Protein AF-A0A3S0CTH1-F1 (afdb_monomer_lite)

Foldseek 3Di:
DDDDPDDDDDDPPPLDDLVRLVVQLQVQAPPRDQDPLLVVLLVQLLQLLVPFDPVDLLASNEAEEQDAPPSPNLLSCVSNFLSSCVVVVFFAEEAEADPVVLCCSVVPVVVSSCSRSVDDFFEAEADAQLQFFDVVLLVVVLVVCVPDPVSVVVCLNVVSVVQVVCVVVVVDLGRNVPRPDDDDPVNSVSGTAHPQLDLACLDPCCDPVHHNGSNVVRQVSQLVGRYYYYYLLQQLVCLVVQHCPRHPDRQQRYEYEYEQLVCNLVSNQVSLKFKDWLVVLLVLLQVLLCLQAPPVVRDGLAPPVVLSVQLSVLSVQLSVLSVVVVVVCVVPVVCDDPQKHWQPCVVDVVNDVVNLVSLVSNLVSLVSNLVSLVVSLVRLSVVSVVDVDPSSSVSSNSSSVSSVSSVSSNSNSVQSNDDCPDPQAHKTWMWGWDQDPNDTIIMTMIGGPACLVVCVVSHSSTHSHYYYYYNDQADVQHNVVNCRRNNVVVRNNHHYYYGDDPDPCVVVHDDDDDPDPDDCDPVCVVVSVVSVVVVVD

pLDDT: mean 89.33, std 11.77, range [27.59, 98.69]

Sequence (537 aa):
MDAFSNIFSMDKPIMLTIQQLYHQVTANIPDFKPRDSQVEMVDVIDECFSNITEDNKDGHNICLIEAPTGTGKSFAYILAGINNAQKLGKKFLICTATKTLQSQLYNKDMPNYIRASKNPVSYGLAKGRSNYLCPYQLEANLMNAGADMISQSDGTSEKLHKISQAFEKQDWDGDLDNAPLFIESRVKPLITADKHQCLGYQCPFNQKDDCNCPFYKNREYLRSCDVIITNHSLLLADLDGGGGMVLPWRPDDYLLCVDEAHNFTDYAINGFMGQFDLKQSIGLVENAAKLIANAATNSYIIDNIQLCDQTVTSLNELSVTLDKFYNLIRLNQNLFDNGTLILNDYLNSAITQEVKDLFIEVAFSAGESVAGIEAIQEKLKEKIKNASDYTSEANLIKLGFYFSSVEGIANTANYLVNEDKSRFNANARWVEHKLINNNDEYVVIAGVTHVGNVLKNKLWDRVYAACLTSATLAIGERFEYSKFQLGLNLLPEVKATKLDTNFNYPLHSQLVIPQFRYAPEFNSREMFQKELTMYLG

Structure (mmCIF, N/CA/C/O backbone):
data_AF-A0A3S0CTH1-F1
#
_entry.id   AF-A0A3S0CTH1-F1
#
loop_
_atom_site.group_PDB
_atom_site.id
_atom_site.type_symbol
_atom_site.label_atom_id
_atom_site.label_alt_id
_atom_site.label_comp_id
_atom_site.label_asym_id
_atom_site.label_entity_id
_atom_site.label_seq_id
_atom_site.pdbx_PDB_ins_code
_atom_site.Cartn_x
_atom_site.Cartn_y
_atom_site.Cartn_z
_atom_site.occupancy
_atom_site.B_iso_or_equiv
_atom_site.auth_seq_id
_atom_site.auth_comp_id
_atom_site.auth_asym_id
_atom_site.auth_atom_id
_atom_site.pdbx_PDB_model_num
ATOM 1 N N . MET A 1 1 ? -23.874 -10.736 -39.046 1.00 31.98 1 MET A N 1
ATOM 2 C CA . MET A 1 1 ? -23.922 -11.298 -40.407 1.00 31.98 1 MET A CA 1
ATOM 3 C C . MET A 1 1 ? -23.009 -10.466 -41.286 1.00 31.98 1 MET A C 1
ATOM 5 O O . MET A 1 1 ? -23.301 -9.307 -41.534 1.00 31.98 1 MET A O 1
ATOM 9 N N . ASP A 1 2 ? -21.871 -11.085 -41.594 1.00 36.16 2 ASP A N 1
ATOM 10 C CA . ASP A 1 2 ? -21.039 -10.991 -42.798 1.00 36.16 2 ASP A CA 1
ATOM 11 C C . ASP A 1 2 ? -20.464 -9.643 -43.248 1.00 36.16 2 ASP A C 1
ATOM 13 O O . ASP A 1 2 ? -21.034 -8.962 -44.092 1.00 36.16 2 ASP A O 1
ATOM 17 N N . ALA A 1 3 ? -19.248 -9.355 -42.754 1.00 27.59 3 ALA A N 1
ATOM 18 C CA . ALA A 1 3 ? -18.135 -8.790 -43.539 1.00 27.59 3 ALA A CA 1
ATOM 19 C C . ALA A 1 3 ? -16.785 -8.824 -42.769 1.00 27.59 3 ALA A C 1
ATOM 21 O O . ALA A 1 3 ? -16.082 -7.825 -42.729 1.00 27.59 3 ALA A O 1
ATOM 22 N N . PHE A 1 4 ? -16.406 -9.937 -42.122 1.00 30.33 4 PHE A N 1
ATOM 23 C CA . PHE A 1 4 ? -15.067 -10.090 -41.496 1.00 30.33 4 PHE A CA 1
ATOM 24 C C . PHE A 1 4 ? -14.540 -11.534 -41.555 1.00 30.33 4 PHE A C 1
ATOM 26 O O . PHE A 1 4 ? -13.867 -12.018 -40.651 1.00 30.33 4 PHE A O 1
ATOM 33 N N . SER A 1 5 ? -14.839 -12.250 -42.634 1.00 32.44 5 SER A N 1
ATOM 34 C CA . SER A 1 5 ? -14.318 -13.596 -42.872 1.00 32.44 5 SER A CA 1
ATOM 35 C C . SER A 1 5 ? -13.474 -13.585 -44.140 1.00 32.44 5 SER A C 1
ATOM 37 O O . SER A 1 5 ? -14.037 -13.647 -45.230 1.00 32.44 5 SER A O 1
ATOM 39 N N . ASN A 1 6 ? -12.153 -13.423 -43.984 1.00 30.67 6 ASN A N 1
ATOM 40 C CA . ASN A 1 6 ? -11.088 -14.038 -44.803 1.00 30.67 6 ASN A CA 1
ATOM 41 C C . ASN A 1 6 ? -9.771 -13.243 -44.757 1.00 30.67 6 ASN A C 1
ATOM 43 O O . ASN A 1 6 ? -9.353 -12.728 -45.784 1.00 30.67 6 ASN A O 1
ATOM 47 N N . ILE A 1 7 ? -9.093 -13.189 -43.602 1.00 33.72 7 ILE A N 1
ATOM 48 C CA . ILE A 1 7 ? -7.616 -13.106 -43.524 1.00 33.72 7 ILE A CA 1
ATOM 49 C C . ILE A 1 7 ? -7.168 -13.763 -42.206 1.00 33.72 7 ILE A C 1
ATOM 51 O O . ILE A 1 7 ? -6.860 -13.075 -41.246 1.00 33.72 7 ILE A O 1
ATOM 55 N N . PHE A 1 8 ? -7.165 -15.093 -42.127 1.00 32.34 8 PHE A N 1
ATOM 56 C CA . PHE A 1 8 ? -6.395 -15.813 -41.104 1.00 32.34 8 PHE A CA 1
ATOM 57 C C . PHE A 1 8 ? -5.933 -17.148 -41.694 1.00 32.34 8 PHE A C 1
ATOM 59 O O . PHE A 1 8 ? -6.536 -18.193 -41.465 1.00 32.34 8 PHE A O 1
ATOM 66 N N . SER A 1 9 ? -4.857 -17.109 -42.483 1.00 30.97 9 SER A N 1
ATOM 67 C CA . SER A 1 9 ? -3.949 -18.252 -42.532 1.00 30.97 9 SER A CA 1
ATOM 68 C C . SER A 1 9 ? -3.100 -18.190 -41.265 1.00 30.97 9 SER A C 1
ATOM 70 O O . SER A 1 9 ? -2.391 -17.214 -41.024 1.00 30.97 9 SER A O 1
ATOM 72 N N . MET A 1 10 ? -3.236 -19.207 -40.417 1.00 37.28 10 MET A N 1
ATOM 73 C CA . MET A 1 10 ? -2.375 -19.426 -39.259 1.00 37.28 10 MET A CA 1
ATOM 74 C C . MET A 1 10 ? -0.975 -19.822 -39.736 1.00 37.28 10 MET A C 1
ATOM 76 O O . MET A 1 10 ? -0.633 -21.002 -39.769 1.00 37.28 10 MET A O 1
ATOM 80 N N . ASP A 1 11 ? -0.161 -18.834 -40.092 1.00 33.00 11 ASP A N 1
ATOM 81 C CA . ASP A 1 11 ? 1.285 -18.987 -40.009 1.00 33.00 11 ASP A CA 1
ATOM 82 C C . ASP A 1 11 ? 1.684 -18.815 -38.539 1.00 33.00 11 ASP A C 1
ATOM 84 O O . ASP A 1 11 ? 1.239 -17.882 -37.865 1.00 33.00 11 ASP A O 1
ATOM 88 N N . LYS A 1 12 ? 2.495 -19.741 -38.009 1.00 32.81 12 LYS A N 1
ATOM 89 C CA . LYS A 1 12 ? 3.118 -19.582 -36.686 1.00 32.81 12 LYS A CA 1
ATOM 90 C C . LYS A 1 12 ? 3.786 -18.200 -36.640 1.00 32.81 12 LYS A C 1
ATOM 92 O O . LYS A 1 12 ? 4.570 -17.913 -37.547 1.00 32.81 12 LYS A O 1
ATOM 97 N N . PRO A 1 13 ? 3.526 -17.357 -35.623 1.00 39.62 13 PRO A N 1
ATOM 98 C CA . PRO A 1 13 ? 4.192 -16.069 -35.530 1.00 39.62 13 PRO A CA 1
ATOM 99 C C . PRO A 1 13 ? 5.698 -16.319 -35.473 1.00 39.62 13 PRO A C 1
ATOM 101 O O . PRO A 1 13 ? 6.183 -17.080 -34.633 1.00 39.62 13 PRO A O 1
ATOM 104 N N . ILE A 1 14 ? 6.433 -15.720 -36.407 1.00 43.44 14 ILE A N 1
ATOM 105 C CA . ILE A 1 14 ? 7.892 -15.685 -36.366 1.00 43.44 14 ILE A CA 1
ATOM 106 C C . ILE A 1 14 ? 8.245 -15.000 -35.043 1.00 43.44 14 ILE A C 1
ATOM 108 O O . ILE A 1 14 ? 7.974 -13.811 -34.881 1.00 43.44 14 ILE A O 1
ATOM 112 N N . MET A 1 15 ? 8.777 -15.749 -34.072 1.00 56.81 15 MET A N 1
ATOM 113 C CA . MET A 1 15 ? 9.267 -15.159 -32.827 1.00 56.81 15 MET A CA 1
ATOM 114 C C . MET A 1 15 ? 10.476 -14.290 -33.168 1.00 56.81 15 MET A C 1
ATOM 116 O O . MET A 1 15 ? 11.574 -14.798 -33.391 1.00 56.81 15 MET A O 1
ATOM 120 N N . LEU A 1 16 ? 10.255 -12.981 -33.251 1.00 66.12 16 LEU A N 1
ATOM 121 C CA . LEU A 1 16 ? 11.317 -11.998 -33.410 1.00 66.12 16 LEU A CA 1
ATOM 122 C C . LEU A 1 16 ? 12.249 -12.054 -32.193 1.00 66.12 16 LEU A C 1
ATOM 124 O O . LEU A 1 16 ? 11.806 -12.245 -31.055 1.00 66.12 16 LEU A O 1
ATOM 128 N N . THR A 1 17 ? 13.547 -11.860 -32.420 1.00 81.31 17 THR A N 1
ATOM 129 C CA . THR A 1 17 ? 14.479 -11.603 -31.314 1.00 81.31 17 THR A CA 1
ATOM 130 C C . THR A 1 17 ? 14.145 -10.260 -30.658 1.00 81.31 17 THR A C 1
ATOM 132 O O . THR A 1 17 ? 13.527 -9.394 -31.283 1.00 81.31 17 THR A O 1
ATOM 135 N N . ILE A 1 18 ? 14.559 -10.050 -29.403 1.00 85.12 18 ILE A N 1
ATOM 136 C CA . ILE A 1 18 ? 14.273 -8.793 -28.690 1.00 85.12 18 ILE A CA 1
ATOM 137 C C . ILE A 1 18 ? 14.824 -7.567 -29.440 1.00 85.12 18 ILE A C 1
ATOM 139 O O . ILE A 1 18 ? 14.161 -6.536 -29.531 1.00 85.12 18 ILE A O 1
ATOM 143 N N . GLN A 1 19 ? 15.977 -7.724 -30.094 1.00 83.00 19 GLN A N 1
ATOM 144 C CA . GLN A 1 19 ? 16.610 -6.699 -30.925 1.00 83.00 19 GLN A CA 1
ATOM 145 C C . GLN A 1 19 ? 15.814 -6.401 -32.203 1.00 83.00 19 GLN A C 1
ATOM 147 O O . GLN A 1 19 ? 15.653 -5.241 -32.583 1.00 83.00 19 GLN A O 1
ATOM 152 N N . GLN A 1 20 ? 15.274 -7.431 -32.863 1.00 84.25 20 GLN A N 1
ATOM 153 C CA . GLN A 1 20 ? 14.400 -7.247 -34.025 1.00 84.25 20 GLN A CA 1
ATOM 154 C C . GLN A 1 20 ? 13.108 -6.525 -33.633 1.00 84.25 20 GLN A C 1
ATOM 156 O O . GLN A 1 20 ? 12.685 -5.605 -34.335 1.00 84.25 20 GLN A O 1
ATOM 161 N N . LEU A 1 21 ? 12.522 -6.894 -32.489 1.00 86.38 21 LEU A N 1
ATOM 162 C CA . LEU A 1 21 ? 11.357 -6.211 -31.938 1.00 86.38 21 LEU A CA 1
ATOM 163 C C . LEU A 1 21 ? 11.681 -4.746 -31.620 1.00 86.38 21 LEU A C 1
ATOM 165 O O . LEU A 1 21 ? 10.942 -3.861 -32.040 1.00 86.38 21 LEU A O 1
ATOM 169 N N . TYR A 1 22 ? 12.801 -4.469 -30.949 1.00 90.25 22 TYR A N 1
ATOM 170 C CA . TYR A 1 22 ? 13.243 -3.105 -30.660 1.00 90.25 22 TYR A CA 1
ATOM 171 C C . TYR A 1 22 ? 13.363 -2.263 -31.935 1.00 90.25 22 TYR A C 1
ATOM 173 O O . TYR A 1 22 ? 12.757 -1.194 -32.019 1.00 90.25 22 TYR A O 1
ATOM 181 N N . HIS A 1 23 ? 14.056 -2.752 -32.969 1.00 88.25 23 HIS A N 1
ATOM 182 C CA . HIS A 1 23 ? 14.177 -2.027 -34.239 1.00 88.25 23 HIS A CA 1
ATOM 183 C C . HIS A 1 23 ? 12.825 -1.795 -34.923 1.00 88.25 23 HIS A C 1
ATOM 185 O O . HIS A 1 23 ? 12.562 -0.696 -35.408 1.00 88.25 23 HIS A O 1
ATOM 191 N N . GLN A 1 24 ? 11.940 -2.794 -34.932 1.00 86.19 24 GLN A N 1
ATOM 192 C CA . GLN A 1 24 ? 10.615 -2.657 -35.533 1.00 86.19 24 GLN A CA 1
ATOM 193 C C . GLN A 1 24 ? 9.746 -1.629 -34.799 1.00 86.19 24 GLN A C 1
ATOM 195 O O . GLN A 1 24 ? 9.078 -0.818 -35.440 1.00 86.19 24 GLN A O 1
ATOM 200 N N . VAL A 1 25 ? 9.733 -1.661 -33.464 1.00 86.31 25 VAL A N 1
ATOM 201 C CA . VAL A 1 25 ? 8.901 -0.759 -32.657 1.00 86.31 25 VAL A CA 1
ATOM 202 C C . VAL A 1 25 ? 9.427 0.669 -32.773 1.00 86.31 25 VAL A C 1
ATOM 204 O O . VAL A 1 25 ? 8.658 1.594 -33.018 1.00 86.31 25 VAL A O 1
ATOM 207 N N . THR A 1 26 ? 10.739 0.858 -32.643 1.00 88.62 26 THR A N 1
ATOM 208 C CA . THR A 1 26 ? 11.360 2.189 -32.668 1.00 88.62 26 THR A CA 1
ATOM 209 C C . THR A 1 26 ? 11.254 2.869 -34.030 1.00 88.62 26 THR A C 1
ATOM 211 O O . THR A 1 26 ? 11.025 4.075 -34.077 1.00 88.62 26 THR A O 1
ATOM 214 N N . ALA A 1 27 ? 11.289 2.111 -35.132 1.00 87.56 27 ALA A N 1
ATOM 215 C CA . ALA A 1 27 ? 11.037 2.637 -36.475 1.00 87.56 27 ALA A CA 1
ATOM 216 C C . ALA A 1 27 ? 9.612 3.197 -36.666 1.00 87.56 27 ALA A C 1
ATOM 218 O O . ALA A 1 27 ? 9.394 4.034 -37.540 1.00 87.56 27 ALA A O 1
ATOM 219 N N . ASN A 1 28 ? 8.643 2.764 -35.851 1.00 88.56 28 ASN A N 1
ATOM 220 C CA . ASN A 1 28 ? 7.253 3.225 -35.916 1.00 88.56 28 ASN A CA 1
ATOM 221 C C . ASN A 1 28 ? 6.952 4.405 -34.974 1.00 88.56 28 ASN A C 1
ATOM 223 O O . ASN A 1 28 ? 5.808 4.864 -34.924 1.00 88.56 28 ASN A O 1
ATOM 227 N N . ILE A 1 29 ? 7.939 4.896 -34.218 1.00 86.69 29 ILE A N 1
ATOM 228 C CA . ILE A 1 29 ? 7.780 6.041 -33.317 1.00 86.69 29 ILE A CA 1
ATOM 229 C C . ILE A 1 29 ? 8.375 7.285 -33.994 1.00 86.69 29 ILE A C 1
ATOM 231 O O . ILE A 1 29 ? 9.583 7.324 -34.238 1.00 86.69 29 ILE A O 1
ATOM 235 N N . PRO A 1 30 ? 7.564 8.321 -34.287 1.00 84.06 30 PRO A N 1
ATOM 236 C CA . PRO A 1 30 ? 8.063 9.564 -34.868 1.00 84.06 30 PRO A CA 1
ATOM 237 C C . PRO A 1 30 ? 9.158 10.199 -34.005 1.00 84.06 30 PRO A C 1
ATOM 239 O O . PRO A 1 30 ? 9.041 10.230 -32.780 1.00 84.06 30 PRO A O 1
ATOM 242 N N . ASP A 1 31 ? 10.212 10.702 -34.651 1.00 85.00 31 ASP A N 1
ATOM 243 C CA . ASP A 1 31 ? 11.351 11.382 -34.016 1.00 85.00 31 ASP A CA 1
ATOM 244 C C . ASP A 1 31 ? 12.084 10.562 -32.937 1.00 85.00 31 ASP A C 1
ATOM 246 O O . ASP A 1 31 ? 12.801 11.114 -32.092 1.00 85.00 31 ASP A O 1
ATOM 250 N N . PHE A 1 32 ? 11.937 9.233 -32.957 1.00 86.62 32 PHE A N 1
ATOM 251 C CA . PHE A 1 32 ? 12.633 8.369 -32.019 1.00 86.62 32 PHE A CA 1
ATOM 252 C C . PHE A 1 32 ? 14.140 8.396 -32.269 1.00 86.62 32 PHE A C 1
ATOM 254 O O . PHE A 1 32 ? 14.625 8.105 -33.362 1.00 86.62 32 PHE A O 1
ATOM 261 N N . LYS A 1 33 ? 14.894 8.716 -31.217 1.00 86.44 33 LYS A N 1
ATOM 262 C CA . LYS A 1 33 ? 16.354 8.655 -31.225 1.00 86.44 33 LYS A CA 1
ATOM 263 C C . LYS A 1 33 ? 16.796 7.426 -30.437 1.00 86.44 33 LYS A C 1
ATOM 265 O O . LYS A 1 33 ? 16.563 7.414 -29.222 1.00 86.44 33 LYS A O 1
ATOM 270 N N . PRO A 1 34 ? 17.403 6.418 -31.089 1.00 85.06 34 PRO A N 1
ATOM 271 C CA . PRO A 1 34 ? 17.958 5.276 -30.383 1.00 85.06 34 PRO A CA 1
ATOM 272 C C . PRO A 1 34 ? 19.083 5.739 -29.458 1.00 85.06 34 PRO A C 1
ATOM 274 O O . PRO A 1 34 ? 19.787 6.708 -29.750 1.00 85.06 34 PRO A O 1
ATOM 277 N N . ARG A 1 35 ? 19.212 5.062 -28.319 1.00 89.12 35 ARG A N 1
ATOM 278 C CA . ARG A 1 35 ? 20.247 5.317 -27.317 1.00 89.12 35 ARG A CA 1
ATOM 279 C C . ARG A 1 35 ? 20.853 3.983 -26.926 1.00 89.12 35 ARG A C 1
ATOM 281 O O . ARG A 1 35 ? 20.099 3.060 -26.624 1.00 89.12 35 ARG A O 1
ATOM 288 N N . ASP A 1 36 ? 22.175 3.902 -26.887 1.00 90.38 36 ASP A N 1
ATOM 289 C CA . ASP A 1 36 ? 22.872 2.646 -26.593 1.00 90.38 36 ASP A CA 1
ATOM 290 C C . ASP A 1 36 ? 22.507 2.128 -25.199 1.00 90.38 36 ASP A C 1
ATOM 292 O O . ASP A 1 36 ? 22.141 0.965 -25.056 1.00 90.38 36 ASP A O 1
ATOM 296 N N . SER A 1 37 ? 22.422 3.020 -24.203 1.00 92.88 37 SER A N 1
ATOM 297 C CA . SER A 1 37 ? 21.962 2.648 -22.860 1.00 92.88 37 SER A CA 1
ATOM 298 C C . SER A 1 37 ? 20.519 2.137 -22.822 1.00 92.88 37 SER A C 1
ATOM 300 O O . SER A 1 37 ? 20.168 1.347 -21.954 1.00 92.88 37 SER A O 1
ATOM 302 N N . GLN A 1 38 ? 19.659 2.531 -23.765 1.00 93.88 38 GLN A N 1
ATOM 303 C CA . GLN A 1 38 ? 18.309 1.972 -23.845 1.00 93.88 38 GLN A CA 1
ATOM 304 C C . GLN A 1 38 ? 18.316 0.534 -24.367 1.00 93.88 38 GLN A C 1
ATOM 306 O O . GLN A 1 38 ? 17.554 -0.290 -23.868 1.00 93.88 38 GLN A O 1
ATOM 311 N N . VAL A 1 39 ? 19.159 0.245 -25.362 1.00 93.19 39 VAL A N 1
ATOM 312 C CA . VAL A 1 39 ? 19.334 -1.106 -25.914 1.00 93.19 39 VAL A CA 1
ATOM 313 C C . VAL A 1 39 ? 19.947 -2.017 -24.858 1.00 93.19 39 VAL A C 1
ATOM 315 O O . VAL A 1 39 ? 19.410 -3.085 -24.592 1.00 93.19 39 VAL A O 1
ATOM 318 N N . GLU A 1 40 ? 20.989 -1.545 -24.175 1.00 95.19 40 GLU A N 1
ATOM 319 C CA . GLU A 1 40 ? 21.613 -2.266 -23.067 1.00 95.19 40 GLU A CA 1
ATOM 320 C C . GLU A 1 40 ? 20.603 -2.573 -21.951 1.00 95.19 40 GLU A C 1
ATOM 322 O O . GLU A 1 40 ? 20.540 -3.699 -21.466 1.00 95.19 40 GLU A O 1
ATOM 327 N N . MET A 1 41 ? 19.744 -1.612 -21.584 1.00 96.38 41 MET A N 1
ATOM 328 C CA . MET A 1 41 ? 18.673 -1.855 -20.613 1.00 96.38 41 MET A CA 1
ATOM 329 C C . MET A 1 41 ? 17.716 -2.964 -21.064 1.00 96.38 41 MET A C 1
ATOM 331 O O . MET A 1 41 ? 17.318 -3.791 -20.247 1.00 96.38 41 MET A O 1
ATOM 335 N N . VAL A 1 42 ? 17.327 -2.973 -22.344 1.00 96.44 42 VAL A N 1
ATOM 336 C CA . VAL A 1 42 ? 16.460 -4.016 -22.913 1.00 96.44 42 VAL A CA 1
ATOM 337 C C . VAL A 1 42 ? 17.139 -5.380 -22.826 1.00 96.44 42 VAL A C 1
ATOM 339 O O . VAL A 1 42 ? 16.505 -6.324 -22.362 1.00 96.44 42 VAL A O 1
ATOM 342 N N . ASP A 1 43 ? 18.412 -5.470 -23.209 1.00 95.19 43 ASP A N 1
ATOM 343 C CA . ASP A 1 43 ? 19.173 -6.722 -23.203 1.00 95.19 43 ASP A CA 1
ATOM 344 C C . ASP A 1 43 ? 19.367 -7.262 -21.775 1.00 95.19 43 ASP A C 1
ATOM 346 O O . ASP A 1 43 ? 19.173 -8.453 -21.538 1.00 95.19 43 ASP A O 1
ATOM 350 N N . VAL A 1 44 ? 19.664 -6.396 -20.797 1.00 96.06 44 VAL A N 1
ATOM 351 C CA . VAL A 1 44 ? 19.803 -6.799 -19.384 1.00 96.06 44 VAL A CA 1
ATOM 352 C C . VAL A 1 44 ? 18.490 -7.349 -18.823 1.00 96.06 44 VAL A C 1
ATOM 354 O O . VAL A 1 44 ? 18.509 -8.347 -18.100 1.00 96.06 44 VAL A O 1
ATOM 357 N N . ILE A 1 45 ? 17.351 -6.723 -19.145 1.00 97.00 45 ILE A N 1
ATOM 358 C CA . ILE A 1 45 ? 16.034 -7.207 -18.700 1.00 97.00 45 ILE A CA 1
ATOM 359 C C . ILE A 1 45 ? 15.678 -8.521 -19.407 1.00 97.00 45 ILE A C 1
ATOM 361 O O . ILE A 1 45 ? 15.191 -9.440 -18.752 1.00 97.00 45 ILE A O 1
ATOM 365 N N . ASP A 1 46 ? 15.925 -8.628 -20.717 1.00 95.94 46 ASP A N 1
ATOM 366 C CA . ASP A 1 46 ? 15.653 -9.843 -21.497 1.00 95.94 46 ASP A CA 1
ATOM 367 C C . ASP A 1 46 ? 16.462 -11.032 -20.967 1.00 95.94 46 ASP A C 1
ATOM 369 O O . ASP A 1 46 ? 15.874 -12.064 -20.669 1.00 95.94 46 ASP A O 1
ATOM 373 N N . GLU A 1 47 ? 17.768 -10.863 -20.741 1.00 94.00 47 GLU A N 1
ATOM 374 C CA . GLU A 1 47 ? 18.645 -11.899 -20.175 1.00 94.00 47 GLU A CA 1
ATOM 375 C C . GLU A 1 47 ? 18.188 -12.338 -18.776 1.00 94.00 47 GLU A C 1
ATOM 377 O O . GLU A 1 47 ? 18.148 -13.531 -18.468 1.00 94.00 47 GLU A O 1
ATOM 382 N N . CYS A 1 48 ? 17.815 -11.375 -17.926 1.00 94.62 48 CYS A N 1
ATOM 383 C CA . CYS A 1 48 ? 17.321 -11.653 -16.581 1.00 94.62 48 CYS A CA 1
ATOM 384 C C . CYS A 1 48 ? 16.015 -12.463 -16.611 1.00 94.62 48 CYS A C 1
ATOM 386 O O . CYS A 1 48 ? 15.860 -13.424 -15.858 1.00 94.62 48 CYS A O 1
ATOM 388 N N . PHE A 1 49 ? 15.086 -12.111 -17.503 1.00 94.38 49 PHE A N 1
ATOM 389 C CA . PHE A 1 49 ? 13.792 -12.786 -17.618 1.00 94.38 49 PHE A CA 1
ATOM 390 C C . PHE A 1 49 ? 13.847 -14.077 -18.445 1.00 94.38 49 PHE A C 1
ATOM 392 O O . PHE A 1 49 ? 12.971 -14.925 -18.293 1.00 94.38 49 PHE A O 1
ATOM 399 N N . SER A 1 50 ? 14.857 -14.273 -19.296 1.00 88.62 50 SER A N 1
ATOM 400 C CA . SER A 1 50 ? 15.013 -15.500 -20.083 1.00 88.62 50 SER A CA 1
ATOM 401 C C . SER A 1 50 ? 15.703 -16.626 -19.318 1.00 88.62 50 SER A C 1
ATOM 403 O O . SER A 1 50 ? 15.463 -17.795 -19.610 1.00 88.62 50 SER A O 1
ATOM 405 N N . ASN A 1 51 ? 16.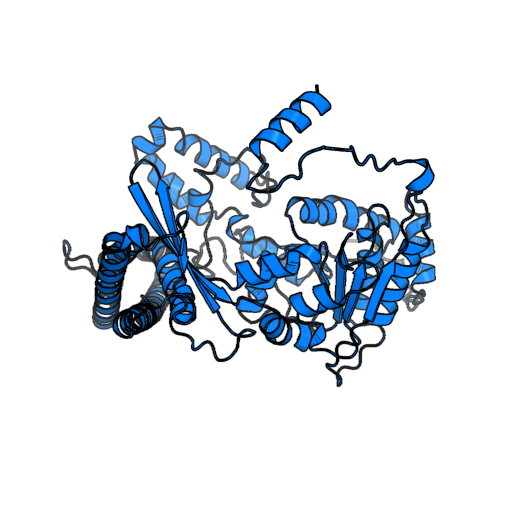560 -16.298 -18.347 1.00 80.31 51 ASN A N 1
ATOM 406 C CA . ASN A 1 51 ? 17.404 -17.269 -17.640 1.00 80.31 51 ASN A CA 1
ATOM 407 C C . ASN A 1 51 ? 16.732 -17.914 -16.420 1.00 80.31 51 ASN A C 1
ATOM 409 O O . ASN A 1 51 ? 17.422 -18.390 -15.525 1.00 80.31 51 ASN A O 1
ATOM 413 N N . ILE A 1 52 ? 15.401 -17.941 -16.369 1.00 82.56 52 ILE A N 1
ATOM 414 C CA . ILE A 1 52 ? 14.657 -18.390 -15.191 1.00 82.56 52 ILE A CA 1
ATOM 415 C C . ILE A 1 52 ? 14.763 -19.908 -15.044 1.00 82.56 52 ILE A C 1
ATOM 417 O O . ILE A 1 52 ? 14.329 -20.670 -15.909 1.00 82.56 52 ILE A O 1
ATOM 421 N N . THR A 1 53 ? 15.297 -20.339 -13.907 1.00 73.69 53 THR A N 1
ATOM 422 C CA . THR A 1 53 ? 15.303 -21.738 -13.476 1.00 73.69 53 THR A CA 1
ATOM 423 C C . THR A 1 53 ? 14.399 -21.875 -12.253 1.00 73.69 53 THR A C 1
ATOM 425 O O . THR A 1 53 ? 14.743 -21.417 -11.167 1.00 73.69 53 THR A O 1
ATOM 428 N N . GLU A 1 54 ? 13.213 -22.475 -12.427 1.00 66.69 54 GLU A N 1
ATOM 429 C CA . GLU A 1 54 ? 12.168 -22.536 -11.381 1.00 66.69 54 GLU A CA 1
ATOM 430 C C . GLU A 1 54 ? 12.644 -23.207 -10.076 1.00 66.69 54 GLU A C 1
ATOM 432 O O . GLU A 1 54 ? 12.134 -22.903 -8.996 1.00 66.69 54 GLU A O 1
ATOM 437 N N . ASP A 1 55 ? 13.663 -24.065 -10.160 1.00 68.00 55 ASP A N 1
ATOM 438 C CA . ASP A 1 55 ? 14.240 -24.783 -9.022 1.00 68.00 55 ASP A CA 1
ATOM 439 C C . ASP A 1 55 ? 15.221 -23.942 -8.180 1.00 68.00 55 ASP A C 1
ATOM 441 O O . ASP A 1 55 ? 15.624 -24.381 -7.099 1.00 68.00 55 ASP A O 1
ATOM 445 N N . ASN A 1 56 ? 15.619 -22.744 -8.633 1.00 72.81 56 ASN A N 1
ATOM 446 C CA . ASN A 1 56 ? 16.672 -21.955 -7.992 1.00 72.81 56 ASN A CA 1
ATOM 447 C C . ASN A 1 56 ? 16.203 -20.541 -7.600 1.00 72.81 56 ASN A C 1
ATOM 449 O O . ASN A 1 56 ? 15.919 -19.696 -8.444 1.00 72.81 56 ASN A O 1
ATOM 453 N N . LYS A 1 57 ? 16.143 -20.261 -6.291 1.00 77.81 57 LYS A N 1
ATOM 454 C CA . LYS A 1 57 ? 15.720 -18.963 -5.720 1.00 77.81 57 LYS A CA 1
ATOM 455 C C . LYS A 1 57 ? 16.901 -18.161 -5.175 1.00 77.81 57 LYS A C 1
ATOM 457 O O . LYS A 1 57 ? 16.873 -17.663 -4.052 1.00 77.81 57 LYS A O 1
ATOM 462 N N . ASP A 1 58 ? 17.965 -18.082 -5.958 1.00 85.06 58 ASP A N 1
ATOM 463 C CA . ASP A 1 58 ? 19.207 -17.376 -5.630 1.00 85.06 58 ASP A CA 1
ATOM 464 C C . ASP A 1 58 ? 19.253 -15.926 -6.158 1.00 85.06 58 ASP A C 1
ATOM 466 O O . ASP A 1 58 ? 20.204 -15.193 -5.883 1.00 85.06 58 ASP A O 1
ATOM 470 N N . GLY A 1 59 ? 18.208 -15.493 -6.873 1.00 87.12 59 GLY A N 1
ATOM 471 C CA . GLY A 1 59 ? 18.046 -14.136 -7.392 1.00 87.12 59 GLY A CA 1
ATOM 472 C C . GLY A 1 59 ? 18.584 -13.895 -8.803 1.00 87.12 59 GLY A C 1
ATOM 473 O O . GLY A 1 59 ? 18.581 -12.742 -9.226 1.00 87.12 59 GLY A O 1
ATOM 474 N N . HIS A 1 60 ? 19.002 -14.924 -9.549 1.00 90.50 60 HIS A N 1
ATOM 475 C CA . HIS A 1 60 ? 19.445 -14.774 -10.949 1.00 90.50 60 HIS A CA 1
ATOM 476 C C . HIS A 1 60 ? 18.367 -14.168 -11.876 1.00 90.50 60 HIS A C 1
ATOM 478 O O . HIS A 1 60 ? 18.672 -13.481 -12.851 1.00 90.50 60 HIS A O 1
ATOM 484 N N . ASN A 1 61 ? 17.093 -14.389 -11.547 1.00 93.38 61 ASN A N 1
ATOM 485 C CA . ASN A 1 61 ? 15.905 -13.836 -12.201 1.00 93.38 61 ASN A CA 1
ATOM 486 C C . ASN A 1 61 ? 15.517 -12.437 -11.676 1.00 93.38 61 ASN A C 1
ATOM 488 O O . ASN A 1 61 ? 14.390 -11.976 -11.886 1.00 93.38 61 ASN A O 1
ATOM 492 N N . ILE A 1 62 ? 16.421 -11.768 -10.953 1.00 96.06 62 ILE A N 1
ATOM 493 C CA . ILE A 1 62 ? 16.228 -10.411 -10.450 1.00 96.06 62 ILE A CA 1
ATOM 494 C C . ILE A 1 62 ? 17.400 -9.527 -10.881 1.00 96.06 62 ILE A C 1
ATOM 496 O O . ILE A 1 62 ? 18.563 -9.833 -10.614 1.00 96.06 62 ILE A O 1
ATOM 500 N N . CYS A 1 63 ? 17.095 -8.386 -11.501 1.00 97.00 63 CYS A N 1
ATOM 501 C CA . CYS A 1 63 ? 18.102 -7.405 -11.899 1.00 97.00 63 CYS A CA 1
ATOM 502 C C . CYS A 1 63 ? 17.820 -6.005 -11.340 1.00 97.00 63 CYS A C 1
ATOM 504 O O . CYS A 1 63 ? 16.676 -5.552 -11.276 1.00 97.00 63 CYS A O 1
ATOM 506 N N . LEU A 1 64 ? 18.889 -5.291 -10.988 1.00 97.56 64 LEU A N 1
ATOM 507 C CA . LEU A 1 64 ? 18.865 -3.910 -10.511 1.00 97.56 64 LEU A CA 1
ATOM 508 C C . LEU A 1 64 ? 19.574 -3.002 -11.524 1.00 97.56 64 LEU A C 1
ATOM 510 O O . LEU A 1 64 ? 20.762 -3.169 -11.777 1.00 97.56 64 LEU A O 1
ATOM 514 N N . ILE A 1 65 ? 18.857 -2.046 -12.109 1.00 98.00 65 ILE A N 1
ATOM 515 C CA . ILE A 1 65 ? 19.344 -1.240 -13.232 1.00 98.00 65 ILE A CA 1
ATOM 516 C C . ILE A 1 65 ? 19.272 0.248 -12.886 1.00 98.00 65 ILE A C 1
ATOM 518 O O . ILE A 1 65 ? 18.189 0.842 -12.890 1.00 98.00 65 ILE A O 1
ATOM 522 N N . GLU A 1 66 ? 20.420 0.878 -12.631 1.00 97.69 66 GLU A N 1
ATOM 523 C CA . GLU A 1 66 ? 20.492 2.341 -12.614 1.00 97.69 66 GLU A CA 1
ATOM 524 C C . GLU A 1 66 ? 20.494 2.850 -14.051 1.00 97.69 66 GLU A C 1
ATOM 526 O O . GLU A 1 66 ? 21.419 2.595 -14.817 1.00 97.69 66 GLU A O 1
ATOM 531 N N . ALA A 1 67 ? 19.446 3.578 -14.412 1.00 94.88 67 ALA A N 1
ATOM 532 C CA . ALA A 1 67 ? 19.255 4.098 -15.750 1.00 94.88 67 ALA A CA 1
ATOM 533 C C . ALA A 1 67 ? 18.983 5.606 -15.661 1.00 94.88 67 ALA A C 1
ATOM 535 O O . ALA A 1 67 ? 17.887 5.998 -15.233 1.00 94.88 67 ALA A O 1
ATOM 536 N N . PRO A 1 68 ? 19.941 6.466 -16.061 1.00 91.06 68 PRO A N 1
ATOM 537 C CA . PRO A 1 68 ? 19.813 7.915 -15.950 1.00 91.06 68 PRO A CA 1
ATOM 538 C C . PRO A 1 68 ? 18.542 8.494 -16.591 1.00 91.06 68 PRO A C 1
ATOM 540 O O . PRO A 1 68 ? 17.787 7.853 -17.338 1.00 91.06 68 PRO A O 1
ATOM 543 N N . THR A 1 69 ? 18.246 9.752 -16.273 1.00 88.62 69 THR A N 1
ATOM 544 C CA . THR A 1 69 ? 17.170 10.470 -16.963 1.00 88.62 69 THR A CA 1
ATOM 545 C C . THR A 1 69 ? 17.477 10.558 -18.459 1.00 88.62 69 THR A C 1
ATOM 547 O O . THR A 1 69 ? 18.626 10.593 -18.889 1.00 88.62 69 THR A O 1
ATO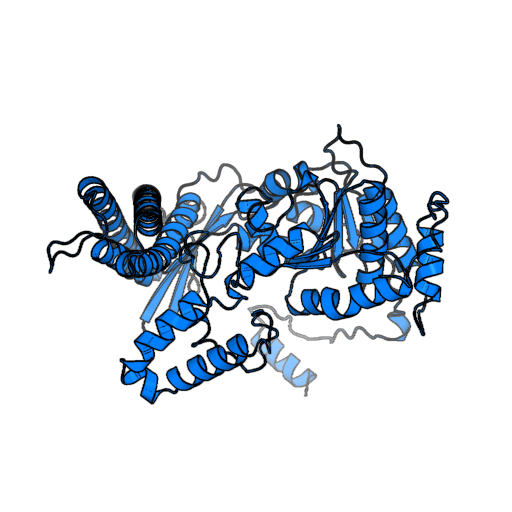M 550 N N . GLY A 1 70 ? 16.436 10.520 -19.290 1.00 84.25 70 GLY A N 1
ATOM 551 C CA . GLY A 1 70 ? 16.605 10.544 -20.744 1.00 84.25 70 GLY A CA 1
ATOM 552 C C . GLY A 1 70 ? 17.013 9.215 -21.395 1.00 84.25 70 GLY A C 1
ATOM 553 O O . GLY A 1 70 ? 16.927 9.140 -22.615 1.00 84.25 70 GLY A O 1
ATOM 554 N N . THR A 1 71 ? 17.351 8.155 -20.646 1.00 86.62 71 THR A N 1
ATOM 555 C CA . THR A 1 71 ? 17.647 6.815 -21.209 1.00 86.62 71 THR A CA 1
ATOM 556 C C . THR A 1 71 ? 16.444 6.175 -21.911 1.00 86.62 71 THR A C 1
ATOM 558 O O . THR A 1 71 ? 16.608 5.353 -22.800 1.00 86.62 71 THR A O 1
ATOM 561 N N . GLY A 1 72 ? 15.214 6.575 -21.570 1.00 90.12 72 GLY A N 1
ATOM 562 C CA . GLY A 1 72 ? 14.003 5.940 -22.104 1.00 90.12 72 GLY A CA 1
ATOM 563 C C . GLY A 1 72 ? 13.621 4.657 -21.358 1.00 90.12 72 GLY A C 1
ATOM 564 O O . GLY A 1 72 ? 13.139 3.710 -21.982 1.00 90.12 72 GLY A O 1
ATOM 565 N N . LYS A 1 73 ? 13.823 4.660 -20.027 1.00 93.56 73 LYS A N 1
ATOM 566 C CA . LYS A 1 73 ? 13.528 3.564 -19.085 1.00 93.56 73 LYS A CA 1
ATOM 567 C C . LYS A 1 73 ? 12.182 2.896 -19.336 1.00 93.56 73 LYS A C 1
ATOM 569 O O . LYS A 1 73 ? 12.132 1.692 -19.554 1.00 93.56 73 LYS A O 1
ATOM 574 N N . SER A 1 74 ? 11.116 3.700 -19.361 1.00 94.88 74 SER A N 1
ATOM 575 C CA . SER A 1 74 ? 9.745 3.200 -19.471 1.00 94.88 74 SER A CA 1
ATOM 576 C C . SER A 1 74 ? 9.527 2.362 -20.713 1.00 94.88 74 SER A C 1
ATOM 578 O O . SER A 1 74 ? 8.976 1.272 -20.647 1.00 94.88 74 SER A O 1
ATOM 580 N N . PHE A 1 75 ? 10.051 2.817 -21.844 1.00 93.25 75 PHE A N 1
ATOM 581 C CA . PHE A 1 75 ? 9.950 2.060 -23.078 1.00 93.25 75 PHE A CA 1
ATOM 582 C C . PHE A 1 75 ? 10.767 0.758 -23.037 1.00 93.25 75 PHE A C 1
ATOM 584 O O . PHE A 1 75 ? 10.281 -0.266 -23.509 1.00 93.25 75 PHE A O 1
ATOM 591 N N . ALA A 1 76 ? 11.970 0.779 -22.450 1.00 94.88 76 ALA A N 1
ATOM 592 C CA . ALA A 1 76 ? 12.831 -0.400 -22.358 1.00 94.88 76 ALA A CA 1
ATOM 593 C C . ALA A 1 76 ? 12.179 -1.527 -21.541 1.00 94.88 76 ALA A C 1
ATOM 595 O O . ALA A 1 76 ? 12.047 -2.645 -22.043 1.00 94.88 76 ALA A O 1
ATOM 596 N N . TYR A 1 77 ? 11.697 -1.233 -20.325 1.00 96.94 77 TYR A N 1
ATOM 597 C CA . TYR A 1 77 ? 11.063 -2.260 -19.493 1.00 96.94 77 TYR A CA 1
ATOM 598 C C . TYR A 1 77 ? 9.688 -2.691 -20.011 1.00 96.94 77 TYR A C 1
ATOM 600 O O . TYR A 1 77 ? 9.331 -3.854 -19.849 1.00 96.94 77 TYR A O 1
ATOM 608 N N . ILE A 1 78 ? 8.922 -1.806 -20.667 1.00 96.75 78 ILE A N 1
ATOM 609 C CA . ILE A 1 78 ? 7.652 -2.187 -21.307 1.00 96.75 78 ILE A CA 1
ATOM 610 C C . ILE A 1 78 ? 7.929 -3.187 -22.430 1.00 96.75 78 ILE A C 1
ATOM 612 O O . ILE A 1 78 ? 7.293 -4.237 -22.491 1.00 96.75 78 ILE A O 1
ATOM 616 N N . LEU A 1 79 ? 8.904 -2.889 -23.294 1.00 95.00 79 LEU A N 1
ATOM 617 C CA . LEU A 1 79 ? 9.237 -3.736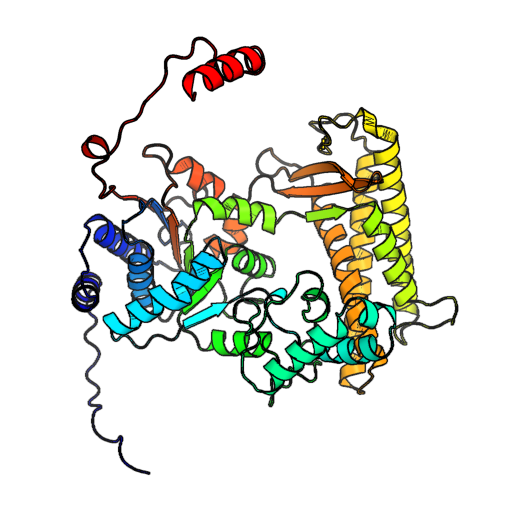 -24.433 1.00 95.00 79 LEU A CA 1
ATOM 618 C C . LEU A 1 79 ? 9.764 -5.106 -23.994 1.00 95.00 79 LEU A C 1
ATOM 620 O O . LEU A 1 79 ? 9.252 -6.125 -24.462 1.00 95.00 79 LEU A O 1
ATOM 624 N N . ALA A 1 80 ? 10.754 -5.132 -23.099 1.00 95.50 80 ALA A N 1
ATOM 625 C CA . ALA A 1 80 ? 11.360 -6.374 -22.627 1.00 95.50 80 ALA A CA 1
ATOM 626 C C . ALA A 1 80 ? 10.404 -7.184 -21.741 1.00 95.50 80 ALA A C 1
ATOM 628 O O . ALA A 1 80 ? 10.274 -8.396 -21.923 1.00 95.50 80 ALA A O 1
ATOM 629 N N . GLY A 1 81 ? 9.687 -6.518 -20.833 1.00 96.50 81 GLY A N 1
ATOM 630 C CA . GLY A 1 81 ? 8.767 -7.162 -19.900 1.00 96.50 81 GLY A CA 1
ATOM 631 C C . GLY A 1 81 ? 7.575 -7.816 -20.589 1.00 96.50 81 GLY A C 1
ATOM 632 O O . GLY A 1 81 ? 7.310 -8.991 -20.350 1.00 96.50 81 GLY A O 1
ATOM 633 N N . ILE A 1 82 ? 6.898 -7.108 -21.501 1.00 96.06 82 ILE A N 1
ATOM 634 C CA . ILE A 1 82 ? 5.748 -7.660 -22.239 1.00 96.06 82 ILE A CA 1
ATOM 635 C C . ILE A 1 82 ? 6.170 -8.843 -23.108 1.00 96.06 82 ILE A C 1
ATOM 637 O O . ILE A 1 82 ? 5.510 -9.882 -23.097 1.00 96.06 82 ILE A O 1
ATOM 641 N N . ASN A 1 83 ? 7.271 -8.700 -23.850 1.00 94.00 83 ASN A N 1
ATOM 642 C CA . ASN A 1 83 ? 7.748 -9.751 -24.742 1.00 94.00 83 ASN A CA 1
ATOM 643 C C . ASN A 1 83 ? 8.082 -11.038 -23.973 1.00 94.00 83 ASN A C 1
ATOM 645 O O . ASN A 1 83 ? 7.668 -12.124 -24.377 1.00 94.00 83 ASN A O 1
ATOM 649 N N . ASN A 1 84 ? 8.788 -10.923 -22.845 1.00 95.19 84 ASN A N 1
ATOM 650 C CA . ASN A 1 84 ? 9.109 -12.082 -22.016 1.00 95.19 84 ASN A CA 1
ATOM 651 C C . ASN A 1 84 ? 7.872 -12.657 -21.325 1.00 95.19 84 ASN A C 1
ATOM 653 O O . ASN A 1 84 ? 7.697 -13.873 -21.337 1.00 95.19 84 ASN A O 1
ATOM 657 N N . ALA A 1 85 ? 6.969 -11.816 -20.813 1.00 95.38 85 ALA A N 1
ATOM 658 C CA . ALA A 1 85 ? 5.722 -12.275 -20.204 1.00 95.38 85 ALA A CA 1
ATOM 659 C C . ALA A 1 85 ? 4.905 -13.127 -21.189 1.00 95.38 85 ALA A C 1
ATOM 661 O O . ALA A 1 85 ? 4.503 -14.240 -20.859 1.00 95.38 85 ALA A O 1
ATOM 662 N N . GLN A 1 86 ? 4.757 -12.668 -22.436 1.00 93.44 86 GLN A N 1
ATOM 663 C CA . GLN A 1 86 ? 4.068 -13.419 -23.488 1.00 93.44 86 GLN A CA 1
ATOM 664 C C . GLN A 1 86 ? 4.772 -14.737 -23.837 1.00 93.44 86 GLN A C 1
ATOM 666 O O . GLN A 1 86 ? 4.106 -15.767 -23.937 1.00 93.44 86 GLN A O 1
ATOM 671 N N . LYS A 1 87 ? 6.105 -14.735 -23.995 1.00 92.19 87 LYS A N 1
ATOM 672 C CA . LYS A 1 87 ? 6.887 -15.958 -24.272 1.00 92.19 87 LYS A CA 1
ATOM 673 C C . LYS A 1 87 ? 6.735 -17.009 -23.171 1.00 92.19 87 LYS A C 1
ATOM 675 O O . LYS A 1 87 ? 6.687 -18.198 -23.471 1.00 92.19 87 LYS A O 1
ATOM 680 N N . LEU A 1 88 ? 6.664 -16.561 -21.920 1.00 92.94 88 LEU A N 1
ATOM 681 C CA . LEU A 1 88 ? 6.588 -17.407 -20.730 1.00 92.94 88 LEU A CA 1
ATOM 682 C C . LEU A 1 88 ? 5.145 -17.762 -20.332 1.00 92.94 88 LEU A C 1
ATOM 684 O O . LEU A 1 88 ? 4.945 -18.531 -19.396 1.00 92.94 88 LEU A O 1
ATOM 688 N N . GLY A 1 89 ? 4.132 -17.204 -21.007 1.00 93.50 89 GLY A N 1
ATOM 689 C CA . GLY A 1 89 ? 2.728 -17.369 -20.616 1.00 93.50 89 GLY A CA 1
ATOM 690 C C . GLY A 1 89 ? 2.398 -16.748 -19.252 1.00 93.50 89 GLY A C 1
ATOM 691 O O . GLY A 1 89 ? 1.490 -17.212 -18.565 1.00 93.50 89 GLY A O 1
ATOM 692 N N . LYS A 1 90 ? 3.151 -15.721 -18.848 1.00 95.75 90 LYS A N 1
ATOM 693 C CA . LYS A 1 90 ? 3.007 -14.985 -17.587 1.00 95.75 90 LYS A CA 1
ATOM 694 C C . LYS A 1 90 ? 2.379 -13.614 -17.825 1.00 95.75 90 LYS A C 1
ATOM 696 O O . LYS A 1 90 ? 2.231 -13.157 -18.958 1.00 95.75 90 LYS A O 1
ATOM 701 N N . LYS A 1 91 ? 2.004 -12.947 -16.738 1.00 97.56 91 LYS A N 1
ATOM 702 C CA . LYS A 1 91 ? 1.535 -11.556 -16.744 1.00 97.56 91 LYS A CA 1
ATOM 703 C C . LYS A 1 91 ? 2.694 -10.584 -16.502 1.00 97.56 91 LYS A C 1
ATOM 705 O O . LYS A 1 91 ? 3.772 -10.999 -16.078 1.00 97.56 91 LYS A O 1
ATOM 710 N N . PHE A 1 92 ? 2.495 -9.294 -16.769 1.00 98.38 92 PHE A N 1
ATOM 711 C CA . PHE A 1 92 ? 3.497 -8.261 -16.482 1.00 98.38 92 PHE A CA 1
ATOM 712 C C . PHE A 1 92 ? 2.936 -7.185 -15.553 1.00 98.38 92 PHE A C 1
ATOM 714 O O . PHE A 1 92 ? 1.961 -6.506 -15.872 1.00 98.38 92 PHE A O 1
ATOM 721 N N . LEU A 1 93 ? 3.546 -7.023 -14.384 1.00 98.62 93 LEU A N 1
ATOM 722 C CA . LEU A 1 93 ? 3.148 -6.036 -13.388 1.00 98.62 93 LEU A CA 1
ATOM 723 C C . LEU A 1 93 ? 4.181 -4.910 -13.341 1.00 98.62 93 LEU A C 1
ATOM 725 O O . LEU A 1 93 ? 5.362 -5.162 -13.131 1.00 98.62 93 LEU A O 1
ATOM 729 N N . ILE A 1 94 ? 3.742 -3.663 -13.494 1.00 98.69 94 ILE A N 1
ATOM 730 C CA . ILE A 1 94 ? 4.587 -2.471 -13.366 1.00 98.69 94 ILE A CA 1
ATOM 731 C C . ILE A 1 94 ? 4.127 -1.697 -12.134 1.00 98.69 94 ILE A C 1
ATOM 733 O O . ILE A 1 94 ? 2.970 -1.278 -12.060 1.00 98.69 94 ILE A O 1
ATOM 737 N N . CYS A 1 95 ? 5.018 -1.463 -11.174 1.00 97.69 95 CYS A N 1
ATOM 738 C CA . CYS A 1 95 ? 4.758 -0.575 -10.048 1.00 97.69 95 CYS A CA 1
ATOM 739 C C . CYS A 1 95 ? 5.692 0.642 -10.079 1.00 97.69 95 CYS A C 1
ATOM 741 O O . CYS A 1 95 ? 6.872 0.530 -10.393 1.00 97.69 95 CYS A O 1
ATOM 743 N N . THR A 1 96 ? 5.160 1.823 -9.763 1.00 96.69 96 THR A N 1
ATOM 744 C CA . THR A 1 96 ? 5.926 3.082 -9.706 1.00 96.69 96 THR A CA 1
ATOM 745 C C . THR A 1 96 ? 5.574 3.890 -8.452 1.00 96.69 96 THR A C 1
ATOM 747 O O . THR A 1 96 ? 4.612 3.578 -7.747 1.00 96.69 96 THR A O 1
ATOM 750 N N . ALA A 1 97 ? 6.347 4.927 -8.141 1.00 92.12 97 ALA A N 1
ATOM 751 C CA . ALA A 1 97 ? 6.223 5.654 -6.880 1.00 92.12 97 ALA A CA 1
ATOM 752 C C . ALA A 1 97 ? 4.923 6.475 -6.778 1.00 92.12 97 ALA A C 1
ATOM 754 O O . ALA A 1 97 ? 4.236 6.436 -5.760 1.00 92.12 97 ALA A O 1
ATOM 755 N N . THR A 1 98 ? 4.550 7.223 -7.823 1.00 89.75 98 THR A N 1
ATOM 756 C CA . THR A 1 98 ? 3.475 8.231 -7.728 1.00 89.75 98 THR A CA 1
ATOM 757 C C . THR A 1 98 ? 2.304 7.956 -8.669 1.00 89.75 98 THR A C 1
ATOM 759 O O . THR A 1 98 ? 2.435 7.287 -9.694 1.00 89.75 98 THR A O 1
ATOM 762 N N . LYS A 1 99 ? 1.125 8.504 -8.347 1.00 88.69 99 LYS A N 1
ATOM 763 C CA . LYS A 1 99 ? -0.050 8.467 -9.238 1.00 88.69 99 LYS A CA 1
ATOM 764 C C . LYS A 1 99 ? 0.186 9.177 -10.572 1.00 88.69 99 LYS A C 1
ATOM 766 O O . LYS A 1 99 ? -0.356 8.760 -11.593 1.00 88.69 99 LYS A O 1
ATOM 771 N N . THR A 1 100 ? 0.995 10.234 -10.567 1.00 90.38 100 THR A N 1
ATOM 772 C CA . THR A 1 100 ? 1.351 10.979 -11.778 1.00 90.38 100 THR A CA 1
ATOM 773 C C . THR A 1 100 ? 2.144 10.097 -12.737 1.00 90.38 100 THR A C 1
ATOM 775 O O . THR A 1 100 ? 1.782 10.000 -13.907 1.00 90.38 100 THR A O 1
ATOM 778 N N . LEU A 1 101 ? 3.159 9.385 -12.232 1.00 92.56 101 LEU A N 1
ATOM 779 C CA . LEU A 1 101 ? 3.943 8.440 -13.034 1.00 92.56 101 LEU A CA 1
ATOM 780 C C . LEU A 1 101 ? 3.082 7.269 -13.526 1.00 92.56 101 LEU A C 1
ATOM 782 O O . LEU A 1 101 ? 3.144 6.925 -14.702 1.00 92.56 101 LEU A O 1
ATOM 786 N N . GLN A 1 102 ? 2.202 6.722 -12.678 1.00 93.75 102 GLN A N 1
ATOM 787 C CA . GLN A 1 102 ? 1.231 5.703 -13.108 1.00 93.75 102 GLN A CA 1
ATOM 788 C C . GLN A 1 102 ? 0.352 6.191 -14.265 1.00 93.75 102 GLN A C 1
ATOM 790 O O . GLN A 1 102 ? 0.159 5.478 -15.247 1.00 93.75 102 GLN A O 1
ATOM 795 N N . SER A 1 103 ? -0.167 7.417 -14.162 1.00 92.69 103 SER A N 1
ATOM 796 C CA . SER A 1 103 ? -1.028 8.010 -15.189 1.00 92.69 103 SER A CA 1
ATOM 797 C C . SER A 1 103 ? -0.260 8.270 -16.481 1.00 92.69 103 SER A C 1
ATOM 799 O O . SER A 1 103 ? -0.808 8.077 -17.562 1.00 92.69 103 SER A O 1
ATOM 801 N N . GLN A 1 104 ? 1.014 8.663 -16.393 1.00 94.69 104 GLN A N 1
ATOM 802 C CA . GLN A 1 104 ? 1.885 8.791 -17.559 1.00 94.69 104 GLN A CA 1
ATOM 803 C C . GLN A 1 104 ? 2.077 7.437 -18.260 1.00 94.69 104 GLN A C 1
ATOM 805 O O . GLN A 1 104 ? 1.886 7.350 -19.475 1.00 94.69 104 GLN A O 1
ATOM 810 N N . LEU A 1 105 ? 2.375 6.377 -17.503 1.00 96.31 105 LEU A N 1
ATOM 811 C CA . LEU A 1 105 ? 2.536 5.033 -18.058 1.00 96.31 105 LEU A CA 1
ATOM 812 C C . LEU A 1 105 ? 1.257 4.547 -18.745 1.00 96.31 105 LEU A C 1
ATOM 814 O O . LEU A 1 105 ? 1.309 4.037 -19.862 1.00 96.31 105 LEU A O 1
ATOM 818 N N . TYR A 1 106 ? 0.105 4.761 -18.107 1.00 96.31 106 TYR A N 1
ATOM 819 C CA . TYR A 1 106 ? -1.191 4.294 -18.593 1.00 96.31 106 TYR A CA 1
ATOM 820 C C . TYR A 1 106 ? -1.731 5.100 -19.789 1.00 96.31 106 TYR A C 1
ATOM 822 O O . TYR A 1 106 ? -2.179 4.515 -20.774 1.00 96.31 106 TYR A O 1
ATOM 830 N N . ASN A 1 107 ? -1.672 6.436 -19.737 1.00 94.94 107 ASN A N 1
ATOM 831 C CA . ASN A 1 107 ? -2.282 7.313 -20.748 1.00 94.94 107 ASN A CA 1
ATOM 832 C C . ASN A 1 107 ? -1.353 7.649 -21.922 1.00 94.94 107 ASN A C 1
ATOM 834 O O . ASN A 1 107 ? -1.827 8.125 -22.955 1.00 94.94 107 ASN A O 1
ATOM 838 N N . LYS A 1 108 ? -0.036 7.451 -21.777 1.00 93.81 108 LYS A N 1
ATOM 839 C CA . LYS A 1 108 ? 0.950 7.847 -22.791 1.00 93.81 108 LYS A CA 1
ATOM 840 C C . LYS A 1 108 ? 1.852 6.694 -23.208 1.00 93.81 108 LYS A C 1
ATOM 842 O O . LYS A 1 108 ? 1.849 6.333 -24.384 1.00 93.81 108 LYS A O 1
ATOM 847 N N . ASP A 1 109 ? 2.617 6.124 -22.281 1.00 94.38 109 ASP A N 1
ATOM 848 C CA . ASP A 1 109 ? 3.713 5.221 -22.652 1.00 94.38 109 ASP A CA 1
ATOM 849 C C . ASP A 1 109 ? 3.193 3.873 -23.188 1.00 94.38 109 ASP A C 1
ATOM 851 O O . ASP A 1 109 ? 3.619 3.445 -24.264 1.00 94.38 109 ASP A O 1
ATOM 855 N N . MET A 1 110 ? 2.192 3.268 -22.535 1.00 94.94 110 MET A N 1
ATOM 856 C CA . MET A 1 110 ? 1.531 2.041 -23.008 1.00 94.94 110 MET A CA 1
ATOM 857 C C . MET A 1 110 ? 0.807 2.216 -24.359 1.00 94.94 110 MET A C 1
ATOM 859 O O . MET A 1 110 ? 1.103 1.446 -25.278 1.00 94.94 110 MET A O 1
ATOM 863 N N . PRO A 1 111 ? -0.073 3.224 -24.566 1.00 93.38 111 PRO A N 1
ATOM 864 C CA . PRO A 1 111 ? -0.682 3.477 -25.875 1.00 93.38 111 PRO A CA 1
ATOM 865 C C . PRO A 1 111 ? 0.334 3.670 -27.001 1.00 93.38 111 PRO A C 1
ATOM 867 O O . PRO A 1 111 ? 0.136 3.176 -28.114 1.00 93.38 111 PRO A O 1
ATOM 870 N N . ASN A 1 112 ? 1.428 4.388 -26.727 1.00 91.25 112 ASN A N 1
ATOM 871 C CA . ASN A 1 112 ? 2.482 4.610 -27.711 1.00 91.25 112 ASN A CA 1
ATOM 872 C C . ASN A 1 112 ? 3.210 3.307 -28.052 1.00 91.25 112 ASN A C 1
ATOM 874 O O . ASN A 1 112 ? 3.422 3.035 -29.235 1.00 91.25 112 ASN A O 1
ATOM 878 N N . TYR A 1 113 ? 3.527 2.478 -27.053 1.00 91.69 113 TYR A N 1
ATOM 879 C CA . TYR A 1 113 ? 4.113 1.157 -27.275 1.00 91.69 113 TYR A CA 1
ATOM 880 C C . TYR A 1 113 ? 3.193 0.248 -28.099 1.00 91.69 113 TYR A C 1
ATOM 882 O O . TYR A 1 113 ? 3.649 -0.353 -29.070 1.00 91.69 113 TYR A O 1
ATOM 890 N N . ILE A 1 114 ? 1.899 0.166 -27.775 1.00 91.69 114 ILE A N 1
ATOM 891 C CA . ILE A 1 114 ? 0.941 -0.690 -28.500 1.00 91.69 114 ILE A CA 1
ATOM 892 C C . ILE A 1 114 ? 0.818 -0.246 -29.961 1.00 91.69 114 ILE A C 1
ATOM 894 O O . ILE A 1 114 ? 0.905 -1.071 -30.873 1.00 91.69 114 ILE A O 1
ATOM 898 N N . ARG A 1 115 ? 0.693 1.066 -30.210 1.00 89.81 115 ARG A N 1
ATOM 899 C CA . ARG A 1 115 ? 0.621 1.616 -31.574 1.00 89.81 115 ARG A CA 1
ATOM 900 C C . ARG A 1 115 ? 1.878 1.294 -32.385 1.00 89.81 115 ARG A C 1
ATOM 902 O O . ARG A 1 115 ? 1.773 0.936 -33.556 1.00 89.81 115 ARG A O 1
ATOM 909 N N . ALA A 1 116 ? 3.050 1.433 -31.770 1.00 89.56 116 ALA A N 1
ATOM 910 C CA . ALA A 1 116 ? 4.332 1.237 -32.435 1.00 89.56 116 ALA A CA 1
ATOM 911 C C . ALA A 1 116 ? 4.678 -0.245 -32.656 1.00 89.56 116 ALA A C 1
ATOM 913 O O . ALA A 1 116 ? 5.206 -0.609 -33.707 1.00 89.56 116 ALA A O 1
ATOM 914 N N . SER A 1 117 ? 4.364 -1.107 -31.687 1.00 87.56 117 SER A N 1
ATOM 915 C CA . SER A 1 117 ? 4.652 -2.544 -31.748 1.00 87.56 117 SER A CA 1
ATOM 916 C C . SER A 1 117 ? 3.658 -3.320 -32.600 1.00 87.56 117 SER A C 1
ATOM 918 O O . SER A 1 117 ? 4.018 -4.360 -33.147 1.00 87.56 117 SER A O 1
ATOM 920 N N . LYS A 1 118 ? 2.414 -2.830 -32.719 1.00 86.50 118 LYS A N 1
ATOM 921 C CA . LYS A 1 118 ? 1.274 -3.586 -33.267 1.00 86.50 118 LYS A CA 1
ATOM 922 C C . LYS A 1 118 ? 1.053 -4.925 -32.544 1.00 86.50 118 LYS A C 1
ATOM 924 O O . LYS A 1 118 ? 0.417 -5.820 -33.095 1.00 86.50 118 LYS A O 1
ATOM 929 N N . ASN A 1 119 ? 1.580 -5.062 -31.326 1.00 82.69 119 ASN A N 1
ATOM 930 C CA . ASN A 1 119 ? 1.415 -6.237 -30.487 1.00 82.69 119 ASN A CA 1
ATOM 931 C C . ASN A 1 119 ? 0.065 -6.130 -29.754 1.00 82.69 119 ASN A C 1
ATOM 933 O O . ASN A 1 119 ? -0.147 -5.141 -29.042 1.00 82.69 119 ASN A O 1
ATOM 937 N N . PRO A 1 120 ? -0.866 -7.084 -29.928 1.00 85.44 120 PRO A N 1
ATOM 938 C CA . PRO A 1 120 ? -2.121 -7.082 -29.190 1.00 85.44 120 PRO A CA 1
ATOM 939 C C . PRO A 1 120 ? -1.855 -7.417 -27.717 1.00 85.44 120 PRO A C 1
ATOM 941 O O . PRO A 1 120 ? -1.619 -8.569 -27.362 1.00 85.44 120 PRO A O 1
ATOM 944 N N . VAL A 1 121 ? -1.889 -6.395 -26.861 1.00 93.00 121 VAL A N 1
ATOM 945 C CA . VAL A 1 121 ? -1.662 -6.514 -25.415 1.00 93.00 121 VAL A CA 1
ATOM 946 C C . VAL A 1 121 ? -2.744 -5.739 -24.684 1.00 93.00 121 VAL A C 1
ATOM 948 O O . VAL A 1 121 ? -2.943 -4.548 -24.935 1.00 93.00 121 VAL A O 1
ATOM 951 N N . SER A 1 122 ? -3.435 -6.408 -23.768 1.00 96.19 122 SER A N 1
ATOM 952 C CA . SER A 1 122 ? -4.413 -5.766 -22.893 1.00 96.19 122 SER A CA 1
ATOM 953 C C . SER A 1 122 ? -3.732 -5.229 -21.632 1.00 96.19 122 SER A C 1
ATOM 955 O O . SER A 1 122 ? -2.842 -5.870 -21.069 1.00 96.19 122 SER A O 1
ATOM 957 N N . TYR A 1 123 ? -4.123 -4.040 -21.170 1.00 97.94 123 TYR A N 1
ATOM 958 C CA . TYR A 1 123 ? -3.510 -3.427 -19.994 1.00 97.94 123 TYR A CA 1
ATOM 959 C C . TYR A 1 123 ? -4.506 -2.628 -19.157 1.00 97.94 123 TYR A C 1
ATOM 961 O O . TYR A 1 123 ? -5.497 -2.108 -19.672 1.00 97.94 123 TYR A O 1
ATOM 969 N N . GLY A 1 124 ? -4.235 -2.514 -17.859 1.00 97.06 124 GLY A N 1
ATOM 970 C CA . GLY A 1 124 ? -5.109 -1.813 -16.927 1.00 97.06 124 GLY A CA 1
ATOM 971 C C . GLY A 1 124 ? -4.365 -1.115 -15.795 1.00 97.06 124 GLY A C 1
ATOM 972 O O . GLY A 1 124 ? -3.203 -1.403 -15.511 1.00 97.06 124 GLY A O 1
ATOM 973 N N . LEU A 1 125 ? -5.055 -0.174 -15.152 1.00 96.94 125 LEU A N 1
ATOM 974 C CA . LEU A 1 125 ? -4.550 0.604 -14.026 1.00 96.94 125 LEU A CA 1
ATOM 975 C C . LEU A 1 125 ? -5.234 0.160 -12.728 1.00 96.94 125 LEU A C 1
ATOM 977 O O . LEU A 1 125 ? -6.464 0.182 -12.626 1.00 96.94 125 LEU A O 1
ATOM 981 N N . ALA A 1 126 ? -4.435 -0.221 -11.734 1.00 96.56 126 ALA A N 1
ATOM 982 C CA . ALA A 1 126 ? -4.889 -0.613 -10.409 1.00 96.56 126 ALA A CA 1
ATOM 983 C C . ALA A 1 126 ? -4.640 0.512 -9.398 1.00 96.56 126 ALA A C 1
ATOM 985 O O . ALA A 1 126 ? -3.503 0.902 -9.144 1.00 96.56 126 ALA A O 1
ATOM 986 N N . LYS A 1 127 ? -5.713 1.006 -8.769 1.00 94.81 127 LYS A N 1
ATOM 987 C CA . LYS A 1 127 ? -5.641 1.976 -7.662 1.00 94.81 127 LYS A CA 1
ATOM 988 C C . LYS A 1 127 ? -6.247 1.406 -6.381 1.00 94.81 127 LYS A C 1
ATOM 990 O O . LYS A 1 127 ? -7.007 0.436 -6.417 1.00 94.81 127 LYS A O 1
ATOM 995 N N . GLY A 1 128 ? -5.929 2.007 -5.234 1.00 92.06 128 GLY A N 1
ATOM 996 C CA . GLY A 1 128 ? -6.577 1.674 -3.958 1.00 92.06 128 GLY A CA 1
ATOM 997 C C . GLY A 1 128 ? -8.064 2.049 -3.954 1.00 92.06 128 GLY A C 1
ATOM 998 O O . GLY A 1 128 ? -8.459 2.976 -4.660 1.00 92.06 128 GLY A O 1
ATOM 999 N N . ARG A 1 129 ? -8.880 1.360 -3.146 1.00 92.12 129 ARG A N 1
ATOM 1000 C CA . ARG A 1 129 ? -10.351 1.499 -3.134 1.00 92.12 129 ARG A CA 1
ATOM 1001 C C . ARG A 1 129 ? -10.847 2.928 -2.896 1.00 92.12 129 ARG A C 1
ATOM 1003 O O . ARG A 1 129 ? -11.778 3.358 -3.562 1.00 92.12 129 ARG A O 1
ATOM 1010 N N . SER A 1 130 ? -10.163 3.692 -2.046 1.00 91.69 130 SER A N 1
ATOM 1011 C CA . SER A 1 130 ? -10.460 5.106 -1.764 1.00 91.69 130 SER A CA 1
ATOM 1012 C C . SER A 1 130 ? -10.195 6.065 -2.938 1.00 91.69 130 SER A C 1
ATOM 1014 O O . SER A 1 130 ? -10.333 7.279 -2.795 1.00 91.69 130 SER A O 1
ATOM 1016 N N . ASN A 1 131 ? -9.786 5.547 -4.100 1.00 93.75 131 ASN A N 1
ATOM 1017 C CA . ASN A 1 131 ? -9.661 6.302 -5.348 1.00 93.75 131 ASN A CA 1
ATOM 1018 C C . ASN A 1 131 ? -10.827 6.051 -6.308 1.00 93.75 131 ASN A C 1
ATOM 1020 O O . ASN A 1 131 ? -10.811 6.585 -7.408 1.00 93.75 131 ASN A O 1
ATOM 1024 N N . TYR A 1 132 ? -11.822 5.269 -5.895 1.00 95.88 132 TYR A N 1
ATOM 1025 C CA . TYR A 1 132 ? -13.022 5.012 -6.675 1.00 95.88 132 TYR A CA 1
ATOM 1026 C C . TYR A 1 132 ? -14.251 5.517 -5.933 1.00 95.88 132 TYR A C 1
ATOM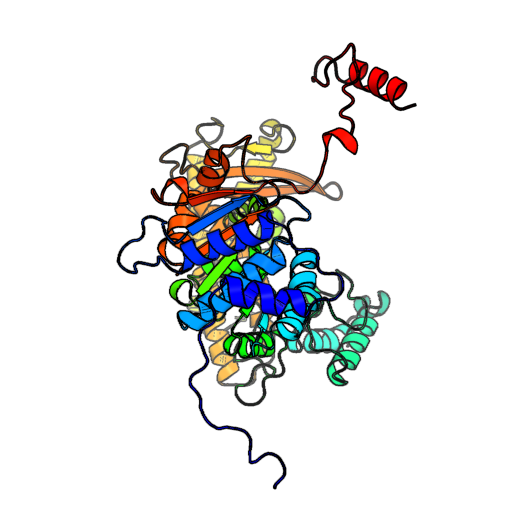 1028 O O . TYR A 1 132 ? -14.334 5.406 -4.707 1.00 95.88 132 TYR A O 1
ATOM 1036 N N . LEU A 1 133 ? -15.219 6.028 -6.688 1.00 96.94 133 LEU A N 1
ATOM 1037 C CA . LEU A 1 133 ? -16.548 6.324 -6.182 1.00 96.94 133 LEU A CA 1
ATOM 1038 C C . LEU A 1 133 ? -17.181 5.049 -5.606 1.00 96.94 133 LEU A C 1
ATOM 1040 O O . LEU A 1 133 ? -17.161 3.988 -6.232 1.00 96.94 133 LEU A O 1
ATOM 1044 N N . CYS A 1 134 ? -17.766 5.168 -4.418 1.00 96.06 134 CYS A N 1
ATOM 1045 C CA . CYS A 1 134 ? -18.628 4.166 -3.811 1.00 96.06 134 CYS A CA 1
ATOM 1046 C C . CYS A 1 134 ? -20.087 4.626 -3.967 1.00 96.06 134 CYS A C 1
ATOM 1048 O O . CYS A 1 134 ? -20.522 5.487 -3.198 1.00 96.06 134 CYS A O 1
ATOM 1050 N N . PRO A 1 135 ? -20.853 4.070 -4.929 1.00 94.19 135 PRO A N 1
ATOM 1051 C CA . PRO A 1 135 ? -22.231 4.500 -5.173 1.00 94.19 135 PRO A CA 1
ATOM 1052 C C . PRO A 1 135 ? -23.125 4.336 -3.940 1.00 94.19 135 PRO A C 1
ATOM 1054 O O . PRO A 1 135 ? -23.906 5.223 -3.628 1.00 94.19 135 PRO A O 1
ATOM 1057 N N . TYR A 1 136 ? -22.919 3.264 -3.168 1.00 91.56 136 TYR A N 1
ATOM 1058 C CA . TYR A 1 136 ? -23.650 3.031 -1.923 1.00 91.56 136 TYR A CA 1
ATOM 1059 C C . TYR A 1 136 ? -23.448 4.165 -0.902 1.00 91.56 136 TYR A C 1
ATOM 1061 O O . TYR A 1 136 ? -24.404 4.670 -0.323 1.00 91.56 136 TYR A O 1
ATOM 1069 N N . GLN A 1 137 ? -22.196 4.587 -0.681 1.00 90.88 137 GLN A N 1
ATOM 1070 C CA . GLN A 1 137 ? -21.898 5.685 0.246 1.00 90.88 137 GLN A CA 1
ATOM 1071 C C . GLN A 1 137 ? -22.459 7.010 -0.267 1.00 90.88 137 GLN A C 1
ATOM 1073 O O . GLN A 1 137 ? -22.994 7.790 0.518 1.00 90.88 137 GLN A O 1
ATOM 1078 N N . LEU A 1 138 ? -22.380 7.248 -1.579 1.00 93.25 138 LEU A N 1
ATOM 1079 C CA . LEU A 1 138 ? -22.971 8.427 -2.201 1.00 93.25 138 LEU A CA 1
ATOM 1080 C C . LEU A 1 138 ? -24.486 8.489 -1.951 1.00 93.25 138 LEU A C 1
ATOM 1082 O O . LEU A 1 138 ? -24.968 9.512 -1.472 1.00 93.25 138 LEU A O 1
ATOM 1086 N N . GLU A 1 139 ? -25.222 7.405 -2.205 1.00 90.50 139 GLU A N 1
ATOM 1087 C CA . GLU A 1 139 ? -26.671 7.344 -1.967 1.00 90.50 139 GLU A CA 1
ATOM 1088 C C . GLU A 1 139 ? -27.028 7.523 -0.490 1.00 90.50 139 GLU A C 1
ATOM 1090 O O . GLU A 1 139 ? -27.876 8.354 -0.157 1.00 90.50 139 GLU A O 1
ATOM 1095 N N . ALA A 1 140 ? -26.341 6.813 0.409 1.00 85.38 140 ALA A N 1
ATOM 1096 C CA . ALA A 1 140 ? -26.576 6.927 1.846 1.00 85.38 140 ALA A CA 1
ATOM 1097 C C . ALA A 1 140 ? -26.358 8.367 2.349 1.00 85.38 140 ALA A C 1
ATOM 1099 O O . ALA A 1 140 ? -27.153 8.892 3.133 1.00 85.38 140 ALA A O 1
ATOM 1100 N N . ASN A 1 141 ? -25.305 9.041 1.877 1.00 87.81 141 ASN A N 1
ATOM 1101 C CA . ASN A 1 141 ? -25.016 10.419 2.272 1.00 87.81 141 ASN A CA 1
ATOM 1102 C C . ASN A 1 141 ? -25.939 11.443 1.600 1.00 87.81 141 ASN A C 1
ATOM 1104 O O . ASN A 1 141 ? -26.257 12.446 2.231 1.00 87.81 141 ASN A O 1
ATOM 1108 N N . LEU A 1 142 ? -26.434 11.195 0.384 1.00 87.38 142 LEU A N 1
ATOM 1109 C CA . LEU A 1 142 ? -27.471 12.024 -0.244 1.00 87.38 142 LEU A CA 1
ATOM 1110 C C . LEU A 1 142 ? -28.777 12.002 0.556 1.00 87.38 142 LEU A C 1
ATOM 1112 O O . LEU A 1 142 ? -29.363 13.057 0.803 1.00 87.38 142 LEU A O 1
ATOM 1116 N N . MET A 1 143 ? -29.202 10.819 1.013 1.00 81.19 143 MET A N 1
ATOM 1117 C CA . MET A 1 143 ? -30.400 10.675 1.846 1.00 81.19 143 MET A CA 1
ATOM 1118 C C . MET A 1 143 ? -30.256 11.419 3.181 1.00 81.19 143 MET A C 1
ATOM 1120 O O . MET A 1 143 ? -31.179 12.115 3.603 1.00 81.19 143 MET A O 1
ATOM 1124 N N . ASN A 1 144 ? -29.086 11.327 3.822 1.00 75.50 144 ASN A N 1
ATOM 1125 C CA . ASN A 1 144 ? -28.826 11.986 5.106 1.00 75.50 144 ASN A CA 1
ATOM 1126 C C . ASN A 1 144 ? -28.629 13.508 4.973 1.00 75.50 144 ASN A C 1
ATOM 1128 O O . ASN A 1 144 ? -29.130 14.267 5.802 1.00 75.50 144 ASN A O 1
ATOM 1132 N N . ALA A 1 145 ? -27.949 13.975 3.921 1.00 66.50 145 ALA A N 1
ATOM 1133 C CA . ALA A 1 145 ? -27.708 15.402 3.679 1.00 66.50 145 ALA A CA 1
ATOM 1134 C C . ALA A 1 145 ? -28.996 16.178 3.345 1.00 66.50 145 ALA A C 1
ATOM 1136 O O . ALA A 1 145 ? -29.076 17.389 3.547 1.00 66.50 145 ALA A O 1
ATOM 1137 N N . GLY A 1 146 ? -30.039 15.493 2.864 1.00 59.78 146 GLY A N 1
ATOM 1138 C CA . GLY A 1 146 ? -31.371 16.085 2.722 1.00 59.78 146 GLY A CA 1
ATOM 1139 C C . GLY A 1 146 ? -32.017 16.464 4.063 1.00 59.78 146 GLY A C 1
ATOM 1140 O O . GLY A 1 146 ? -32.833 17.383 4.098 1.00 59.78 146 GLY A O 1
ATOM 1141 N N . ALA A 1 147 ? -31.635 15.794 5.157 1.00 57.41 147 ALA A N 1
ATOM 1142 C CA . ALA A 1 147 ? -32.217 15.961 6.490 1.00 57.41 147 ALA A CA 1
ATOM 1143 C C . ALA A 1 147 ? -31.371 16.828 7.447 1.00 57.41 147 ALA A C 1
ATOM 1145 O O . ALA A 1 147 ? -31.910 17.357 8.419 1.00 57.41 147 ALA A O 1
ATOM 1146 N N . ASP A 1 148 ? -30.070 16.991 7.188 1.00 61.09 148 ASP A N 1
ATOM 1147 C CA . ASP A 1 148 ? -29.148 17.729 8.060 1.00 61.09 148 ASP A CA 1
ATOM 1148 C C . ASP A 1 148 ? -28.976 19.199 7.625 1.00 61.09 148 ASP A C 1
ATOM 1150 O O . ASP A 1 148 ? -28.374 19.496 6.587 1.00 61.09 148 ASP A O 1
ATOM 1154 N N . MET A 1 149 ? -29.460 20.136 8.45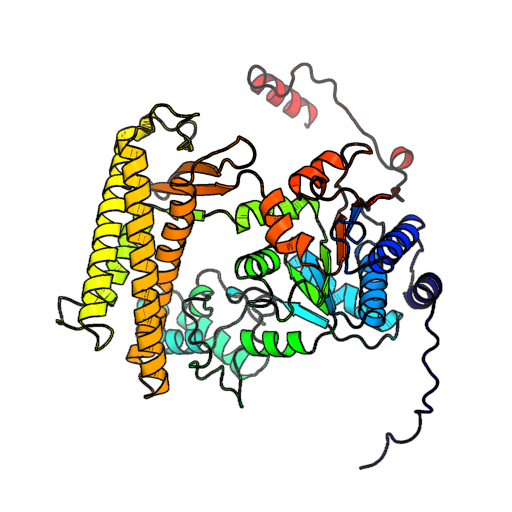0 1.00 54.47 149 MET A N 1
ATOM 1155 C CA . MET A 1 149 ? -29.378 21.584 8.197 1.00 54.47 149 MET A CA 1
ATOM 1156 C C . MET A 1 149 ? -27.934 22.100 8.061 1.00 54.47 149 MET A C 1
ATOM 1158 O O . MET A 1 149 ? -27.698 23.067 7.333 1.00 54.47 149 MET A O 1
ATOM 1162 N N . ILE A 1 150 ? -26.957 21.459 8.713 1.00 60.28 150 ILE A N 1
ATOM 1163 C CA . ILE A 1 150 ? -25.543 21.869 8.655 1.00 60.28 150 ILE A CA 1
ATOM 1164 C C . ILE A 1 150 ? -24.970 21.591 7.259 1.00 60.28 150 ILE A C 1
ATOM 1166 O O . ILE A 1 150 ? -24.349 22.472 6.660 1.00 60.28 150 ILE A O 1
ATOM 1170 N N . SER A 1 151 ? -25.263 20.414 6.701 1.00 61.38 151 SER A N 1
ATOM 1171 C CA . SER A 1 151 ? -24.818 19.987 5.365 1.00 61.38 151 SER A CA 1
ATOM 1172 C C . SER A 1 151 ? -25.431 20.789 4.202 1.00 61.38 151 SER A C 1
ATOM 1174 O O . SER A 1 151 ? -24.903 20.801 3.084 1.00 61.38 151 SER A O 1
ATOM 1176 N N . GLN A 1 152 ? -26.553 21.474 4.455 1.00 61.69 152 GLN A N 1
ATOM 1177 C CA . GLN A 1 152 ? -27.153 22.414 3.509 1.00 61.69 152 GLN A CA 1
ATOM 1178 C C . GLN A 1 152 ? -26.448 23.775 3.547 1.00 61.69 152 GLN A C 1
ATOM 1180 O O . GLN A 1 152 ? -26.218 24.378 2.501 1.00 61.69 152 GLN A O 1
ATOM 1185 N N . SER A 1 153 ? -26.055 24.242 4.737 1.00 60.75 153 SER A N 1
ATOM 1186 C CA . SER A 1 153 ? -25.408 25.550 4.917 1.00 60.75 153 SER A CA 1
ATOM 1187 C C . SER A 1 153 ? -23.993 25.644 4.329 1.00 60.75 153 SER A C 1
ATOM 1189 O O . SER A 1 153 ? -23.565 26.728 3.936 1.00 60.75 153 SER A O 1
ATOM 1191 N N . ASP A 1 154 ? -23.276 24.523 4.222 1.00 74.62 154 ASP A N 1
ATOM 1192 C CA . ASP A 1 154 ? -21.890 24.474 3.740 1.00 74.62 154 ASP A CA 1
ATOM 1193 C C . ASP A 1 154 ? -21.758 24.042 2.260 1.00 74.62 154 ASP A C 1
ATOM 1195 O O . ASP A 1 154 ? -20.644 23.896 1.740 1.00 74.62 154 ASP A O 1
ATOM 1199 N N . GLY A 1 155 ? -22.889 23.818 1.579 1.00 81.25 155 GLY A N 1
ATOM 1200 C CA . GLY A 1 155 ? -22.966 23.416 0.172 1.00 81.25 155 GLY A CA 1
ATOM 1201 C C . GLY A 1 155 ? -22.567 21.963 -0.116 1.00 81.25 155 GLY A C 1
ATOM 1202 O O . GLY A 1 155 ? -22.335 21.617 -1.275 1.00 81.25 155 GLY A O 1
ATOM 1203 N N . THR A 1 156 ? -22.450 21.097 0.898 1.00 84.88 156 THR A N 1
ATOM 1204 C CA . THR A 1 156 ? -22.093 19.677 0.701 1.00 84.88 156 THR A CA 1
ATOM 1205 C C . THR A 1 156 ? -23.166 18.922 -0.070 1.00 84.88 156 THR A C 1
ATOM 1207 O O . THR A 1 156 ? -22.840 18.185 -1.000 1.00 84.88 156 THR A O 1
ATOM 1210 N N . SER A 1 157 ? -24.440 19.148 0.264 1.00 85.75 157 SER A N 1
ATOM 1211 C CA . SER A 1 157 ? -25.573 18.502 -0.411 1.00 85.75 157 SER A CA 1
ATOM 1212 C C . SER A 1 157 ? -25.568 18.758 -1.928 1.00 85.75 157 SER A C 1
ATOM 1214 O O . SER A 1 157 ? -25.637 17.821 -2.724 1.00 85.75 157 SER A O 1
ATOM 1216 N N . GLU A 1 158 ? -25.352 20.009 -2.355 1.00 88.31 158 GLU A N 1
ATOM 1217 C CA . GLU A 1 158 ? -25.274 20.368 -3.780 1.00 88.31 158 GLU A CA 1
ATOM 1218 C C . GLU A 1 158 ? -24.126 19.636 -4.498 1.00 88.31 158 GLU A C 1
ATOM 1220 O O . GLU A 1 158 ? -24.283 19.168 -5.628 1.00 88.31 158 GLU A O 1
ATOM 1225 N N . LYS A 1 159 ? -22.968 19.502 -3.840 1.00 91.31 159 LYS A N 1
ATOM 1226 C CA . LYS A 1 159 ? -21.802 18.800 -4.399 1.00 91.31 159 LYS A CA 1
ATOM 1227 C C . LYS A 1 159 ? -22.080 17.311 -4.576 1.00 91.31 159 LYS A C 1
ATOM 1229 O O . LYS A 1 159 ? -21.781 16.777 -5.642 1.00 91.31 159 LYS A O 1
ATOM 1234 N N . LEU A 1 160 ? -22.686 16.660 -3.581 1.00 92.81 160 LEU A N 1
ATOM 1235 C CA . LEU A 1 160 ? -23.084 15.253 -3.679 1.00 92.81 160 LEU A CA 1
ATOM 1236 C C . LEU A 1 160 ? -24.081 15.038 -4.827 1.00 92.81 160 LEU A C 1
ATOM 1238 O O . LEU A 1 160 ? -23.905 14.114 -5.619 1.00 92.81 160 LEU A O 1
ATOM 1242 N N . HIS A 1 161 ? -25.067 15.928 -4.990 1.00 92.50 161 HIS A N 1
ATOM 1243 C CA . HIS A 1 161 ? -26.017 15.847 -6.103 1.00 92.50 161 HIS A CA 1
ATOM 1244 C C . HIS A 1 161 ? -25.335 15.973 -7.472 1.00 92.50 161 HIS A C 1
ATOM 1246 O O . HIS A 1 161 ? -25.654 15.205 -8.379 1.00 92.50 161 HIS A O 1
ATOM 1252 N N . LYS A 1 162 ? -24.367 16.888 -7.631 1.00 93.44 162 LYS A N 1
ATOM 1253 C CA . LYS A 1 162 ? -23.582 17.008 -8.876 1.00 93.44 162 LYS A CA 1
ATOM 1254 C C . LYS A 1 162 ? -22.785 15.738 -9.181 1.00 93.44 162 LYS A C 1
ATOM 1256 O O . LYS A 1 162 ? -22.723 15.333 -10.339 1.00 93.44 162 LYS A O 1
ATOM 1261 N N . ILE A 1 163 ? -22.212 15.103 -8.157 1.00 94.44 163 ILE A N 1
ATOM 1262 C CA . ILE A 1 163 ? -21.483 13.832 -8.296 1.00 94.44 163 ILE A CA 1
ATOM 1263 C C . ILE A 1 163 ? -22.431 12.709 -8.736 1.00 94.44 163 ILE A C 1
ATOM 1265 O O . ILE A 1 163 ? -22.109 11.999 -9.686 1.00 94.44 163 ILE A O 1
ATOM 1269 N N . SER A 1 164 ? -23.610 12.592 -8.111 1.00 94.12 164 SER A N 1
ATOM 1270 C CA . SER A 1 164 ? -24.644 11.612 -8.497 1.00 94.12 164 SER A CA 1
ATOM 1271 C C . SER A 1 164 ? -25.058 11.776 -9.949 1.00 94.12 164 SER A C 1
ATOM 1273 O O . SER A 1 164 ? -24.986 10.830 -10.724 1.00 94.12 164 SER A O 1
ATOM 1275 N N . GLN A 1 165 ? -25.387 13.006 -10.354 1.00 93.81 165 GLN A N 1
ATOM 1276 C CA . GLN A 1 165 ? -25.812 13.298 -11.722 1.00 93.81 165 GLN A CA 1
ATOM 1277 C C . GLN A 1 165 ? -24.734 12.970 -12.758 1.00 93.81 165 GLN A C 1
ATOM 1279 O O . GLN A 1 165 ? -25.060 12.456 -13.825 1.00 93.81 165 GLN A O 1
ATOM 1284 N N . ALA A 1 166 ? -23.466 13.275 -12.470 1.00 93.44 166 ALA A N 1
ATOM 1285 C CA . ALA A 1 166 ? -22.362 12.948 -13.370 1.00 93.44 166 ALA A CA 1
ATOM 1286 C C . ALA A 1 166 ? -22.174 11.428 -13.514 1.00 93.44 166 ALA A C 1
ATOM 1288 O O . ALA A 1 166 ? -21.924 10.934 -14.614 1.00 93.44 166 ALA A O 1
ATOM 1289 N N . PHE A 1 167 ? -22.325 10.677 -12.419 1.00 94.19 167 PHE A N 1
ATOM 1290 C CA . PHE A 1 167 ? -22.190 9.222 -12.436 1.00 94.19 167 PHE A CA 1
ATOM 1291 C C . PHE A 1 167 ? -23.384 8.527 -13.114 1.00 94.19 167 PHE A C 1
ATOM 1293 O O . PHE A 1 167 ? -23.186 7.646 -13.948 1.00 94.19 167 PHE A O 1
ATOM 1300 N N . GLU A 1 168 ? -24.617 8.963 -12.840 1.00 91.94 168 GLU A N 1
ATOM 1301 C CA . GLU A 1 168 ? -25.849 8.438 -13.457 1.00 91.94 168 GLU A CA 1
ATOM 1302 C C . GLU A 1 168 ? -25.884 8.637 -14.977 1.00 91.94 168 GLU A C 1
ATOM 1304 O O . GLU A 1 168 ? -26.370 7.774 -15.708 1.00 91.94 168 GLU A O 1
ATOM 1309 N N . LYS A 1 169 ? -25.331 9.753 -15.470 1.00 92.38 169 LYS A N 1
ATOM 1310 C CA . LYS A 1 169 ? -25.198 10.031 -16.910 1.00 92.38 169 LYS A CA 1
ATOM 1311 C C . LYS A 1 169 ? -24.137 9.182 -17.610 1.00 92.38 169 LYS A C 1
ATOM 1313 O O . LYS A 1 169 ? -24.058 9.231 -18.832 1.00 92.38 169 LYS A O 1
ATOM 1318 N N . GLN A 1 170 ? -23.349 8.408 -16.859 1.00 87.50 170 GLN A N 1
ATOM 1319 C CA . GLN A 1 170 ? -22.196 7.658 -17.363 1.00 87.50 170 GLN A CA 1
ATOM 1320 C C . GLN A 1 170 ? -21.145 8.553 -18.043 1.00 87.50 170 GLN A C 1
ATOM 1322 O O . GLN A 1 170 ? -20.413 8.102 -18.922 1.00 87.50 170 GLN A O 1
ATOM 1327 N N . ASP A 1 171 ? -21.024 9.809 -17.598 1.00 86.25 171 ASP A N 1
ATOM 1328 C CA . ASP A 1 171 ? -20.001 10.742 -18.093 1.00 86.25 171 ASP A CA 1
ATOM 1329 C C . ASP A 1 171 ? -18.582 10.333 -17.636 1.00 86.25 171 ASP A C 1
ATOM 1331 O O . ASP A 1 171 ? -17.583 10.879 -18.105 1.00 86.25 171 ASP A O 1
ATOM 1335 N N . TRP A 1 172 ? -18.483 9.396 -16.686 1.00 92.81 172 TRP A N 1
ATOM 1336 C CA . TRP A 1 172 ? -17.253 9.012 -16.002 1.00 92.81 172 TRP A CA 1
ATOM 1337 C C . TRP A 1 172 ? -17.346 7.596 -15.410 1.00 92.81 172 TRP A C 1
ATOM 1339 O O . TRP A 1 172 ? -18.415 7.136 -15.013 1.00 92.81 172 TRP A O 1
ATOM 1349 N N . ASP A 1 173 ? -16.210 6.899 -15.343 1.00 90.50 173 ASP A N 1
ATOM 1350 C CA . ASP A 1 173 ? -16.092 5.498 -14.918 1.00 90.50 173 ASP A CA 1
ATOM 1351 C C . ASP A 1 173 ? -16.039 5.294 -13.393 1.00 90.50 173 ASP A C 1
ATOM 1353 O O . ASP A 1 173 ? -16.059 4.157 -12.920 1.00 90.50 173 ASP A O 1
ATOM 1357 N N . GLY A 1 174 ? -15.986 6.379 -12.616 1.00 94.31 174 GLY A N 1
ATOM 1358 C CA . GLY A 1 174 ? -15.903 6.353 -11.158 1.00 94.31 174 GLY A CA 1
ATOM 1359 C C . GLY A 1 174 ? -14.479 6.399 -10.585 1.00 94.31 174 GLY A C 1
ATOM 1360 O O . GLY A 1 174 ? -14.343 6.374 -9.363 1.00 94.31 174 GLY A O 1
ATOM 1361 N N . ASP A 1 175 ? -13.420 6.504 -11.401 1.00 94.75 175 ASP A N 1
ATOM 1362 C CA . ASP A 1 175 ? -12.041 6.774 -10.944 1.00 94.75 175 ASP A CA 1
ATOM 1363 C C . ASP A 1 175 ? -11.828 8.251 -10.574 1.00 94.75 175 ASP A C 1
ATOM 1365 O O . ASP A 1 175 ? -11.834 9.122 -11.441 1.00 94.75 175 ASP A O 1
ATOM 1369 N N . LEU A 1 176 ? -11.640 8.563 -9.287 1.00 94.56 176 LEU A N 1
ATOM 1370 C CA . LEU A 1 176 ? -11.693 9.942 -8.773 1.00 94.56 176 LEU A CA 1
ATOM 1371 C C . LEU A 1 176 ? -10.652 10.881 -9.379 1.00 94.56 176 LEU A C 1
ATOM 1373 O O . LEU A 1 176 ? -10.867 12.091 -9.368 1.00 94.56 176 LEU A O 1
ATOM 1377 N N . ASP A 1 177 ? -9.548 10.353 -9.910 1.00 90.50 177 ASP A N 1
ATOM 1378 C CA . ASP A 1 177 ? -8.541 11.190 -10.567 1.00 90.50 177 ASP A CA 1
ATOM 1379 C C . ASP A 1 177 ? -9.020 11.678 -11.959 1.00 90.50 177 ASP A C 1
ATOM 1381 O O . ASP A 1 177 ? -8.504 12.671 -12.465 1.00 90.50 177 ASP A O 1
ATOM 1385 N N . ASN A 1 178 ? -10.026 11.018 -12.550 1.00 90.44 178 ASN A N 1
ATOM 1386 C CA . ASN A 1 178 ? -10.643 11.351 -13.842 1.00 90.44 178 ASN A CA 1
ATOM 1387 C C . ASN A 1 178 ? -12.058 11.944 -13.698 1.00 90.44 178 ASN A C 1
ATOM 1389 O O . ASN A 1 178 ? -12.798 12.015 -14.680 1.00 90.44 178 ASN A O 1
ATOM 1393 N N . ALA A 1 179 ? -12.460 12.338 -12.485 1.00 93.19 179 ALA A N 1
ATOM 1394 C CA . ALA A 1 179 ? -13.790 12.887 -12.251 1.00 93.19 179 ALA A CA 1
ATOM 1395 C C . ALA A 1 179 ? -14.027 14.158 -13.101 1.00 93.19 179 ALA A C 1
ATOM 1397 O O . ALA A 1 179 ? -13.147 15.019 -13.180 1.00 93.19 179 ALA A O 1
ATOM 1398 N N . PRO A 1 180 ? -15.226 14.342 -13.688 1.00 92.19 180 PRO A N 1
ATOM 1399 C CA . PRO A 1 180 ? -15.536 15.486 -14.554 1.00 92.19 180 PRO A CA 1
ATOM 1400 C C . PRO A 1 180 ? -15.715 16.797 -13.768 1.00 92.19 180 PRO A C 1
ATOM 1402 O O . PRO A 1 180 ? -15.987 17.851 -14.341 1.00 92.19 180 PRO A O 1
ATOM 1405 N N . LEU A 1 181 ? -15.588 16.735 -12.442 1.00 92.19 181 LEU A N 1
ATOM 1406 C CA . LEU A 1 181 ? -15.722 17.844 -11.513 1.00 92.19 181 LEU A CA 1
ATOM 1407 C C . LEU A 1 181 ? -14.707 17.700 -10.374 1.00 92.19 181 LEU A C 1
ATOM 1409 O O . LEU A 1 181 ? -14.281 16.598 -10.032 1.00 92.19 181 LEU A O 1
ATOM 1413 N N . PHE A 1 182 ? -14.332 18.823 -9.765 1.00 92.12 182 PHE A N 1
ATOM 1414 C CA . PHE A 1 182 ? -13.382 18.830 -8.657 1.00 92.12 182 PHE A CA 1
ATOM 1415 C C . PHE A 1 182 ? -14.001 18.241 -7.381 1.00 92.12 182 PHE A C 1
ATOM 1417 O O . PHE A 1 182 ? -14.991 18.761 -6.863 1.00 92.12 182 PHE A O 1
ATOM 1424 N N . ILE A 1 183 ? -13.393 17.175 -6.857 1.00 92.00 183 ILE A N 1
ATOM 1425 C CA . ILE A 1 183 ? -13.809 16.519 -5.614 1.00 92.00 183 ILE A CA 1
ATOM 1426 C C . ILE A 1 183 ? -12.997 17.078 -4.444 1.00 92.00 183 ILE A C 1
ATOM 1428 O O . ILE A 1 183 ? -11.809 16.794 -4.297 1.00 92.00 183 ILE A O 1
ATOM 1432 N N . GLU A 1 184 ? -13.647 17.852 -3.577 1.00 90.38 184 GLU A N 1
ATOM 1433 C CA . GLU A 1 184 ? -13.020 18.393 -2.370 1.00 90.38 184 GLU A CA 1
ATOM 1434 C C . GLU A 1 184 ? -12.641 17.300 -1.361 1.00 90.38 184 GLU A C 1
ATOM 1436 O O . GLU A 1 184 ? -13.386 16.341 -1.140 1.00 90.38 184 GLU A O 1
ATOM 1441 N N . SER A 1 185 ? -11.529 17.507 -0.647 1.00 89.25 185 SER A N 1
ATOM 1442 C CA . SER A 1 185 ? -11.025 16.572 0.370 1.00 89.25 185 SER A CA 1
ATOM 1443 C C . SER A 1 185 ? -12.047 16.238 1.457 1.00 89.25 185 SER A C 1
ATOM 1445 O O . SER A 1 185 ? -12.058 15.116 1.946 1.00 89.25 185 SER A O 1
ATOM 1447 N N . ARG A 1 186 ? -12.930 17.183 1.810 1.00 87.38 186 ARG A N 1
ATOM 1448 C CA . ARG A 1 186 ? -13.994 16.982 2.810 1.00 87.38 186 ARG A CA 1
ATOM 1449 C C . ARG A 1 186 ? -15.163 16.128 2.306 1.00 87.38 186 ARG A C 1
ATOM 1451 O O . ARG A 1 186 ? -15.851 15.515 3.109 1.00 87.38 186 ARG A O 1
ATOM 1458 N N . VAL A 1 187 ? -15.388 16.085 0.989 1.00 90.19 187 VAL A N 1
ATOM 1459 C CA . VAL A 1 187 ? -16.466 15.302 0.358 1.00 90.19 187 VAL A CA 1
ATOM 1460 C C . VAL A 1 187 ? -16.007 13.870 0.099 1.00 90.19 187 VAL A C 1
ATOM 1462 O O . VAL A 1 187 ? -16.800 12.941 0.202 1.00 90.19 187 VAL A O 1
ATOM 1465 N N . LYS A 1 188 ? -14.717 13.669 -0.193 1.00 92.81 188 LYS A N 1
ATOM 1466 C CA . LYS A 1 188 ? -14.153 12.359 -0.543 1.00 92.81 188 LYS A CA 1
ATOM 1467 C C . LYS A 1 188 ? -14.494 11.229 0.455 1.00 92.81 188 LYS A C 1
ATOM 1469 O O . LYS A 1 188 ? -14.897 10.166 -0.018 1.00 92.81 188 LYS A O 1
ATOM 1474 N N . PRO A 1 189 ? -14.418 11.408 1.790 1.00 89.12 189 PRO A N 1
ATOM 1475 C CA . PRO A 1 189 ? -14.810 10.365 2.744 1.00 89.12 189 PRO A CA 1
ATOM 1476 C C . PRO A 1 189 ? -16.296 9.980 2.686 1.00 89.12 189 PRO A C 1
ATOM 1478 O O . PRO A 1 189 ? -16.640 8.867 3.058 1.00 89.12 189 PRO A O 1
ATOM 1481 N N . LEU A 1 190 ? -17.172 10.867 2.198 1.00 90.19 190 LEU A N 1
ATOM 1482 C CA . LEU A 1 190 ? -18.619 10.625 2.086 1.00 90.19 190 LEU A CA 1
ATOM 1483 C C . LEU A 1 190 ? -18.993 9.809 0.842 1.00 90.19 190 LEU A C 1
ATOM 1485 O O . LEU A 1 190 ? -20.103 9.300 0.738 1.00 90.19 190 LEU A O 1
ATOM 1489 N N . ILE A 1 191 ? -18.086 9.716 -0.129 1.00 94.06 191 ILE A N 1
ATOM 1490 C CA . ILE A 1 191 ? -18.345 9.090 -1.433 1.00 94.06 191 ILE A CA 1
ATOM 1491 C C . ILE A 1 191 ? -17.372 7.950 -1.743 1.00 94.06 191 ILE A C 1
ATOM 1493 O O . ILE A 1 191 ? -17.338 7.445 -2.861 1.00 94.06 191 ILE A O 1
ATOM 1497 N N . THR A 1 192 ? -16.548 7.555 -0.774 1.00 94.38 192 THR A N 1
ATOM 1498 C CA . THR A 1 192 ? -15.590 6.451 -0.888 1.00 94.38 192 THR A CA 1
ATOM 1499 C C . THR A 1 192 ? -15.766 5.488 0.278 1.00 94.38 192 THR A C 1
ATOM 1501 O O . THR A 1 192 ? -16.424 5.807 1.262 1.00 94.38 192 THR A O 1
ATOM 1504 N N . ALA A 1 193 ? -15.211 4.285 0.153 1.00 90.06 193 ALA A N 1
ATOM 1505 C CA . ALA A 1 193 ? -15.205 3.295 1.223 1.00 90.06 193 ALA A CA 1
ATOM 1506 C C . ALA A 1 193 ? -13.834 2.621 1.308 1.00 90.06 193 ALA A C 1
ATOM 1508 O O . ALA A 1 193 ? -13.169 2.411 0.287 1.00 90.06 193 ALA A O 1
ATOM 1509 N N . ASP A 1 194 ? -13.422 2.250 2.515 1.00 87.19 194 ASP A N 1
ATOM 1510 C CA . ASP A 1 194 ? -12.230 1.434 2.746 1.00 87.19 194 ASP A CA 1
ATOM 1511 C C . ASP A 1 194 ? -12.531 -0.086 2.683 1.00 87.19 194 ASP A C 1
ATOM 1513 O O . ASP A 1 194 ? -13.554 -0.533 2.139 1.00 87.19 194 ASP A O 1
ATOM 1517 N N . LYS A 1 195 ? -11.591 -0.922 3.160 1.00 86.50 195 LYS A N 1
ATOM 1518 C CA . LYS A 1 195 ? -11.772 -2.383 3.192 1.00 86.50 195 LYS A CA 1
ATOM 1519 C C . LYS A 1 195 ? -12.842 -2.844 4.183 1.00 86.50 195 LYS A C 1
ATOM 1521 O O . LYS A 1 195 ? -13.555 -3.796 3.871 1.00 86.50 195 LYS A O 1
ATOM 1526 N N . HIS A 1 196 ? -12.983 -2.132 5.295 1.00 86.31 196 HIS A N 1
ATOM 1527 C CA . HIS A 1 196 ? -13.802 -2.484 6.450 1.00 86.31 196 HIS A CA 1
ATOM 1528 C C . HIS A 1 196 ? -15.231 -1.954 6.351 1.00 86.31 196 HIS A C 1
ATOM 1530 O O . HIS A 1 196 ? -16.148 -2.563 6.892 1.00 86.31 196 HIS A O 1
ATOM 1536 N N . GLN A 1 197 ? -15.435 -0.852 5.630 1.00 86.62 197 GLN A N 1
ATOM 1537 C CA . GLN A 1 197 ? -16.745 -0.255 5.357 1.00 86.62 197 GLN A CA 1
ATOM 1538 C C . GLN A 1 197 ? -17.456 -0.882 4.149 1.00 86.62 197 GLN A C 1
ATOM 1540 O O . GLN A 1 197 ? -18.661 -0.718 3.975 1.00 86.62 197 GLN A O 1
ATOM 1545 N N . CYS A 1 198 ? -16.725 -1.551 3.257 1.00 88.81 198 CYS A N 1
ATOM 1546 C CA . CYS A 1 198 ? -17.308 -2.098 2.037 1.00 88.81 198 CYS A CA 1
ATOM 1547 C C . CYS A 1 198 ? -18.168 -3.334 2.323 1.00 88.81 198 CYS A C 1
ATOM 1549 O O . CYS A 1 198 ? -17.698 -4.315 2.898 1.00 88.81 198 CYS A O 1
ATOM 1551 N N . LEU A 1 199 ? -19.396 -3.329 1.801 1.00 86.44 199 LEU A N 1
ATOM 1552 C CA . LEU A 1 199 ? -20.339 -4.446 1.908 1.00 86.44 199 LEU A CA 1
ATOM 1553 C C . LEU A 1 199 ? -19.966 -5.655 1.022 1.00 86.44 199 LEU A C 1
ATOM 1555 O O . LEU A 1 199 ? -20.640 -6.674 1.067 1.00 86.44 199 LEU A O 1
ATOM 1559 N N . GLY A 1 200 ? -18.917 -5.578 0.197 1.00 88.50 200 GLY A N 1
ATOM 1560 C CA . GLY A 1 200 ? -18.460 -6.708 -0.619 1.00 88.50 200 GLY A CA 1
ATOM 1561 C C . GLY A 1 200 ? -19.516 -7.197 -1.616 1.00 88.50 200 GLY A C 1
ATOM 1562 O O . GLY A 1 200 ? -20.063 -6.398 -2.374 1.00 88.50 200 GLY A O 1
ATOM 1563 N N . TYR A 1 201 ? -19.789 -8.505 -1.642 1.00 86.25 201 TYR A N 1
ATOM 1564 C CA . TYR A 1 201 ? -20.823 -9.107 -2.504 1.00 86.25 201 TYR A CA 1
ATOM 1565 C C . TYR A 1 201 ? -22.251 -8.885 -1.986 1.00 86.25 201 TYR A C 1
ATOM 1567 O O . TYR A 1 201 ? -23.210 -9.125 -2.711 1.00 86.25 201 TYR A O 1
ATOM 1575 N N . GLN A 1 202 ? -22.404 -8.427 -0.742 1.00 84.44 202 GLN A N 1
ATOM 1576 C CA . GLN A 1 202 ? -23.692 -8.016 -0.187 1.00 84.44 202 GLN A CA 1
ATOM 1577 C C . GLN A 1 202 ? -24.097 -6.612 -0.666 1.00 84.44 202 GLN A C 1
ATOM 1579 O O . GLN A 1 202 ? -25.239 -6.212 -0.484 1.00 84.44 202 GLN A O 1
ATOM 1584 N N . CYS A 1 203 ? -23.188 -5.860 -1.295 1.00 88.31 203 CYS A N 1
ATOM 1585 C CA . CYS A 1 203 ? -23.483 -4.529 -1.816 1.00 88.31 203 CYS A CA 1
ATOM 1586 C C . CYS A 1 203 ? -24.470 -4.598 -2.999 1.00 88.31 203 CYS A C 1
ATOM 1588 O O . CYS A 1 203 ? -24.179 -5.302 -3.973 1.00 88.31 203 CYS A O 1
ATOM 1590 N N . PRO A 1 204 ? -25.558 -3.803 -3.014 1.00 88.19 204 PRO A N 1
ATOM 1591 C CA . PRO A 1 204 ? -26.466 -3.702 -4.164 1.00 88.19 204 PRO A CA 1
ATOM 1592 C C . PRO A 1 204 ? -25.765 -3.323 -5.478 1.00 88.19 204 PRO A C 1
ATOM 1594 O O . PRO A 1 204 ? -26.197 -3.722 -6.551 1.00 88.19 204 PRO A O 1
ATOM 1597 N N . PHE A 1 205 ? -24.634 -2.614 -5.402 1.00 91.38 205 PHE A N 1
ATOM 1598 C CA . PHE A 1 205 ? -23.840 -2.203 -6.566 1.00 91.38 205 PHE A CA 1
ATOM 1599 C C . PHE A 1 205 ? -22.788 -3.227 -7.001 1.00 91.38 205 PHE A C 1
ATOM 1601 O O . PHE A 1 205 ? -22.080 -2.992 -7.975 1.00 91.38 205 PHE A O 1
ATOM 1608 N N . ASN A 1 206 ? -22.621 -4.340 -6.289 1.00 92.00 206 ASN A N 1
ATOM 1609 C CA . ASN A 1 206 ? -21.635 -5.371 -6.614 1.00 92.00 206 ASN A CA 1
ATOM 1610 C C . ASN A 1 206 ? -22.292 -6.754 -6.705 1.00 92.00 206 ASN A C 1
ATOM 1612 O O . ASN A 1 206 ? -21.848 -7.720 -6.081 1.00 92.00 206 ASN A O 1
ATOM 1616 N N . GLN A 1 207 ? -23.380 -6.828 -7.469 1.00 86.88 207 GLN A N 1
ATOM 1617 C CA . GLN A 1 207 ? -24.065 -8.082 -7.756 1.00 86.88 207 GLN A CA 1
ATOM 1618 C C . GLN A 1 207 ? -23.350 -8.834 -8.882 1.00 86.88 207 GLN A C 1
ATOM 1620 O O . GLN A 1 207 ? -22.723 -8.232 -9.753 1.00 86.88 207 GLN A O 1
ATOM 1625 N N . LYS A 1 208 ? -23.433 -10.168 -8.858 1.00 80.00 208 LYS A N 1
ATOM 1626 C CA . LYS A 1 208 ? -22.698 -11.042 -9.786 1.00 80.00 208 LYS A CA 1
ATOM 1627 C C . LYS A 1 208 ? -23.063 -10.795 -11.255 1.00 80.00 208 LYS A C 1
ATOM 1629 O O . LYS A 1 208 ? -22.176 -10.804 -12.101 1.00 80.00 208 LYS A O 1
ATOM 1634 N N . ASP A 1 209 ? -24.347 -10.570 -11.525 1.00 82.25 209 ASP A N 1
ATOM 1635 C CA . ASP A 1 209 ? -24.882 -10.425 -12.884 1.00 82.25 209 ASP A CA 1
ATOM 1636 C C . ASP A 1 209 ? -25.064 -8.952 -13.308 1.00 82.25 209 ASP A C 1
ATOM 1638 O O . ASP A 1 209 ? -25.292 -8.676 -14.482 1.00 82.25 209 ASP A O 1
ATOM 1642 N N . ASP A 1 210 ? -24.930 -8.006 -12.371 1.00 84.69 210 ASP A N 1
ATOM 1643 C CA . ASP A 1 210 ? -25.046 -6.558 -12.600 1.00 84.69 210 ASP A CA 1
ATOM 1644 C C . ASP A 1 210 ? -24.162 -5.790 -11.601 1.00 84.69 210 ASP A C 1
ATOM 1646 O O . ASP A 1 210 ? -24.608 -5.235 -10.592 1.00 84.69 210 ASP A O 1
ATOM 1650 N N . CYS A 1 211 ? -22.849 -5.825 -11.830 1.00 90.69 211 CYS A N 1
ATOM 1651 C CA . CYS A 1 211 ? -21.910 -5.041 -11.038 1.00 90.69 211 CYS A CA 1
ATOM 1652 C C . CYS A 1 211 ? -21.915 -3.609 -11.571 1.00 90.69 211 CYS A C 1
ATOM 1654 O O . CYS A 1 211 ? -21.548 -3.401 -12.721 1.00 90.69 211 CYS A O 1
ATOM 1656 N N . ASN A 1 212 ? -22.260 -2.629 -10.732 1.00 92.31 212 ASN A N 1
ATOM 1657 C CA . ASN A 1 212 ? -22.171 -1.188 -11.002 1.00 92.31 212 ASN A CA 1
ATOM 1658 C C . ASN A 1 212 ? -21.156 -0.453 -10.113 1.00 92.31 212 ASN A C 1
ATOM 1660 O O . ASN A 1 212 ? -20.997 0.758 -10.224 1.00 92.31 212 ASN A O 1
ATOM 1664 N N . CYS A 1 213 ? -20.409 -1.179 -9.281 1.00 95.19 213 CYS A N 1
ATOM 1665 C CA . CYS A 1 213 ? -19.344 -0.639 -8.447 1.00 95.19 213 CYS A CA 1
ATOM 1666 C C . CYS A 1 213 ? -18.063 -0.403 -9.274 1.00 95.19 213 CYS A C 1
ATOM 1668 O O . CYS A 1 213 ? -17.456 -1.379 -9.727 1.00 95.19 213 CYS A O 1
ATOM 1670 N N . PRO A 1 214 ? -17.584 0.851 -9.410 1.00 96.19 214 PRO A N 1
ATOM 1671 C CA . PRO A 1 214 ? -16.376 1.176 -10.177 1.00 96.19 214 PRO A CA 1
ATOM 1672 C C . PRO A 1 214 ? -15.138 0.370 -9.771 1.00 96.19 214 PRO A C 1
ATOM 1674 O O . PRO A 1 214 ? -14.414 -0.150 -10.619 1.00 96.19 214 PRO A O 1
ATOM 1677 N N . PHE A 1 215 ? -14.924 0.201 -8.462 1.00 95.50 215 PHE A N 1
ATOM 1678 C CA . PHE A 1 215 ? -13.794 -0.562 -7.934 1.00 95.50 215 PHE A CA 1
ATOM 1679 C C . PHE A 1 215 ? -13.826 -2.031 -8.384 1.00 95.50 215 PHE A C 1
ATOM 1681 O O . PHE A 1 215 ? -12.820 -2.544 -8.871 1.00 95.50 215 PHE A O 1
ATOM 1688 N N . TYR A 1 216 ? -14.968 -2.713 -8.244 1.00 94.00 216 TYR A N 1
ATOM 1689 C CA . TYR A 1 216 ? -15.080 -4.127 -8.615 1.00 94.00 216 TYR A CA 1
ATOM 1690 C C . TYR A 1 216 ? -15.111 -4.330 -10.134 1.00 94.00 216 TYR A C 1
ATOM 1692 O O . TYR A 1 216 ? -14.457 -5.257 -10.609 1.00 94.00 216 TYR A O 1
ATOM 1700 N N . LYS A 1 217 ? -15.743 -3.426 -10.901 1.00 94.19 217 LYS A N 1
ATOM 1701 C CA . LYS A 1 217 ? -15.631 -3.397 -12.373 1.00 94.19 217 LYS A CA 1
ATOM 1702 C C . LYS A 1 217 ? -14.173 -3.336 -12.815 1.00 94.19 217 LYS A C 1
ATOM 1704 O O . LYS A 1 217 ? -13.746 -4.128 -13.652 1.00 94.19 217 LYS A O 1
ATOM 1709 N N . ASN A 1 218 ? -13.394 -2.431 -12.219 1.00 95.19 218 ASN A N 1
ATOM 1710 C CA . ASN A 1 218 ? -11.966 -2.334 -12.491 1.00 95.19 218 ASN A CA 1
ATOM 1711 C C . ASN A 1 218 ? -11.240 -3.635 -12.118 1.00 95.19 218 ASN A C 1
ATOM 1713 O O . ASN A 1 218 ? -10.480 -4.148 -12.929 1.00 95.19 218 ASN A O 1
ATOM 1717 N N . ARG A 1 219 ? -11.493 -4.217 -10.939 1.00 93.94 219 ARG A N 1
ATOM 1718 C CA . ARG A 1 219 ? -10.845 -5.476 -10.534 1.00 93.94 219 ARG A CA 1
ATOM 1719 C C . ARG A 1 219 ? -11.151 -6.649 -11.459 1.00 93.94 219 ARG A C 1
ATOM 1721 O O . ARG A 1 219 ? -10.240 -7.424 -11.735 1.00 93.94 219 ARG A O 1
ATOM 1728 N N . GLU A 1 220 ? -12.374 -6.753 -11.968 1.00 92.81 220 GLU A N 1
ATOM 1729 C CA . GLU A 1 220 ? -12.725 -7.777 -12.952 1.00 92.81 220 GLU A CA 1
ATOM 1730 C C . GLU A 1 220 ? -12.042 -7.518 -14.303 1.00 92.81 220 GLU A C 1
ATOM 1732 O O . GLU A 1 220 ? -11.446 -8.428 -14.873 1.00 92.81 220 GLU A O 1
ATOM 1737 N N . TYR A 1 221 ? -12.007 -6.264 -14.769 1.00 94.81 221 TYR A N 1
ATOM 1738 C CA . TYR A 1 221 ? -11.254 -5.887 -15.970 1.00 94.81 221 TYR A CA 1
ATOM 1739 C C . TYR A 1 221 ? -9.766 -6.259 -15.859 1.00 94.81 221 TYR A C 1
ATOM 1741 O O . TYR A 1 221 ? -9.221 -6.897 -16.761 1.00 94.81 221 TYR A O 1
ATOM 1749 N N . LEU A 1 222 ? -9.125 -5.954 -14.724 1.00 96.62 222 LEU A N 1
ATOM 1750 C CA . LEU A 1 222 ? -7.707 -6.250 -14.494 1.00 96.62 222 LEU A CA 1
ATOM 1751 C C . LEU A 1 222 ? -7.382 -7.751 -14.550 1.00 96.62 222 LEU A C 1
ATOM 1753 O O . LEU A 1 222 ? -6.268 -8.105 -14.926 1.00 96.62 222 LEU A O 1
ATOM 1757 N N . ARG A 1 223 ? -8.329 -8.648 -14.230 1.00 95.06 223 ARG A N 1
ATOM 1758 C CA . ARG A 1 223 ? -8.125 -10.104 -14.375 1.00 95.06 223 ARG A CA 1
ATOM 1759 C C . ARG A 1 223 ? -7.910 -10.517 -15.827 1.00 95.06 223 ARG A C 1
ATOM 1761 O O . ARG A 1 223 ? -7.144 -11.441 -16.084 1.00 95.06 223 ARG A O 1
ATOM 1768 N N . SER A 1 224 ? -8.576 -9.832 -16.756 1.00 94.69 224 SER A N 1
ATOM 1769 C CA . SER A 1 224 ? -8.448 -10.088 -18.193 1.00 94.69 224 SER A CA 1
ATOM 1770 C C . SER A 1 224 ? -7.190 -9.471 -18.810 1.00 94.69 224 SER A C 1
ATOM 1772 O O . SER A 1 224 ? -6.797 -9.882 -19.897 1.00 94.69 224 SER A O 1
ATOM 1774 N N . CYS A 1 225 ? -6.548 -8.518 -18.124 1.00 97.44 225 CYS A N 1
ATOM 1775 C CA . CYS A 1 225 ? -5.383 -7.812 -18.644 1.00 97.44 225 CYS A CA 1
ATOM 1776 C C . CYS A 1 225 ? -4.139 -8.708 -18.731 1.00 97.44 225 CYS A C 1
ATOM 1778 O O . CYS A 1 225 ? -3.982 -9.671 -17.980 1.00 97.44 225 CYS A O 1
ATOM 1780 N N . ASP A 1 226 ? -3.214 -8.360 -19.619 1.00 97.56 226 ASP A N 1
ATOM 1781 C CA . ASP A 1 226 ? -1.868 -8.939 -19.700 1.00 97.56 226 ASP A CA 1
ATOM 1782 C C . ASP A 1 226 ? -0.857 -8.111 -18.907 1.00 97.56 226 ASP A C 1
ATOM 1784 O O . ASP A 1 226 ? 0.097 -8.657 -18.350 1.00 97.56 226 ASP A O 1
ATOM 1788 N N . VAL A 1 227 ? -1.105 -6.799 -18.817 1.00 98.50 227 VAL A N 1
ATOM 1789 C CA . VAL A 1 227 ? -0.278 -5.842 -18.081 1.00 98.50 227 VAL A CA 1
ATOM 1790 C C . VAL A 1 227 ? -1.104 -5.091 -17.039 1.00 98.50 227 VAL A C 1
ATOM 1792 O O . VAL A 1 227 ? -2.170 -4.559 -17.346 1.00 98.50 227 VAL A O 1
ATOM 1795 N N . ILE A 1 228 ? -0.602 -4.990 -15.810 1.00 98.56 228 ILE A N 1
ATOM 1796 C CA . ILE A 1 228 ? -1.183 -4.120 -14.780 1.00 98.56 228 ILE A CA 1
ATOM 1797 C C . ILE A 1 228 ? -0.160 -3.064 -14.391 1.00 98.56 228 ILE A C 1
ATOM 1799 O O . ILE A 1 228 ? 0.996 -3.374 -14.116 1.00 98.56 228 ILE A O 1
ATOM 1803 N N . ILE A 1 229 ? -0.606 -1.813 -14.336 1.00 98.50 229 ILE A N 1
ATOM 1804 C CA . ILE A 1 229 ? 0.147 -0.693 -13.775 1.00 98.50 229 ILE A CA 1
ATOM 1805 C C . ILE A 1 229 ? -0.435 -0.371 -12.398 1.00 98.50 229 ILE A C 1
ATOM 1807 O O . ILE A 1 229 ? -1.651 -0.287 -12.240 1.00 98.50 229 ILE A O 1
ATOM 1811 N N . THR A 1 230 ? 0.422 -0.190 -11.399 1.00 97.62 230 THR A N 1
ATOM 1812 C CA . THR A 1 230 ? 0.046 0.121 -10.012 1.00 97.62 230 THR A CA 1
ATOM 1813 C C . THR A 1 230 ? 1.082 1.042 -9.351 1.00 97.62 230 THR A C 1
ATOM 1815 O O . THR A 1 230 ? 2.089 1.400 -9.968 1.00 97.62 230 THR A O 1
ATOM 1818 N N . ASN A 1 231 ? 0.880 1.436 -8.088 1.00 96.25 231 ASN A N 1
ATOM 1819 C CA . ASN A 1 231 ? 1.955 2.001 -7.262 1.00 96.25 231 ASN A CA 1
ATOM 1820 C C . ASN A 1 231 ? 2.598 0.984 -6.325 1.00 96.25 231 ASN A C 1
ATOM 1822 O O . ASN A 1 231 ? 2.053 -0.085 -6.044 1.00 96.25 231 ASN A O 1
ATOM 1826 N N . HIS A 1 232 ? 3.753 1.391 -5.794 1.00 96.75 232 HIS A N 1
ATOM 1827 C CA . HIS A 1 232 ? 4.454 0.712 -4.708 1.00 96.75 232 HIS A CA 1
ATOM 1828 C C . HIS A 1 232 ? 3.522 0.414 -3.529 1.00 96.75 232 HIS A C 1
ATOM 1830 O O . HIS A 1 232 ? 3.434 -0.737 -3.117 1.00 96.75 232 HIS A O 1
ATOM 1836 N N . SER A 1 233 ? 2.764 1.403 -3.039 1.00 94.06 233 SER A N 1
ATOM 1837 C CA . SER A 1 233 ? 1.889 1.235 -1.867 1.00 94.06 233 SER A CA 1
ATOM 1838 C C . SER A 1 233 ? 0.836 0.137 -2.045 1.00 94.06 233 SER A C 1
ATOM 1840 O O . SER A 1 233 ? 0.614 -0.651 -1.132 1.00 94.06 233 SER A O 1
ATOM 1842 N N . LEU A 1 234 ? 0.181 0.064 -3.209 1.00 94.75 234 LEU A N 1
ATOM 1843 C CA . LEU A 1 234 ? -0.855 -0.936 -3.466 1.00 94.75 234 LEU A CA 1
ATOM 1844 C C . LEU A 1 234 ? -0.259 -2.330 -3.679 1.00 94.75 234 LEU A C 1
ATOM 1846 O O . LEU A 1 234 ? -0.859 -3.300 -3.226 1.00 94.75 234 LEU A O 1
ATOM 1850 N N . LEU A 1 235 ? 0.911 -2.432 -4.324 1.00 96.62 235 LEU A N 1
ATOM 1851 C CA . LEU A 1 235 ? 1.646 -3.697 -4.416 1.00 96.62 235 LEU A CA 1
ATOM 1852 C C . LEU A 1 235 ? 2.023 -4.205 -3.019 1.00 96.62 235 LEU A C 1
ATOM 1854 O O . LEU A 1 235 ? 1.768 -5.357 -2.698 1.00 96.62 235 LEU A O 1
ATOM 1858 N N . LEU A 1 236 ? 2.587 -3.347 -2.170 1.00 95.38 236 LEU A N 1
ATOM 1859 C CA . LEU A 1 236 ? 2.989 -3.720 -0.813 1.00 95.38 236 LEU A CA 1
ATOM 1860 C C . LEU A 1 236 ? 1.791 -4.125 0.052 1.00 95.38 236 LEU A C 1
ATOM 1862 O O . LEU A 1 236 ? 1.876 -5.125 0.757 1.00 95.38 236 LEU A O 1
ATOM 1866 N N . ALA A 1 237 ? 0.659 -3.424 -0.064 1.00 92.38 237 ALA A N 1
ATOM 1867 C CA . ALA A 1 237 ? -0.582 -3.802 0.613 1.00 92.38 237 ALA A CA 1
ATOM 1868 C C . ALA A 1 237 ? -1.128 -5.163 0.137 1.00 92.38 237 ALA A C 1
ATOM 1870 O O . ALA A 1 237 ? -1.635 -5.941 0.944 1.00 92.38 237 ALA A O 1
ATOM 1871 N N . ASP A 1 238 ? -1.017 -5.474 -1.161 1.00 94.69 238 ASP A N 1
ATOM 1872 C CA . ASP A 1 238 ? -1.387 -6.790 -1.694 1.00 94.69 238 ASP A CA 1
ATOM 1873 C C . ASP A 1 238 ? -0.483 -7.899 -1.139 1.00 94.69 238 ASP A C 1
ATOM 1875 O O . ASP A 1 238 ? -0.974 -8.925 -0.668 1.00 94.69 238 ASP A O 1
ATOM 1879 N N . LEU A 1 239 ? 0.833 -7.669 -1.138 1.00 93.88 239 LEU A N 1
ATOM 1880 C CA . LEU A 1 239 ? 1.828 -8.602 -0.606 1.00 93.88 239 LEU A CA 1
ATOM 1881 C C . LEU A 1 239 ? 1.669 -8.819 0.898 1.00 93.88 239 LEU A C 1
ATOM 1883 O O . LEU A 1 239 ? 1.890 -9.933 1.381 1.00 93.88 239 LEU A O 1
ATOM 1887 N N . ASP A 1 240 ? 1.275 -7.781 1.638 1.00 88.81 240 ASP A N 1
ATOM 1888 C CA . ASP A 1 240 ? 1.035 -7.897 3.068 1.00 88.81 240 ASP A CA 1
ATOM 1889 C C . ASP A 1 240 ? -0.098 -8.885 3.367 1.00 88.81 240 ASP A C 1
ATOM 1891 O O . ASP A 1 240 ? 0.089 -9.801 4.169 1.00 88.81 240 ASP A O 1
ATOM 1895 N N . GLY A 1 241 ? -1.190 -8.790 2.597 1.00 85.88 241 GLY A N 1
ATOM 1896 C CA . GLY A 1 241 ? -2.328 -9.713 2.613 1.00 85.88 241 GLY A CA 1
ATOM 1897 C C . GLY A 1 241 ? -2.079 -11.080 1.961 1.00 85.88 241 GLY A C 1
ATOM 1898 O O . GLY A 1 241 ? -3.022 -11.847 1.784 1.00 85.88 241 GLY A O 1
ATOM 1899 N N . GLY A 1 242 ? -0.836 -11.400 1.587 1.00 87.31 242 GLY A N 1
ATOM 1900 C CA . GLY A 1 242 ? -0.454 -12.697 1.027 1.00 87.31 242 GLY A CA 1
ATOM 1901 C C . GLY A 1 242 ? -0.309 -12.739 -0.497 1.00 87.31 242 GLY A C 1
ATOM 1902 O O . GLY A 1 242 ? 0.170 -13.751 -1.006 1.00 87.31 242 GLY A O 1
ATOM 1903 N N . GLY A 1 243 ? -0.601 -11.659 -1.220 1.00 89.19 243 GLY A N 1
ATOM 1904 C CA . GLY A 1 243 ? -0.463 -11.555 -2.676 1.00 89.19 243 GLY A CA 1
ATOM 1905 C C . GLY A 1 243 ? -1.628 -12.190 -3.442 1.00 89.19 243 GLY A C 1
ATOM 1906 O O . GLY A 1 243 ? -1.963 -13.356 -3.222 1.00 89.19 243 GLY A O 1
ATOM 1907 N N . GLY A 1 244 ? -2.231 -11.440 -4.365 1.00 88.00 244 GLY A N 1
ATOM 1908 C CA . GLY A 1 244 ? -3.392 -11.887 -5.143 1.00 88.00 244 GLY A CA 1
ATOM 1909 C C . GLY A 1 244 ? -4.750 -11.634 -4.469 1.00 88.00 244 GLY A C 1
ATOM 1910 O O . GLY A 1 244 ? -5.743 -12.269 -4.830 1.00 88.00 244 GLY A O 1
ATOM 1911 N N . MET A 1 245 ? -4.797 -10.746 -3.469 1.00 85.88 245 MET A N 1
ATOM 1912 C CA . MET A 1 245 ? -6.018 -10.399 -2.721 1.00 85.88 245 MET A CA 1
ATOM 1913 C C . MET A 1 245 ? -6.595 -9.049 -3.159 1.00 85.88 245 MET A C 1
ATOM 1915 O O . MET A 1 245 ? -7.809 -8.882 -3.291 1.00 85.88 245 MET A O 1
ATOM 1919 N N . VAL A 1 246 ? -5.717 -8.072 -3.377 1.00 87.81 246 VAL A N 1
ATOM 1920 C CA . VAL A 1 246 ? -6.022 -6.717 -3.841 1.00 87.81 246 VAL A CA 1
ATOM 1921 C C . VAL A 1 246 ? -5.707 -6.578 -5.326 1.00 87.81 246 VAL A C 1
ATOM 1923 O O . VAL A 1 246 ? -6.487 -5.953 -6.051 1.00 87.81 246 VAL A O 1
ATOM 1926 N N . LEU A 1 247 ? -4.581 -7.139 -5.770 1.00 93.75 247 LEU A N 1
ATOM 1927 C CA . LEU A 1 247 ? -4.245 -7.326 -7.179 1.00 93.75 247 LEU A CA 1
ATOM 1928 C C . LEU A 1 247 ? -4.755 -8.705 -7.636 1.00 93.75 247 LEU A C 1
ATOM 1930 O O . LEU A 1 247 ? -4.867 -9.614 -6.819 1.00 93.75 247 LEU A O 1
ATOM 1934 N N . PRO A 1 248 ? -5.113 -8.887 -8.918 1.00 92.56 248 PRO A N 1
ATOM 1935 C CA . PRO A 1 248 ? -5.754 -10.122 -9.377 1.00 92.56 248 PRO A CA 1
ATOM 1936 C C . PRO A 1 248 ? -4.799 -11.310 -9.568 1.00 92.56 248 PRO A C 1
ATOM 1938 O O . PRO A 1 248 ? -5.275 -12.406 -9.853 1.00 92.56 248 PRO A O 1
ATOM 1941 N N . TRP A 1 249 ? -3.484 -11.105 -9.464 1.00 94.88 249 TRP A N 1
ATOM 1942 C CA . TRP A 1 249 ? -2.463 -12.108 -9.780 1.00 94.88 249 TRP A CA 1
ATOM 1943 C C . TRP A 1 249 ? -1.597 -12.396 -8.562 1.00 94.88 249 TRP A C 1
ATOM 1945 O O . TRP A 1 249 ? -1.315 -11.489 -7.777 1.00 94.88 249 TRP A O 1
ATOM 1955 N N . ARG A 1 250 ? -1.145 -13.642 -8.420 1.00 95.56 250 ARG A N 1
ATOM 1956 C CA . ARG A 1 250 ? -0.173 -13.997 -7.386 1.00 95.56 250 ARG A CA 1
ATOM 1957 C C . ARG A 1 250 ? 1.251 -13.698 -7.870 1.00 95.56 250 ARG A C 1
ATOM 1959 O O . ARG A 1 250 ? 1.470 -13.652 -9.080 1.00 95.56 250 ARG A O 1
ATOM 1966 N N . PRO A 1 251 ? 2.226 -13.496 -6.962 1.00 95.12 251 PRO A N 1
ATOM 1967 C CA . PRO A 1 251 ? 3.606 -13.188 -7.348 1.00 95.12 251 PRO A CA 1
ATOM 1968 C C . PRO A 1 251 ? 4.235 -14.145 -8.375 1.00 95.12 251 PRO A C 1
ATOM 1970 O O . PRO A 1 251 ? 4.969 -13.707 -9.257 1.00 95.12 251 PRO A O 1
ATOM 1973 N N . ASP A 1 252 ? 3.909 -15.431 -8.309 1.00 93.75 252 ASP A N 1
ATOM 1974 C CA . ASP A 1 252 ? 4.394 -16.495 -9.194 1.00 93.75 252 ASP A CA 1
ATOM 1975 C C . ASP A 1 252 ? 3.777 -16.474 -10.610 1.00 93.75 252 ASP A C 1
ATOM 1977 O O . ASP A 1 252 ? 4.273 -17.142 -11.527 1.00 93.75 252 ASP A O 1
ATOM 1981 N N . ASP A 1 253 ? 2.733 -15.668 -10.821 1.00 95.12 253 ASP A N 1
ATOM 1982 C CA . ASP A 1 253 ? 2.030 -15.531 -12.100 1.00 95.12 253 ASP A CA 1
ATOM 1983 C C . ASP A 1 253 ? 2.556 -14.374 -12.966 1.00 95.12 253 ASP A C 1
ATOM 1985 O O . ASP A 1 253 ? 2.169 -14.263 -14.136 1.00 95.12 253 ASP A O 1
ATOM 1989 N N . TYR A 1 254 ? 3.426 -13.503 -12.433 1.00 96.94 254 TYR A N 1
ATOM 1990 C CA . TYR A 1 254 ? 3.872 -12.301 -13.140 1.00 96.94 254 TYR A CA 1
ATOM 1991 C C . TYR A 1 254 ? 5.379 -12.030 -13.088 1.00 96.94 254 TYR A C 1
ATOM 1993 O O . TYR A 1 254 ? 6.068 -12.297 -12.105 1.00 96.94 254 TYR A O 1
ATOM 2001 N N . LEU A 1 255 ? 5.867 -11.396 -14.157 1.00 98.00 255 LEU A N 1
ATOM 2002 C CA . LEU A 1 255 ? 7.120 -10.643 -14.170 1.00 98.00 255 LEU A CA 1
ATOM 2003 C C . LEU A 1 255 ? 6.863 -9.252 -13.578 1.00 98.00 255 LEU A C 1
ATOM 2005 O O . LEU A 1 255 ? 5.840 -8.633 -13.880 1.00 98.00 255 LEU A O 1
ATOM 2009 N N . LEU A 1 256 ? 7.773 -8.748 -12.749 1.00 98.50 256 LEU A N 1
ATOM 2010 C CA . LEU A 1 256 ? 7.631 -7.463 -12.064 1.00 98.50 256 LEU A CA 1
ATOM 2011 C C . LEU A 1 256 ? 8.618 -6.424 -12.595 1.00 98.50 256 LEU A C 1
ATOM 2013 O O . LEU A 1 256 ? 9.814 -6.677 -12.659 1.00 98.50 256 LEU A O 1
ATOM 2017 N N . CYS A 1 257 ? 8.141 -5.216 -12.868 1.00 98.56 257 CYS A N 1
ATOM 2018 C CA . CYS A 1 257 ? 8.978 -4.031 -12.989 1.00 98.56 257 CYS A CA 1
ATOM 2019 C C . CYS A 1 257 ? 8.712 -3.078 -11.822 1.00 98.56 257 CYS A C 1
ATOM 2021 O O . CYS A 1 257 ? 7.602 -2.563 -11.684 1.00 98.56 257 CYS A O 1
ATOM 2023 N N . VAL A 1 258 ? 9.738 -2.807 -11.013 1.00 98.38 258 VAL A N 1
ATOM 2024 C CA . VAL A 1 258 ? 9.722 -1.755 -9.989 1.00 98.38 258 VAL A CA 1
ATOM 2025 C C . VAL A 1 258 ? 10.414 -0.521 -10.558 1.00 98.38 258 VAL A C 1
ATOM 2027 O O . VAL A 1 258 ? 11.641 -0.440 -10.579 1.00 98.38 258 VAL A O 1
ATOM 2030 N N . ASP A 1 259 ? 9.625 0.434 -11.037 1.00 97.88 259 ASP A N 1
ATOM 2031 C CA . ASP A 1 259 ? 10.107 1.744 -11.475 1.00 97.88 259 ASP A CA 1
ATOM 2032 C C . ASP A 1 259 ? 10.235 2.694 -10.279 1.00 97.88 259 ASP A C 1
ATOM 2034 O O . ASP A 1 259 ? 9.519 2.561 -9.284 1.00 97.88 259 ASP A O 1
ATOM 2038 N N . GLU A 1 260 ? 11.147 3.659 -10.365 1.00 96.12 260 GLU A N 1
ATOM 2039 C CA . GLU A 1 260 ? 11.558 4.516 -9.246 1.00 96.12 260 GLU A CA 1
ATOM 2040 C C . GLU A 1 260 ? 11.923 3.720 -7.979 1.00 96.12 260 GLU A C 1
ATOM 2042 O O . GLU A 1 260 ? 11.572 4.091 -6.855 1.00 96.12 260 GLU A O 1
ATOM 2047 N N . ALA A 1 261 ? 12.650 2.611 -8.163 1.00 96.19 261 ALA A N 1
ATOM 2048 C CA . ALA A 1 261 ? 12.994 1.655 -7.109 1.00 96.19 261 ALA A CA 1
ATOM 2049 C C . ALA A 1 261 ? 13.755 2.258 -5.913 1.00 96.19 261 ALA A C 1
ATOM 2051 O O . ALA A 1 261 ? 13.753 1.664 -4.838 1.00 96.19 261 ALA A O 1
ATOM 2052 N N . HIS A 1 262 ? 14.347 3.448 -6.057 1.00 94.19 262 HIS A N 1
ATOM 2053 C CA . HIS A 1 262 ? 14.971 4.168 -4.945 1.00 94.19 262 HIS A CA 1
ATOM 2054 C C . HIS A 1 262 ? 13.979 4.516 -3.825 1.00 94.19 262 HIS A C 1
ATOM 2056 O O . HIS A 1 262 ? 14.366 4.524 -2.663 1.00 94.19 262 HIS A O 1
ATOM 2062 N N . ASN A 1 263 ? 12.703 4.745 -4.158 1.00 94.31 263 ASN A N 1
ATOM 2063 C CA . ASN A 1 263 ? 11.656 5.024 -3.172 1.00 94.31 263 ASN A CA 1
ATOM 2064 C C . ASN A 1 263 ? 11.021 3.749 -2.600 1.00 94.31 263 ASN A C 1
ATOM 2066 O O . ASN A 1 263 ? 10.286 3.815 -1.617 1.00 94.31 263 ASN A O 1
ATOM 2070 N N . PHE A 1 264 ? 11.243 2.587 -3.227 1.00 95.56 264 PHE A N 1
ATOM 2071 C CA . PHE A 1 264 ? 10.501 1.366 -2.906 1.00 95.56 264 PHE A CA 1
ATOM 2072 C C . PHE A 1 264 ? 10.732 0.913 -1.461 1.00 95.56 264 PHE A C 1
ATOM 2074 O O . PHE A 1 264 ? 9.790 0.475 -0.803 1.00 95.56 264 PHE A O 1
ATOM 2081 N N . THR A 1 265 ? 11.955 1.079 -0.946 1.00 91.38 265 THR A N 1
ATOM 2082 C CA . THR A 1 265 ? 12.296 0.790 0.454 1.00 91.38 265 THR A CA 1
ATOM 2083 C C . THR A 1 265 ? 11.476 1.639 1.419 1.00 91.38 265 THR A C 1
ATOM 2085 O O . THR A 1 265 ? 10.878 1.087 2.337 1.00 91.38 265 THR A O 1
ATOM 2088 N N . ASP A 1 266 ? 11.390 2.951 1.198 1.00 91.12 266 ASP A N 1
ATOM 2089 C CA . ASP A 1 266 ? 10.642 3.850 2.082 1.00 91.12 266 ASP A CA 1
ATOM 2090 C C . ASP A 1 266 ? 9.143 3.543 2.039 1.00 91.12 266 ASP A C 1
ATOM 2092 O O . ASP A 1 266 ? 8.473 3.532 3.072 1.00 91.12 266 ASP A O 1
ATOM 2096 N N . TYR A 1 267 ? 8.602 3.225 0.858 1.00 92.88 267 TYR A N 1
ATOM 2097 C CA . TYR A 1 267 ? 7.223 2.749 0.743 1.00 92.88 267 TYR A CA 1
ATOM 2098 C C . TYR A 1 267 ? 7.004 1.424 1.473 1.00 92.88 267 TYR A C 1
ATOM 2100 O O . TYR A 1 267 ? 5.952 1.251 2.081 1.00 92.88 267 TYR A O 1
ATOM 2108 N N . ALA A 1 268 ? 7.967 0.503 1.428 1.00 91.75 268 ALA A N 1
ATOM 2109 C CA . ALA A 1 268 ? 7.895 -0.770 2.135 1.00 91.75 268 ALA A CA 1
ATOM 2110 C C . ALA A 1 268 ? 7.970 -0.575 3.651 1.00 91.75 268 ALA A C 1
ATOM 2112 O O . ALA A 1 268 ? 7.144 -1.141 4.358 1.00 91.75 268 ALA A O 1
ATOM 2113 N N . ILE A 1 269 ? 8.894 0.252 4.150 1.00 88.81 269 ILE A N 1
ATOM 2114 C CA . ILE A 1 269 ? 9.001 0.573 5.580 1.00 88.81 269 ILE A CA 1
ATOM 2115 C C . ILE A 1 269 ? 7.671 1.156 6.055 1.00 88.81 269 ILE A C 1
ATOM 2117 O O . ILE A 1 269 ? 7.029 0.573 6.920 1.00 88.81 269 ILE A O 1
ATOM 2121 N N . ASN A 1 270 ? 7.192 2.221 5.407 1.00 86.75 270 ASN A N 1
ATOM 2122 C CA . ASN A 1 270 ? 5.923 2.855 5.767 1.00 86.75 270 ASN A CA 1
ATOM 2123 C C . ASN A 1 270 ? 4.721 1.910 5.618 1.00 86.75 270 ASN A C 1
ATOM 2125 O O . ASN A 1 270 ? 3.802 1.951 6.428 1.00 86.75 270 ASN A O 1
ATOM 2129 N N . GLY A 1 271 ? 4.714 1.060 4.589 1.00 85.00 271 GLY A N 1
ATOM 2130 C CA . GLY A 1 271 ? 3.639 0.103 4.331 1.00 85.00 271 GLY A CA 1
ATOM 2131 C C . GLY A 1 271 ? 3.550 -1.021 5.365 1.00 85.00 271 GLY A C 1
ATOM 2132 O O . GLY A 1 271 ? 2.463 -1.549 5.573 1.00 85.00 271 GLY A O 1
ATOM 2133 N N . PHE A 1 272 ? 4.663 -1.362 6.020 1.00 83.44 272 PHE A N 1
ATOM 2134 C CA . PHE A 1 272 ? 4.729 -2.365 7.090 1.00 83.44 272 PHE A CA 1
ATOM 2135 C C . PHE A 1 272 ? 4.833 -1.744 8.495 1.00 83.44 272 PHE A C 1
ATOM 2137 O O . PHE A 1 272 ? 5.036 -2.465 9.468 1.00 83.44 272 PHE A O 1
ATOM 2144 N N . MET A 1 273 ? 4.724 -0.421 8.626 1.00 86.69 273 MET A N 1
ATOM 2145 C CA . MET A 1 273 ? 4.688 0.273 9.915 1.00 86.69 273 MET A CA 1
ATOM 2146 C C . MET A 1 273 ? 3.249 0.481 10.393 1.00 86.69 273 MET A C 1
ATOM 2148 O O . MET A 1 273 ? 2.343 0.743 9.604 1.00 86.69 273 MET A O 1
ATOM 2152 N N . GLY A 1 274 ? 3.051 0.404 11.708 1.00 91.56 274 GLY A N 1
ATOM 2153 C CA . GLY A 1 274 ? 1.806 0.766 12.377 1.00 91.56 274 GLY A CA 1
ATOM 2154 C C . GLY A 1 274 ? 1.900 2.141 13.035 1.00 91.56 274 GLY A C 1
ATOM 2155 O O . GLY A 1 274 ? 2.954 2.527 13.549 1.00 91.56 274 GLY A O 1
ATOM 2156 N N . GLN A 1 275 ? 0.787 2.874 13.036 1.00 94.94 275 GLN A N 1
ATOM 2157 C CA . GLN A 1 275 ? 0.642 4.094 13.825 1.00 94.94 275 GLN A CA 1
ATOM 2158 C C . GLN A 1 275 ? -0.799 4.312 14.294 1.00 94.94 275 GLN A C 1
ATOM 2160 O O . GLN A 1 275 ? -1.745 3.939 13.596 1.00 94.94 275 GLN A O 1
ATOM 2165 N N . PHE A 1 276 ? -0.967 4.981 15.436 1.00 96.31 276 PHE A N 1
ATOM 2166 C CA . PHE A 1 276 ? -2.263 5.489 15.899 1.00 96.31 276 PHE A CA 1
ATOM 2167 C C . PHE A 1 276 ? -2.101 6.702 16.831 1.00 96.31 276 PHE A C 1
ATOM 2169 O O . PHE A 1 276 ? -1.114 6.807 17.558 1.00 96.31 276 PHE A O 1
ATOM 2176 N N . ASP A 1 277 ? -3.079 7.613 16.832 1.00 96.12 277 ASP A N 1
ATOM 2177 C CA . ASP A 1 277 ? -3.168 8.683 17.837 1.00 96.12 277 ASP A CA 1
ATOM 2178 C C . ASP A 1 277 ? -3.848 8.158 19.104 1.00 96.12 277 ASP A C 1
ATOM 2180 O O . ASP A 1 277 ? -4.939 7.589 19.029 1.00 96.12 277 ASP A O 1
ATOM 2184 N N . LEU A 1 278 ? -3.225 8.349 20.267 1.00 94.81 278 LEU A N 1
ATOM 2185 C CA . LEU A 1 278 ? -3.717 7.816 21.539 1.00 94.81 278 LEU A CA 1
ATOM 2186 C C . LEU A 1 278 ? -5.104 8.352 21.907 1.00 94.81 278 LEU A C 1
ATOM 2188 O O . LEU A 1 278 ? -6.024 7.578 22.173 1.00 94.81 278 LEU A O 1
ATOM 2192 N N . LYS A 1 279 ? -5.272 9.676 21.915 1.00 94.12 279 LYS A N 1
ATOM 2193 C CA . LYS A 1 279 ? -6.481 10.322 22.440 1.00 94.12 279 LYS A CA 1
ATOM 2194 C C . LYS A 1 279 ? -7.679 10.094 21.526 1.00 94.12 279 LYS A C 1
ATOM 2196 O O . LYS A 1 279 ? -8.779 9.808 21.999 1.00 94.12 279 LYS A O 1
ATOM 2201 N N . GLN A 1 280 ? -7.470 10.206 20.219 1.00 94.50 280 GLN A N 1
ATOM 2202 C CA . GLN A 1 280 ? -8.491 9.931 19.221 1.00 94.50 280 GLN A CA 1
ATOM 2203 C C . GLN A 1 280 ? -8.908 8.456 19.258 1.00 94.50 280 GLN A C 1
ATOM 2205 O O . GLN A 1 280 ? -10.105 8.163 19.212 1.00 94.50 280 GLN A O 1
ATOM 2210 N N . SER A 1 281 ? -7.943 7.540 19.386 1.00 96.56 281 SER A N 1
ATOM 2211 C CA . SER A 1 281 ? -8.208 6.099 19.422 1.00 96.56 281 SER A CA 1
ATOM 2212 C C . SER A 1 281 ? -9.090 5.696 20.599 1.00 96.56 281 SER A C 1
ATOM 2214 O O . SER A 1 281 ? -10.021 4.924 20.392 1.00 96.56 281 SER A O 1
ATOM 2216 N N . ILE A 1 282 ? -8.876 6.263 21.794 1.00 97.38 282 ILE A N 1
ATOM 2217 C CA . ILE A 1 282 ? -9.740 6.029 22.969 1.00 97.38 282 ILE A CA 1
ATOM 2218 C C . ILE A 1 282 ? -11.206 6.319 22.615 1.00 97.38 282 ILE A C 1
ATOM 2220 O O . ILE A 1 282 ? -12.073 5.458 22.755 1.00 97.38 282 ILE A O 1
ATOM 2224 N N . GLY A 1 283 ? -11.482 7.502 22.054 1.00 96.94 283 GLY A N 1
ATOM 2225 C CA . GLY A 1 283 ? -12.842 7.881 21.668 1.00 96.94 283 GLY A CA 1
ATOM 2226 C C . GLY A 1 283 ? -13.443 6.979 20.582 1.00 96.94 283 GLY A C 1
ATOM 2227 O O . GLY A 1 283 ? -14.635 6.671 20.623 1.00 96.94 283 GLY A O 1
ATOM 2228 N N . LEU A 1 284 ? -12.644 6.536 19.606 1.00 97.12 284 LEU A N 1
ATOM 2229 C CA . LEU A 1 284 ? -13.104 5.626 18.549 1.00 97.12 284 LEU A CA 1
ATOM 2230 C C . LEU A 1 284 ? -13.428 4.227 19.090 1.00 97.12 284 LEU A C 1
ATOM 2232 O O . LEU A 1 284 ? -14.464 3.670 18.725 1.00 97.12 284 LEU A O 1
ATOM 2236 N N . VAL A 1 285 ? -12.599 3.696 19.991 1.00 98.25 285 VAL A N 1
ATOM 2237 C CA . VAL A 1 285 ? -12.812 2.408 20.671 1.00 98.25 285 VAL A CA 1
ATOM 2238 C C . VAL A 1 285 ? -14.091 2.444 21.515 1.00 98.25 285 VAL A C 1
ATOM 2240 O O . VAL A 1 285 ? -14.941 1.561 21.390 1.00 98.25 285 VAL A O 1
ATOM 2243 N N . GLU A 1 286 ? -14.298 3.499 22.307 1.00 97.69 286 GLU A N 1
ATOM 2244 C CA . GLU A 1 286 ? -15.526 3.661 23.097 1.00 97.69 286 GLU A CA 1
ATOM 2245 C C . GLU A 1 286 ? -16.784 3.756 22.228 1.00 97.69 286 GLU A C 1
ATOM 2247 O O . GLU A 1 286 ? -17.843 3.227 22.575 1.00 97.69 286 GLU A O 1
ATOM 2252 N N . ASN A 1 287 ? -16.695 4.453 21.094 1.00 97.00 287 ASN A N 1
ATOM 2253 C CA . ASN A 1 287 ? -17.817 4.571 20.170 1.00 97.00 287 ASN A CA 1
ATOM 2254 C C . ASN A 1 287 ? -18.128 3.239 19.476 1.00 97.00 287 ASN A C 1
ATOM 2256 O O . ASN A 1 287 ? -19.303 2.948 19.249 1.00 97.00 287 ASN A O 1
ATOM 2260 N N . ALA A 1 288 ? -17.116 2.405 19.212 1.00 97.25 288 ALA A N 1
ATOM 2261 C CA . ALA A 1 288 ? -17.318 1.035 18.748 1.00 97.25 288 ALA A CA 1
ATOM 2262 C C . ALA A 1 288 ? -18.124 0.220 19.770 1.00 97.25 288 ALA A C 1
ATOM 2264 O O . ALA A 1 288 ? -19.128 -0.396 19.411 1.00 97.25 288 ALA A O 1
ATOM 2265 N N . ALA A 1 289 ? -17.748 0.286 21.053 1.00 97.50 289 ALA A N 1
ATOM 2266 C CA . ALA A 1 289 ? -18.453 -0.408 22.129 1.00 97.50 289 ALA A CA 1
ATOM 2267 C C . ALA A 1 289 ? -19.917 0.055 22.252 1.00 97.50 289 ALA A C 1
ATOM 2269 O O . ALA A 1 289 ? -20.828 -0.772 22.288 1.00 97.50 289 ALA A O 1
ATOM 2270 N N . LYS A 1 290 ? -20.163 1.375 22.220 1.00 96.56 290 LYS A N 1
ATOM 2271 C CA . LYS A 1 290 ? -21.518 1.967 22.260 1.00 96.56 290 LYS A CA 1
ATOM 2272 C C . LYS A 1 290 ? -22.372 1.604 21.044 1.00 96.56 290 LYS A C 1
ATOM 2274 O O . LYS A 1 290 ? -23.594 1.527 21.156 1.00 96.56 290 LYS A O 1
ATOM 2279 N N . LEU A 1 291 ? -21.748 1.432 19.877 1.00 95.25 291 LEU A N 1
ATOM 2280 C CA . LEU A 1 291 ? -22.438 0.988 18.668 1.00 95.25 291 LEU A CA 1
ATOM 2281 C C . LEU A 1 291 ? -22.842 -0.488 18.777 1.00 95.25 291 LEU A C 1
ATOM 2283 O O . LEU A 1 291 ? -23.943 -0.842 18.363 1.00 95.25 291 LEU A O 1
ATOM 2287 N N . ILE A 1 292 ? -21.964 -1.336 19.324 1.00 96.56 292 ILE A N 1
ATOM 2288 C CA . ILE A 1 292 ? -22.223 -2.771 19.496 1.00 96.56 292 ILE A CA 1
ATOM 2289 C C . ILE A 1 292 ? -23.315 -3.016 20.542 1.00 96.56 292 ILE A C 1
ATOM 2291 O O . ILE A 1 292 ? -24.215 -3.821 20.295 1.00 96.56 292 ILE A O 1
ATOM 2295 N N . ALA A 1 293 ? -23.256 -2.313 21.676 1.00 95.56 293 ALA A N 1
ATOM 2296 C CA . ALA A 1 293 ? -24.248 -2.383 22.741 1.00 95.56 293 ALA A CA 1
ATOM 2297 C C . ALA A 1 293 ? -24.685 -0.977 23.169 1.00 95.56 293 ALA A C 1
ATOM 2299 O O . ALA A 1 293 ? -23.927 -0.203 23.761 1.00 95.56 293 ALA A O 1
ATOM 2300 N N . ASN A 1 294 ? -25.948 -0.653 22.907 1.00 90.94 294 ASN A N 1
ATOM 2301 C CA . ASN A 1 294 ? -26.526 0.633 23.253 1.00 90.94 294 ASN A CA 1
ATOM 2302 C C . ASN A 1 294 ? -27.281 0.533 24.584 1.00 90.94 294 ASN A C 1
ATOM 2304 O O . ASN A 1 294 ? -28.451 0.147 24.634 1.00 90.94 294 ASN A O 1
ATOM 2308 N N . ALA A 1 295 ? -26.620 0.953 25.663 1.00 83.94 295 ALA A N 1
ATOM 2309 C CA . ALA A 1 295 ? -27.178 0.917 27.015 1.00 83.94 295 ALA A CA 1
ATOM 2310 C C . ALA A 1 295 ? -28.456 1.764 27.186 1.00 83.94 295 ALA A C 1
ATOM 2312 O O . ALA A 1 295 ? -29.328 1.402 27.970 1.00 83.94 295 ALA A O 1
ATOM 2313 N N . ALA A 1 296 ? -28.606 2.868 26.443 1.00 84.31 296 ALA A N 1
ATOM 2314 C CA . ALA A 1 296 ? -29.775 3.747 26.561 1.00 84.31 296 ALA A CA 1
ATOM 2315 C C . ALA A 1 296 ? -31.062 3.097 26.028 1.00 84.31 296 ALA A C 1
ATOM 2317 O O . ALA A 1 296 ? -32.158 3.421 26.477 1.00 84.31 296 ALA A O 1
ATOM 2318 N N . THR A 1 297 ? -30.924 2.182 25.068 1.00 86.44 297 THR A N 1
ATOM 2319 C CA . THR A 1 297 ? -32.047 1.467 24.440 1.00 86.44 297 THR A CA 1
ATOM 2320 C C . THR A 1 297 ? -32.085 -0.016 24.800 1.00 86.44 297 THR A C 1
ATOM 2322 O O . THR A 1 297 ? -33.002 -0.713 24.374 1.00 86.44 297 THR A O 1
ATOM 2325 N N . ASN A 1 298 ? -31.109 -0.493 25.580 1.00 85.50 298 ASN A N 1
ATOM 2326 C CA . ASN A 1 298 ? -30.886 -1.903 25.892 1.00 85.50 298 ASN A CA 1
ATOM 2327 C C . ASN A 1 298 ? -30.909 -2.791 24.633 1.00 85.50 298 ASN A C 1
ATOM 2329 O O . ASN A 1 298 ? -31.574 -3.827 24.598 1.00 85.50 298 ASN A O 1
ATOM 2333 N N . SER A 1 299 ? -30.236 -2.329 23.575 1.00 89.81 299 SER A N 1
ATOM 2334 C CA . SER A 1 299 ? -30.208 -2.990 22.270 1.00 89.81 299 SER A CA 1
ATOM 2335 C C . SER A 1 299 ? -28.788 -3.350 21.848 1.00 89.81 299 SER A C 1
ATOM 2337 O O . SER A 1 299 ? -27.821 -2.685 22.226 1.00 89.81 299 SER A O 1
ATOM 2339 N N . TYR A 1 300 ? -28.686 -4.406 21.046 1.00 93.50 300 TYR A N 1
ATOM 2340 C CA . TYR A 1 300 ? -27.437 -4.909 20.491 1.00 93.50 300 TYR A CA 1
ATOM 2341 C C . TYR A 1 300 ? -27.455 -4.805 18.971 1.00 93.50 300 TYR A C 1
ATOM 2343 O O . TYR A 1 300 ? -28.507 -4.895 18.336 1.00 93.50 300 TYR A O 1
ATOM 2351 N N . ILE A 1 301 ? -26.272 -4.637 18.385 1.00 93.31 301 ILE A N 1
ATOM 2352 C CA . ILE A 1 301 ? -26.096 -4.549 16.932 1.00 93.31 301 ILE A CA 1
ATOM 2353 C C . ILE A 1 301 ? -26.493 -5.845 16.203 1.00 93.31 301 ILE A C 1
ATOM 2355 O O . ILE A 1 301 ? -26.906 -5.799 15.043 1.00 93.31 301 ILE A O 1
ATOM 2359 N N . ILE A 1 302 ? -26.390 -6.989 16.888 1.00 93.62 302 ILE A N 1
ATOM 2360 C CA . ILE A 1 302 ? -26.796 -8.319 16.419 1.00 93.62 302 ILE A CA 1
ATOM 2361 C C . ILE A 1 302 ? -27.480 -9.102 17.547 1.00 93.62 302 ILE A C 1
ATOM 2363 O O . ILE A 1 302 ? -27.328 -8.778 18.721 1.00 93.62 302 ILE A O 1
ATOM 2367 N N . ASP A 1 303 ? -28.173 -10.185 17.193 1.00 90.62 303 ASP A N 1
ATOM 2368 C CA . ASP A 1 303 ? -28.942 -10.996 18.150 1.00 90.62 303 ASP A CA 1
ATOM 2369 C C . ASP A 1 303 ? -28.060 -11.887 19.053 1.00 90.62 303 ASP A C 1
ATOM 2371 O O . ASP A 1 303 ? -28.527 -12.426 20.057 1.00 90.62 303 ASP A O 1
ATOM 2375 N N . ASN A 1 304 ? -26.771 -12.054 18.725 1.00 93.25 304 ASN A N 1
ATOM 2376 C CA . ASN A 1 304 ? -25.826 -12.804 19.554 1.00 93.25 304 ASN A CA 1
ATOM 2377 C C . ASN A 1 304 ? -25.286 -11.930 20.699 1.00 93.25 304 ASN A C 1
ATOM 2379 O O . ASN A 1 304 ? -24.174 -11.407 20.628 1.00 93.25 304 ASN A O 1
ATOM 2383 N N . ILE A 1 305 ? -26.089 -11.811 21.757 1.00 94.75 305 ILE A N 1
ATOM 2384 C CA . ILE A 1 305 ? -25.801 -10.988 22.941 1.00 94.75 305 ILE A CA 1
ATOM 2385 C C . ILE A 1 305 ? -24.463 -11.367 23.586 1.00 94.75 305 ILE A C 1
ATOM 2387 O O . ILE A 1 305 ? -23.670 -10.486 23.894 1.00 94.75 305 ILE A O 1
ATOM 2391 N N . GLN A 1 306 ? -24.168 -12.664 23.728 1.00 96.19 306 GLN A N 1
ATOM 2392 C CA . GLN A 1 306 ? -22.924 -13.120 24.356 1.00 96.19 306 GLN A CA 1
ATOM 2393 C C . GLN A 1 306 ? -21.684 -12.627 23.597 1.00 96.19 306 GLN A C 1
ATOM 2395 O O . GLN A 1 306 ? -20.738 -12.152 24.220 1.00 96.19 306 GLN A O 1
ATOM 2400 N N . LEU A 1 307 ? -21.694 -12.721 22.263 1.00 97.25 307 LEU A N 1
ATOM 2401 C CA . LEU A 1 307 ? -20.602 -12.215 21.429 1.00 97.25 307 LEU A CA 1
ATOM 2402 C C . LEU A 1 307 ? -20.468 -10.692 21.550 1.00 97.25 307 LEU A C 1
ATOM 2404 O O . LEU A 1 307 ? -19.353 -10.176 21.643 1.00 97.25 307 LEU A O 1
ATOM 2408 N N . CYS A 1 308 ? -21.592 -9.972 21.565 1.00 97.31 308 CYS A N 1
ATOM 2409 C CA . CYS A 1 308 ? -21.584 -8.527 21.764 1.00 97.31 308 CYS A CA 1
ATOM 2410 C C . CYS A 1 308 ? -21.005 -8.139 23.126 1.00 97.31 308 CYS A C 1
ATOM 2412 O O . CYS A 1 308 ? -20.124 -7.289 23.166 1.00 97.31 308 CYS A O 1
ATOM 2414 N N . ASP A 1 309 ? -21.447 -8.774 24.211 1.00 97.06 309 ASP A N 1
ATOM 2415 C CA . ASP A 1 309 ? -20.963 -8.493 25.564 1.00 97.06 309 ASP A CA 1
ATOM 2416 C C . ASP A 1 309 ? -19.461 -8.777 25.687 1.00 97.06 309 ASP A C 1
ATOM 2418 O O . ASP A 1 309 ? -18.720 -7.944 26.200 1.00 97.06 309 ASP A O 1
ATOM 2422 N N . GLN A 1 310 ? -18.985 -9.907 25.151 1.00 97.56 310 GLN A N 1
ATOM 2423 C CA . GLN A 1 310 ? -17.556 -10.243 25.132 1.00 97.56 310 GLN A CA 1
ATOM 2424 C C . GLN A 1 310 ? -16.730 -9.195 24.374 1.00 97.56 310 GLN A C 1
ATOM 2426 O O . GLN A 1 310 ? -15.711 -8.730 24.880 1.00 97.56 310 GLN A O 1
ATOM 2431 N N . THR A 1 311 ? -17.198 -8.779 23.194 1.00 98.25 311 THR A N 1
ATOM 2432 C CA . THR A 1 311 ? -16.505 -7.773 22.371 1.00 98.25 311 THR A CA 1
ATOM 2433 C C . THR A 1 311 ? -16.528 -6.390 23.029 1.00 98.25 311 THR A C 1
ATOM 2435 O O . THR A 1 311 ? -15.560 -5.639 22.963 1.00 98.25 311 THR A O 1
ATOM 2438 N N . VAL A 1 312 ? -17.630 -6.028 23.689 1.00 98.19 312 VAL A N 1
ATOM 2439 C CA . VAL A 1 312 ? -17.738 -4.767 24.436 1.00 98.19 312 VAL A CA 1
ATOM 2440 C C . VAL A 1 312 ? -16.800 -4.769 25.640 1.00 98.19 312 VAL A C 1
ATOM 2442 O O . VAL A 1 312 ? -16.169 -3.747 25.902 1.00 98.19 312 VAL A O 1
ATOM 2445 N N . THR A 1 313 ? -16.657 -5.895 26.343 1.00 98.25 313 THR A N 1
ATOM 2446 C CA . THR A 1 313 ? -15.678 -6.033 27.429 1.00 98.25 313 THR A CA 1
ATOM 2447 C C . THR A 1 313 ? -14.255 -5.813 26.923 1.00 98.25 313 THR A C 1
ATOM 2449 O O . THR A 1 313 ? -13.576 -4.942 27.464 1.00 98.25 313 THR A O 1
ATOM 2452 N N . SER A 1 314 ? -13.830 -6.493 25.850 1.00 98.31 314 SER A N 1
ATOM 2453 C CA . SER A 1 314 ? -12.469 -6.325 25.315 1.00 98.31 314 SER A CA 1
ATOM 2454 C C . SER A 1 314 ? -12.204 -4.894 24.822 1.00 98.31 314 SER A C 1
ATOM 2456 O O . SER A 1 314 ? -11.118 -4.354 25.027 1.00 98.31 314 SER A O 1
ATOM 2458 N N . LEU A 1 315 ? -13.205 -4.233 24.221 1.00 98.56 315 LEU A N 1
ATOM 2459 C CA . LEU A 1 315 ? -13.101 -2.831 23.795 1.00 98.56 315 LEU A CA 1
ATOM 2460 C C . LEU A 1 315 ? -12.995 -1.870 24.984 1.00 98.56 315 LEU A C 1
ATOM 2462 O O . LEU A 1 315 ? -12.222 -0.914 24.937 1.00 98.56 315 LEU A O 1
ATOM 2466 N N . ASN A 1 316 ? -13.750 -2.107 26.057 1.00 98.38 316 ASN A N 1
ATOM 2467 C CA . ASN A 1 316 ? -13.658 -1.298 27.271 1.00 98.38 316 ASN A CA 1
ATOM 2468 C C . ASN A 1 316 ? -12.302 -1.486 27.964 1.00 98.38 316 ASN A C 1
ATOM 2470 O O . ASN A 1 316 ? -11.706 -0.501 28.396 1.00 98.38 316 ASN A O 1
ATOM 2474 N N . GLU A 1 317 ? -11.792 -2.718 28.031 1.00 98.38 317 GLU A N 1
ATOM 2475 C CA . GLU A 1 317 ? -10.446 -3.010 28.537 1.00 98.38 317 GLU A CA 1
ATOM 2476 C C . GLU A 1 317 ? -9.378 -2.301 27.700 1.00 98.38 317 GLU A C 1
ATOM 2478 O O . GLU A 1 317 ? -8.538 -1.593 28.256 1.00 98.38 317 GLU A O 1
ATOM 2483 N N . LEU A 1 318 ? -9.470 -2.378 26.367 1.00 98.62 318 LEU A N 1
ATOM 2484 C CA . LEU A 1 318 ? -8.585 -1.644 25.466 1.00 98.62 318 LEU A CA 1
ATOM 2485 C C . LEU A 1 318 ? -8.646 -0.131 25.713 1.00 98.62 318 LEU A C 1
ATOM 2487 O O . LEU A 1 318 ? -7.600 0.504 25.812 1.00 98.62 318 LEU A O 1
ATOM 2491 N N . SER A 1 319 ? -9.844 0.449 25.837 1.00 98.50 319 SER A N 1
ATOM 2492 C CA . SER A 1 319 ? -10.016 1.882 26.113 1.00 98.50 319 SER A CA 1
ATOM 2493 C C . SER A 1 319 ? -9.326 2.292 27.418 1.00 98.50 319 SER A C 1
ATOM 2495 O O . SER A 1 319 ? -8.544 3.244 27.439 1.00 98.50 319 SER A O 1
ATOM 2497 N N . VAL A 1 320 ? -9.537 1.525 28.494 1.00 98.38 320 VAL A N 1
ATOM 2498 C CA . VAL A 1 320 ? -8.904 1.766 29.800 1.00 98.38 320 VAL A CA 1
ATOM 2499 C C . VAL A 1 320 ? -7.381 1.678 29.699 1.00 98.38 320 VAL A C 1
ATOM 2501 O O . VAL A 1 320 ? -6.675 2.525 30.245 1.00 98.38 320 VAL A O 1
ATOM 2504 N N . THR A 1 321 ? -6.853 0.680 28.995 1.00 98.00 321 THR A N 1
ATOM 2505 C CA . THR A 1 321 ? -5.406 0.502 28.830 1.00 98.00 321 THR A CA 1
ATOM 2506 C C . THR A 1 321 ? -4.789 1.608 27.967 1.00 98.00 321 THR A C 1
ATOM 2508 O O . THR A 1 321 ? -3.714 2.117 28.294 1.00 98.00 321 THR A O 1
ATOM 2511 N N . LEU A 1 322 ? -5.478 2.063 26.918 1.00 98.25 322 LEU A N 1
ATOM 2512 C CA . LEU A 1 322 ? -5.054 3.218 26.123 1.00 98.25 322 LEU A CA 1
ATOM 2513 C C . LEU A 1 322 ? -5.072 4.516 26.940 1.00 98.25 322 LEU A C 1
ATOM 2515 O O . LEU A 1 322 ? -4.148 5.315 26.805 1.00 98.25 322 LEU A O 1
ATOM 2519 N N . ASP A 1 323 ? -6.059 4.719 27.816 1.00 97.88 323 ASP A N 1
ATOM 2520 C CA . ASP A 1 323 ? -6.099 5.879 28.715 1.00 97.88 323 ASP A CA 1
ATOM 2521 C C . ASP A 1 323 ? -4.950 5.850 29.736 1.00 97.88 323 ASP A C 1
ATOM 2523 O O . ASP A 1 323 ? -4.275 6.864 29.941 1.00 97.88 323 ASP A O 1
ATOM 2527 N N . LYS A 1 324 ? -4.632 4.676 30.307 1.00 97.62 324 LYS A N 1
ATOM 2528 C CA . LYS A 1 324 ? -3.418 4.499 31.127 1.00 97.62 324 LYS A CA 1
ATOM 2529 C C . LYS A 1 324 ? -2.165 4.892 30.342 1.00 97.62 324 LYS A C 1
ATOM 2531 O O . LYS A 1 324 ? -1.325 5.620 30.871 1.00 97.62 324 LYS A O 1
ATOM 2536 N N . PHE A 1 325 ? -2.048 4.453 29.086 1.00 97.25 325 PHE A N 1
ATOM 2537 C CA . PHE A 1 325 ? -0.902 4.776 28.237 1.00 97.25 325 PHE A CA 1
ATOM 2538 C C . PHE A 1 325 ? -0.828 6.274 27.916 1.00 97.25 325 PHE A C 1
ATOM 2540 O O . PHE A 1 325 ? 0.217 6.895 28.106 1.00 97.25 325 PHE A O 1
ATOM 2547 N N . TYR A 1 326 ? -1.944 6.890 27.532 1.00 96.81 326 TYR A N 1
ATOM 2548 C CA . TYR A 1 326 ? -2.033 8.330 27.304 1.00 96.81 326 TYR A CA 1
ATOM 2549 C C . TYR A 1 326 ? -1.613 9.132 28.543 1.00 96.81 326 TYR A C 1
ATOM 2551 O O . TYR A 1 326 ? -0.800 10.053 28.442 1.00 96.81 326 TYR A O 1
ATOM 2559 N N . ASN A 1 327 ? -2.114 8.764 29.724 1.00 95.81 327 ASN A N 1
ATOM 2560 C CA . ASN A 1 327 ? -1.770 9.442 30.971 1.00 95.81 327 ASN A CA 1
ATOM 2561 C C . ASN A 1 327 ? -0.295 9.246 31.348 1.00 95.81 327 ASN A C 1
ATOM 2563 O O . ASN A 1 327 ? 0.348 10.210 31.765 1.00 95.81 327 ASN A O 1
ATOM 2567 N N . LEU A 1 328 ? 0.264 8.049 31.145 1.00 95.19 328 LEU A N 1
ATOM 2568 C CA . LEU A 1 328 ? 1.688 7.783 31.350 1.00 95.19 328 LEU A CA 1
ATOM 2569 C C . LEU A 1 328 ? 2.555 8.701 30.477 1.00 95.19 328 LEU A C 1
ATOM 2571 O O . LEU A 1 328 ? 3.473 9.340 30.988 1.00 95.19 328 LEU A O 1
ATOM 2575 N N . ILE A 1 329 ? 2.243 8.810 29.183 1.00 94.75 329 ILE A N 1
ATOM 2576 C CA . ILE A 1 329 ? 2.962 9.688 28.252 1.00 94.75 329 ILE A CA 1
ATOM 2577 C C . ILE A 1 329 ? 2.827 11.156 28.664 1.00 94.75 329 ILE A C 1
ATOM 2579 O O . ILE A 1 329 ? 3.824 11.869 28.794 1.00 94.75 329 ILE A O 1
ATOM 2583 N N . ARG A 1 330 ? 1.598 11.602 28.933 1.00 93.56 330 ARG A N 1
ATOM 2584 C CA . ARG A 1 330 ? 1.294 12.989 29.296 1.00 93.56 330 ARG A CA 1
ATOM 2585 C C . ARG A 1 330 ? 1.988 13.437 30.585 1.00 93.56 330 ARG A C 1
ATOM 2587 O O . ARG A 1 330 ? 2.388 14.592 30.684 1.00 93.56 330 ARG A O 1
ATOM 2594 N N . LEU A 1 331 ? 2.128 12.557 31.576 1.00 93.56 331 LEU A N 1
ATOM 2595 C CA . LEU A 1 331 ? 2.813 12.877 32.834 1.00 93.56 331 LEU A CA 1
ATOM 2596 C C . LEU A 1 331 ? 4.341 12.939 32.691 1.00 93.56 331 LEU A C 1
ATOM 2598 O O . LEU A 1 331 ? 4.999 13.497 33.565 1.00 93.56 331 LEU A O 1
ATOM 2602 N N . ASN A 1 332 ? 4.896 12.412 31.596 1.00 93.00 332 ASN A N 1
ATOM 2603 C CA . ASN A 1 332 ? 6.335 12.315 31.348 1.00 93.00 332 ASN A CA 1
ATOM 2604 C C . ASN A 1 332 ? 6.778 13.110 30.103 1.00 93.00 332 ASN A C 1
ATOM 2606 O O . ASN A 1 332 ? 7.721 12.727 29.409 1.00 93.00 332 ASN A O 1
ATOM 2610 N N . GLN A 1 333 ? 6.125 14.244 29.819 1.00 89.38 333 GLN A N 1
ATOM 2611 C CA . GLN A 1 333 ? 6.472 15.127 28.691 1.00 89.38 333 GLN A CA 1
ATOM 2612 C C . GLN A 1 333 ? 7.944 15.574 28.688 1.00 89.38 333 GLN A C 1
ATOM 2614 O O . GLN A 1 333 ? 8.521 15.819 27.635 1.00 89.38 333 GLN A O 1
ATOM 2619 N N . ASN A 1 334 ? 8.578 15.651 29.858 1.00 91.31 334 ASN A N 1
ATOM 2620 C CA . ASN A 1 334 ? 9.986 16.016 30.009 1.00 91.31 334 ASN A CA 1
ATOM 2621 C C . ASN A 1 334 ? 10.972 14.991 29.417 1.00 91.31 334 ASN A C 1
ATOM 2623 O O . ASN A 1 334 ? 12.159 15.292 29.339 1.00 91.31 334 ASN A O 1
ATOM 2627 N N . LEU A 1 335 ? 10.510 13.791 29.049 1.00 92.62 335 LEU A N 1
ATOM 2628 C CA . LEU A 1 335 ? 11.326 12.762 28.397 1.00 92.62 335 LEU A CA 1
ATOM 2629 C C . LEU A 1 335 ? 11.354 12.893 26.867 1.00 92.62 335 LEU A C 1
ATOM 2631 O O . LEU A 1 335 ? 12.115 12.180 26.216 1.00 92.62 335 LEU A O 1
ATOM 2635 N N . PHE A 1 336 ? 10.527 13.767 26.289 1.00 93.69 336 PHE A N 1
ATOM 2636 C CA . PHE A 1 336 ? 10.533 14.015 24.852 1.00 93.69 336 PHE A CA 1
ATOM 2637 C C . PHE A 1 336 ? 11.743 14.869 24.465 1.00 93.69 336 PHE A C 1
ATOM 2639 O O . PHE A 1 336 ? 11.996 15.916 25.060 1.00 93.69 336 PHE A O 1
ATOM 2646 N N . ASP A 1 337 ? 12.444 14.458 23.413 1.00 92.38 337 ASP A N 1
ATOM 2647 C CA . ASP A 1 337 ? 13.477 15.248 22.750 1.00 92.38 337 ASP A CA 1
ATOM 2648 C C . ASP A 1 337 ? 12.946 15.723 21.395 1.00 92.38 337 ASP A C 1
ATOM 2650 O O . ASP A 1 337 ? 12.565 14.916 20.547 1.00 92.38 337 ASP A O 1
ATOM 2654 N N . ASN A 1 338 ? 12.851 17.043 21.210 1.00 89.50 338 ASN A N 1
ATOM 2655 C CA . ASN A 1 338 ? 12.288 17.677 20.010 1.00 89.50 338 ASN A CA 1
ATOM 2656 C C . ASN A 1 338 ? 10.942 17.070 19.561 1.00 89.50 338 ASN A C 1
ATOM 2658 O O . ASN A 1 338 ? 10.711 16.838 18.375 1.00 89.50 338 ASN A O 1
ATOM 2662 N N . GLY A 1 339 ? 10.053 16.796 20.522 1.00 92.31 339 GLY A N 1
ATOM 2663 C CA . GLY A 1 339 ? 8.731 16.222 20.257 1.00 92.31 339 GLY A CA 1
ATOM 2664 C C . GLY A 1 339 ? 8.735 14.717 19.975 1.00 92.31 339 GLY A C 1
ATOM 2665 O O . GLY A 1 339 ? 7.703 14.188 19.582 1.00 92.31 339 GLY A O 1
ATOM 2666 N N . THR A 1 340 ? 9.843 14.007 20.207 1.00 95.94 340 THR A N 1
ATOM 2667 C CA . THR A 1 340 ? 9.936 12.547 20.045 1.00 95.94 340 THR A CA 1
ATOM 2668 C C . THR A 1 340 ? 10.307 11.859 21.357 1.00 95.94 340 THR A C 1
ATOM 2670 O O . THR A 1 340 ? 11.267 12.246 22.018 1.00 95.94 340 THR A O 1
ATOM 2673 N N . LEU A 1 341 ? 9.585 10.798 21.718 1.00 96.06 341 LEU A N 1
ATOM 2674 C CA . LEU A 1 341 ? 9.927 9.896 22.820 1.00 96.06 341 LEU A CA 1
ATOM 2675 C C . LEU A 1 341 ? 10.213 8.496 22.276 1.00 96.06 341 LEU A C 1
ATOM 2677 O O . LEU A 1 341 ? 9.314 7.833 21.770 1.00 96.06 341 LEU A O 1
ATOM 2681 N N . ILE A 1 342 ? 11.449 8.022 22.416 1.00 94.81 342 ILE A N 1
ATOM 2682 C CA . ILE A 1 342 ? 11.850 6.675 21.984 1.00 94.81 342 ILE A CA 1
ATOM 2683 C C . ILE A 1 342 ? 11.344 5.632 22.989 1.00 94.81 342 ILE A C 1
ATOM 2685 O O . ILE A 1 342 ? 11.540 5.788 24.193 1.00 94.81 342 ILE A O 1
ATOM 2689 N N . LEU A 1 343 ? 10.731 4.552 22.501 1.00 93.81 343 LEU A N 1
ATOM 2690 C CA . LEU A 1 343 ? 10.177 3.463 23.318 1.00 93.81 343 LEU A CA 1
ATOM 2691 C C . LEU A 1 343 ? 11.038 2.187 23.313 1.00 93.81 343 LEU A C 1
ATOM 2693 O O . LEU A 1 343 ? 10.685 1.200 23.955 1.00 93.81 343 LEU A O 1
ATOM 2697 N N . ASN A 1 344 ? 12.164 2.184 22.598 1.00 90.69 344 ASN A N 1
ATOM 2698 C CA . ASN A 1 344 ? 13.142 1.100 22.655 1.00 90.69 344 ASN A CA 1
ATOM 2699 C C . ASN A 1 344 ? 13.907 1.144 23.988 1.00 90.69 344 ASN A C 1
ATOM 2701 O O . ASN A 1 344 ? 14.634 2.097 24.266 1.00 90.69 344 ASN A O 1
ATOM 2705 N N . ASP A 1 345 ? 13.780 0.092 24.792 1.00 87.06 345 ASP A N 1
ATOM 2706 C CA . ASP A 1 345 ? 14.344 -0.011 26.145 1.00 87.06 345 ASP A CA 1
ATOM 2707 C C . ASP A 1 345 ? 15.878 0.076 26.201 1.00 87.06 345 ASP A C 1
ATOM 2709 O O . ASP A 1 345 ? 16.443 0.625 27.144 1.00 87.06 345 ASP A O 1
ATOM 2713 N N . TYR A 1 346 ? 16.565 -0.397 25.161 1.00 86.12 346 TYR A N 1
ATOM 2714 C CA . TYR A 1 346 ? 18.019 -0.288 25.035 1.00 86.12 346 TYR A CA 1
ATOM 2715 C C . TYR A 1 346 ? 18.510 1.129 24.679 1.00 86.12 346 TYR A C 1
ATOM 2717 O O . TYR A 1 346 ? 19.703 1.403 24.812 1.00 86.12 346 TYR A O 1
ATOM 2725 N N . LEU A 1 347 ? 17.622 2.025 24.224 1.00 87.38 347 LEU A N 1
ATOM 2726 C CA . LEU A 1 347 ? 17.919 3.445 23.965 1.00 87.38 347 LEU A CA 1
ATOM 2727 C C . LEU A 1 347 ? 17.331 4.370 25.031 1.00 87.38 347 LEU A C 1
ATOM 2729 O O . LEU A 1 347 ? 17.822 5.483 25.209 1.00 87.38 347 LEU A O 1
ATOM 2733 N N . ASN A 1 348 ? 16.290 3.922 25.729 1.00 88.38 348 ASN A N 1
ATOM 2734 C CA . ASN A 1 348 ? 15.589 4.694 26.736 1.00 88.38 348 ASN A CA 1
ATOM 2735 C C . ASN A 1 348 ? 15.377 3.859 28.005 1.00 88.38 348 ASN A C 1
ATOM 2737 O O . ASN A 1 348 ? 14.469 3.033 28.091 1.00 88.38 348 ASN A O 1
ATOM 2741 N N . SER A 1 349 ? 16.184 4.136 29.029 1.00 89.06 349 SER A N 1
ATOM 2742 C CA . SER A 1 349 ? 16.102 3.461 30.328 1.00 89.06 349 SER A CA 1
ATOM 2743 C C . SER A 1 349 ? 14.822 3.765 31.115 1.00 89.06 349 SER A C 1
ATOM 2745 O O . SER A 1 349 ? 14.549 3.078 32.098 1.00 89.06 349 SER A O 1
ATOM 2747 N N . ALA A 1 350 ? 14.023 4.757 30.699 1.00 90.69 350 ALA A N 1
ATOM 2748 C CA . ALA A 1 350 ? 12.709 5.025 31.284 1.00 90.69 350 ALA A CA 1
ATOM 2749 C C . ALA A 1 350 ? 11.655 3.969 30.899 1.00 90.69 350 ALA A C 1
ATOM 2751 O O . ALA A 1 350 ? 10.582 3.929 31.499 1.00 90.69 350 ALA A O 1
ATOM 2752 N N . ILE A 1 351 ? 11.947 3.101 29.924 1.00 91.81 351 ILE A N 1
ATOM 2753 C CA . ILE A 1 351 ? 11.071 1.993 29.534 1.00 91.81 351 ILE A CA 1
ATOM 2754 C C . ILE A 1 351 ? 11.276 0.825 30.507 1.00 91.81 351 ILE A C 1
ATOM 2756 O O . ILE A 1 351 ? 12.101 -0.067 30.300 1.00 91.81 351 ILE A O 1
ATOM 2760 N N . THR A 1 352 ? 10.528 0.860 31.609 1.00 92.69 352 THR A N 1
ATOM 2761 C CA . THR A 1 352 ? 10.549 -0.163 32.665 1.00 92.69 352 THR A CA 1
ATOM 2762 C C . THR A 1 352 ? 9.744 -1.408 32.274 1.00 92.69 352 THR A C 1
ATOM 2764 O O . THR A 1 352 ? 9.044 -1.424 31.261 1.00 92.69 352 THR A O 1
ATOM 2767 N N . GLN A 1 353 ? 9.810 -2.464 33.095 1.00 92.12 353 GLN A N 1
ATOM 2768 C CA . GLN A 1 353 ? 8.976 -3.654 32.895 1.00 92.12 353 GLN A CA 1
ATOM 2769 C C . GLN A 1 353 ? 7.477 -3.320 32.938 1.00 92.12 353 GLN A C 1
ATOM 2771 O O . GLN A 1 353 ? 6.738 -3.813 32.101 1.00 92.12 353 GLN A O 1
ATOM 2776 N N . GLU A 1 354 ? 7.052 -2.407 33.815 1.00 92.88 354 GLU A N 1
ATOM 2777 C CA . GLU A 1 354 ? 5.652 -1.960 33.903 1.00 92.88 354 GLU A CA 1
ATOM 2778 C C . GLU A 1 354 ? 5.163 -1.327 32.587 1.00 92.88 354 GLU A C 1
ATOM 2780 O O . GLU A 1 354 ? 4.029 -1.545 32.167 1.00 92.88 354 GLU A O 1
ATOM 2785 N N . VAL A 1 355 ? 6.028 -0.578 31.892 1.00 93.81 355 VAL A N 1
ATOM 2786 C CA . VAL A 1 355 ? 5.707 0.003 30.576 1.00 93.81 355 VAL A CA 1
ATOM 2787 C C . VAL A 1 355 ? 5.602 -1.084 29.503 1.00 93.81 355 VAL A C 1
ATOM 2789 O O . VAL A 1 355 ? 4.726 -1.026 28.643 1.00 93.81 355 VAL A O 1
ATOM 2792 N N . LYS A 1 356 ? 6.469 -2.100 29.554 1.00 93.56 356 LYS A N 1
ATOM 2793 C CA . LYS A 1 356 ? 6.399 -3.243 28.631 1.00 93.56 356 LYS A CA 1
ATOM 2794 C C . LYS A 1 356 ? 5.146 -4.082 28.864 1.00 93.56 356 LYS A C 1
ATOM 2796 O O . LYS A 1 356 ? 4.511 -4.486 27.895 1.00 93.56 356 LYS A O 1
ATOM 2801 N N . ASP A 1 357 ? 4.771 -4.297 30.122 1.00 95.38 357 ASP A N 1
ATOM 2802 C CA . ASP A 1 357 ? 3.542 -5.000 30.493 1.00 95.38 357 ASP A CA 1
ATOM 2803 C C . ASP A 1 357 ? 2.319 -4.238 29.960 1.00 95.38 357 ASP A C 1
ATOM 2805 O O . ASP A 1 357 ? 1.426 -4.844 29.371 1.00 95.38 357 ASP A O 1
ATOM 2809 N N . LEU A 1 358 ? 2.333 -2.901 30.020 1.00 96.69 358 LEU A N 1
ATOM 2810 C CA . LEU A 1 358 ? 1.302 -2.068 29.397 1.00 96.69 358 LEU A CA 1
ATOM 2811 C C . LEU A 1 358 ? 1.225 -2.266 27.872 1.00 96.69 358 LEU A C 1
ATOM 2813 O O . LEU A 1 358 ? 0.128 -2.344 27.323 1.00 96.69 358 LEU A O 1
ATOM 2817 N N . PHE A 1 359 ? 2.357 -2.382 27.167 1.00 96.12 359 PHE A N 1
ATOM 2818 C CA . PHE A 1 359 ? 2.346 -2.678 25.725 1.00 96.12 359 PHE A CA 1
ATOM 2819 C C . PHE A 1 359 ? 1.713 -4.042 25.426 1.00 96.12 359 PHE A C 1
ATOM 2821 O O . PHE A 1 359 ? 0.969 -4.167 24.452 1.00 96.12 359 PHE A O 1
ATOM 2828 N N . ILE A 1 360 ? 1.977 -5.043 26.271 1.00 96.81 360 ILE A N 1
ATOM 2829 C CA . ILE A 1 360 ? 1.375 -6.378 26.173 1.00 96.81 360 ILE A CA 1
ATOM 2830 C C . ILE A 1 360 ? -0.137 -6.300 26.400 1.00 96.81 360 ILE A C 1
ATOM 2832 O O . ILE A 1 360 ? -0.888 -6.866 25.606 1.00 96.81 360 ILE A O 1
ATOM 2836 N N . GLU A 1 361 ? -0.591 -5.562 27.418 1.00 97.56 361 GLU A N 1
ATOM 2837 C CA . GLU A 1 361 ? -2.019 -5.340 27.682 1.00 97.56 361 GLU A CA 1
ATOM 2838 C C . GLU A 1 361 ? -2.721 -4.696 26.474 1.00 97.56 361 GLU A C 1
ATOM 2840 O O . GLU A 1 361 ? -3.796 -5.154 26.074 1.00 97.56 361 GLU A O 1
ATOM 2845 N N . VAL A 1 362 ? -2.110 -3.674 25.852 1.00 97.81 362 VAL A N 1
ATOM 2846 C CA . VAL A 1 362 ? -2.658 -3.029 24.643 1.00 97.81 362 VAL A CA 1
ATOM 2847 C C . VAL A 1 362 ? -2.740 -4.031 23.494 1.00 97.81 362 VAL A C 1
ATOM 2849 O O . VAL A 1 362 ? -3.793 -4.146 22.872 1.00 97.81 362 VAL A O 1
ATOM 2852 N N . ALA A 1 363 ? -1.659 -4.766 23.211 1.00 97.25 363 ALA A N 1
ATOM 2853 C CA . ALA A 1 363 ? -1.622 -5.729 22.110 1.00 97.25 363 ALA A CA 1
ATOM 2854 C C . ALA A 1 363 ? -2.665 -6.842 22.281 1.00 97.25 363 ALA A C 1
ATOM 2856 O O . ALA A 1 363 ? -3.374 -7.172 21.330 1.00 97.25 363 ALA A O 1
ATOM 2857 N N . PHE A 1 364 ? -2.796 -7.377 23.496 1.00 97.69 364 PHE A N 1
ATOM 2858 C CA . PHE A 1 364 ? -3.754 -8.430 23.815 1.00 97.69 364 PHE A CA 1
ATOM 2859 C C . PHE A 1 364 ? -5.202 -7.944 23.663 1.00 97.69 364 PHE A C 1
ATOM 2861 O O . PHE A 1 364 ? -5.957 -8.503 22.867 1.00 97.69 364 PHE A O 1
ATOM 2868 N N . SER A 1 365 ? -5.560 -6.842 24.333 1.00 97.88 365 SER A N 1
ATOM 2869 C CA . SER A 1 365 ? -6.930 -6.301 24.320 1.00 97.88 365 SER A CA 1
ATOM 2870 C C . SER A 1 365 ? -7.341 -5.822 22.921 1.00 97.88 365 SER A C 1
ATOM 2872 O O . SER A 1 365 ? -8.496 -5.965 22.512 1.00 97.88 365 SER A O 1
ATOM 2874 N N . ALA A 1 366 ? -6.392 -5.273 22.150 1.00 98.19 366 ALA A N 1
ATOM 2875 C CA . ALA A 1 366 ? -6.616 -4.893 20.759 1.00 98.19 366 ALA A CA 1
ATOM 2876 C C . ALA A 1 366 ? -6.823 -6.117 19.862 1.00 98.19 366 ALA A C 1
ATOM 2878 O O . ALA A 1 366 ? -7.748 -6.112 19.054 1.00 98.19 366 ALA A O 1
ATOM 2879 N N . GLY A 1 367 ? -6.025 -7.176 20.029 1.00 98.06 367 GLY A N 1
ATOM 2880 C CA . GLY A 1 367 ? -6.190 -8.433 19.297 1.00 98.06 367 GLY A CA 1
ATOM 2881 C C . GLY A 1 367 ? -7.542 -9.105 19.558 1.00 98.06 367 GLY A C 1
ATOM 2882 O O . GLY A 1 367 ? -8.224 -9.491 18.608 1.00 98.06 367 GLY A O 1
ATOM 2883 N N . GLU A 1 368 ? -7.976 -9.184 20.819 1.00 98.31 368 GLU A N 1
ATOM 2884 C CA . GLU A 1 368 ? -9.303 -9.715 21.170 1.00 98.31 368 GLU A CA 1
ATOM 2885 C C . GLU A 1 368 ? -10.434 -8.858 20.589 1.00 98.31 368 GLU A C 1
ATOM 2887 O O . GLU A 1 368 ? -11.391 -9.387 20.020 1.00 98.31 368 GLU A O 1
ATOM 2892 N N . SER A 1 369 ? -10.294 -7.532 20.656 1.00 98.50 369 SER A N 1
ATOM 2893 C CA . SER A 1 369 ? -11.267 -6.601 20.079 1.00 98.50 369 SER A CA 1
ATOM 2894 C C . SER A 1 369 ? -11.358 -6.716 18.557 1.00 98.50 369 SER A C 1
ATOM 2896 O O . SER A 1 369 ? -12.459 -6.638 18.011 1.00 98.50 369 SER A O 1
ATOM 2898 N N . VAL A 1 370 ? -10.231 -6.935 17.866 1.00 98.38 370 VAL A N 1
ATOM 2899 C CA . VAL A 1 370 ? -10.213 -7.212 16.422 1.00 98.38 370 VAL A CA 1
ATOM 2900 C C . VAL A 1 370 ? -11.020 -8.473 16.122 1.00 98.38 370 VAL A C 1
ATOM 2902 O O . VAL A 1 370 ? -11.975 -8.404 15.350 1.00 98.38 370 VAL A O 1
ATOM 2905 N N . ALA A 1 371 ? -10.708 -9.587 16.790 1.00 98.06 371 ALA A N 1
ATOM 2906 C CA . ALA A 1 371 ? -11.393 -10.859 16.567 1.00 98.06 371 ALA A CA 1
ATOM 2907 C C . ALA A 1 371 ? -12.905 -10.777 16.867 1.00 98.06 371 ALA A C 1
ATOM 2909 O O . ALA A 1 371 ? -13.727 -11.308 16.116 1.00 98.06 371 ALA A O 1
ATOM 2910 N N . GLY A 1 372 ? -13.288 -10.078 17.942 1.00 98.19 372 GLY A N 1
ATOM 2911 C CA . GLY A 1 372 ? -14.689 -9.861 18.307 1.00 98.19 372 GLY A CA 1
ATOM 2912 C C . GLY A 1 372 ? -15.451 -9.032 17.270 1.00 98.19 372 GLY A C 1
ATOM 2913 O O . GLY A 1 372 ? -16.541 -9.419 16.837 1.00 98.19 372 GLY A O 1
ATOM 2914 N N . ILE A 1 373 ? -14.865 -7.922 16.805 1.00 98.00 373 ILE A N 1
ATOM 2915 C CA . ILE A 1 373 ? -15.478 -7.083 15.767 1.00 98.00 373 ILE A CA 1
ATOM 2916 C C . ILE A 1 373 ? -15.609 -7.846 14.443 1.00 98.00 373 ILE A C 1
ATOM 2918 O O . ILE A 1 373 ? -16.667 -7.763 13.816 1.00 98.00 373 ILE A O 1
ATOM 2922 N N . GLU A 1 374 ? -14.596 -8.612 14.025 1.00 96.25 374 GLU A N 1
ATOM 2923 C CA . GLU A 1 374 ? -14.656 -9.437 12.809 1.00 96.25 374 GLU A CA 1
ATOM 2924 C C . GLU A 1 374 ? -15.823 -10.429 12.858 1.00 96.25 374 GLU A C 1
ATOM 2926 O O . GLU A 1 374 ? -16.636 -10.477 11.930 1.00 96.25 374 GLU A O 1
ATOM 2931 N N . ALA A 1 375 ? -15.981 -11.146 13.974 1.00 97.06 375 ALA A N 1
ATOM 2932 C CA . ALA A 1 375 ? -17.087 -12.081 14.167 1.00 97.06 375 ALA A CA 1
ATOM 2933 C C . ALA A 1 375 ? -18.464 -11.384 14.117 1.00 97.06 375 ALA A C 1
ATOM 2935 O O . ALA A 1 375 ? -19.418 -11.914 13.538 1.00 97.06 375 ALA A O 1
ATOM 2936 N N . ILE A 1 376 ? -18.587 -10.171 14.675 1.00 96.81 376 ILE A N 1
ATOM 2937 C CA . ILE A 1 376 ? -19.816 -9.366 14.573 1.00 96.81 376 ILE A CA 1
ATOM 2938 C C . ILE A 1 376 ? -20.065 -8.926 13.124 1.00 96.81 376 ILE A C 1
ATOM 2940 O O . ILE A 1 376 ? -21.200 -9.013 12.645 1.00 96.81 376 ILE A O 1
ATOM 2944 N N . GLN A 1 377 ? -19.032 -8.481 12.401 1.00 93.88 377 GLN A N 1
ATOM 2945 C CA . GLN A 1 377 ? -19.155 -8.102 10.992 1.00 93.88 377 GLN A CA 1
ATOM 2946 C C . GLN A 1 377 ? -19.618 -9.276 10.126 1.00 93.88 377 GLN A C 1
ATOM 2948 O O . GLN A 1 377 ? -20.449 -9.083 9.237 1.00 93.88 377 GLN A O 1
ATOM 2953 N N . GLU A 1 378 ? -19.122 -10.488 10.375 1.00 92.38 378 GLU A N 1
ATOM 2954 C CA . GLU A 1 378 ? -19.591 -11.696 9.691 1.00 92.38 378 GLU A CA 1
ATOM 2955 C C . GLU A 1 378 ? -21.079 -11.951 9.950 1.00 92.38 378 GLU A C 1
ATOM 2957 O O . GLU A 1 378 ? -21.838 -12.150 9.000 1.00 92.38 378 GLU A O 1
ATOM 2962 N N . LYS A 1 379 ? -21.534 -11.843 11.206 1.00 93.06 379 LYS A N 1
ATOM 2963 C CA . LYS A 1 379 ? -22.956 -11.998 11.562 1.00 93.06 379 LYS A CA 1
ATOM 2964 C C . LYS A 1 379 ? -23.847 -10.937 10.916 1.00 93.06 379 LYS A C 1
ATOM 2966 O O . LYS A 1 379 ? -24.935 -11.261 10.437 1.00 93.06 379 LYS A O 1
ATOM 2971 N N . LEU A 1 380 ? -23.385 -9.689 10.839 1.00 91.44 380 LEU A N 1
ATOM 2972 C CA . LEU A 1 380 ? -24.084 -8.630 10.106 1.00 91.44 380 LEU A CA 1
ATOM 2973 C C . LEU A 1 380 ? -24.177 -8.954 8.611 1.00 91.44 380 LEU A C 1
ATOM 2975 O O . LEU A 1 380 ? -25.259 -8.865 8.036 1.00 91.44 380 LEU A O 1
ATOM 2979 N N . LYS A 1 381 ? -23.078 -9.395 7.984 1.00 88.44 381 LYS A N 1
ATOM 2980 C CA . LYS A 1 381 ? -23.061 -9.801 6.567 1.00 88.44 381 LYS A CA 1
ATOM 2981 C C . LYS A 1 381 ? -23.992 -10.986 6.291 1.00 88.44 381 LYS A C 1
ATOM 2983 O O . LYS A 1 381 ? -24.648 -11.004 5.250 1.00 88.44 381 LYS A O 1
ATOM 2988 N N . GLU A 1 382 ? -24.077 -11.958 7.200 1.00 88.19 382 GLU A N 1
ATOM 2989 C CA . GLU A 1 382 ? -25.039 -13.068 7.125 1.00 88.19 382 GLU A CA 1
ATOM 2990 C C . GLU A 1 382 ? -26.486 -12.563 7.186 1.00 88.19 382 GLU A C 1
ATOM 2992 O O . GLU A 1 382 ? -27.318 -12.976 6.376 1.00 88.19 382 GLU A O 1
ATOM 2997 N N . LYS A 1 383 ? -26.786 -11.636 8.104 1.00 87.56 383 LYS A N 1
ATOM 2998 C CA . LYS A 1 383 ? -28.122 -11.048 8.251 1.00 87.56 383 LYS A CA 1
ATOM 2999 C C . LYS A 1 383 ? -28.543 -10.264 7.006 1.00 87.56 383 LYS A C 1
ATOM 3001 O O . LYS A 1 383 ? -29.630 -10.514 6.496 1.00 87.56 383 LYS A O 1
ATOM 3006 N N . ILE A 1 384 ? -27.656 -9.419 6.470 1.00 86.69 384 ILE A N 1
ATOM 3007 C CA . ILE A 1 384 ? -27.874 -8.649 5.228 1.00 86.69 384 ILE A CA 1
ATOM 3008 C C . ILE A 1 384 ? -28.134 -9.584 4.037 1.00 86.69 384 ILE A C 1
ATOM 3010 O O . ILE A 1 384 ? -28.982 -9.315 3.191 1.00 86.69 384 ILE A O 1
ATOM 3014 N N . LYS A 1 385 ? -27.430 -10.722 3.972 1.00 82.75 385 LYS A N 1
ATOM 3015 C CA . LYS A 1 385 ? -27.634 -11.717 2.910 1.00 82.75 385 LYS A CA 1
ATOM 3016 C C . LYS A 1 385 ? -29.013 -12.384 2.982 1.00 82.75 385 LYS A C 1
ATOM 3018 O O . LYS A 1 385 ? -29.568 -12.735 1.945 1.00 82.75 385 LYS A O 1
ATOM 3023 N N . ASN A 1 386 ? -29.538 -12.595 4.189 1.00 79.06 386 ASN A N 1
ATOM 3024 C CA . ASN A 1 386 ? -30.791 -13.321 4.414 1.00 79.06 386 ASN A CA 1
ATOM 3025 C C . ASN A 1 386 ? -32.030 -12.412 4.401 1.00 79.06 386 ASN A C 1
ATOM 3027 O O . ASN A 1 386 ? -33.129 -12.886 4.116 1.00 79.06 386 ASN A O 1
ATOM 3031 N N . ALA A 1 387 ? -31.865 -11.125 4.703 1.00 75.38 387 ALA A N 1
ATOM 3032 C CA . ALA A 1 387 ? -32.910 -10.115 4.651 1.00 75.38 387 ALA A CA 1
ATOM 3033 C C . ALA A 1 387 ? -32.293 -8.761 4.278 1.00 75.38 387 ALA A C 1
ATOM 3035 O O . ALA A 1 387 ? -31.297 -8.360 4.876 1.00 75.38 387 ALA A O 1
ATOM 3036 N N . SER A 1 388 ? -32.901 -8.041 3.330 1.00 70.25 388 SER A N 1
ATOM 3037 C CA . SER A 1 388 ? -32.529 -6.654 3.022 1.00 70.25 388 SER A CA 1
ATOM 3038 C C . SER A 1 388 ? -32.836 -5.755 4.228 1.00 70.25 388 SER A C 1
ATOM 3040 O O . SER A 1 388 ? -33.941 -5.232 4.363 1.00 70.25 388 SER A O 1
ATOM 3042 N N . ASP A 1 389 ? -31.867 -5.632 5.136 1.00 80.31 389 ASP A N 1
ATOM 3043 C CA . ASP A 1 389 ? -31.955 -4.875 6.384 1.00 80.31 389 ASP A CA 1
ATOM 3044 C C . ASP A 1 389 ? -31.008 -3.671 6.340 1.00 80.31 389 ASP A C 1
ATOM 3046 O O . ASP A 1 389 ? -29.829 -3.759 6.694 1.00 80.31 389 ASP A O 1
ATOM 3050 N N . TYR A 1 390 ? -31.570 -2.524 5.957 1.00 81.88 390 TYR A N 1
ATOM 3051 C CA . TYR A 1 390 ? -30.871 -1.239 5.893 1.00 81.88 390 TYR A CA 1
ATOM 3052 C C . TYR A 1 390 ? -30.193 -0.854 7.219 1.00 81.88 390 TYR A C 1
ATOM 3054 O O . TYR A 1 390 ? -29.136 -0.221 7.229 1.00 81.88 390 TYR A O 1
ATOM 3062 N N . THR A 1 391 ? -30.762 -1.261 8.360 1.00 85.62 391 THR A N 1
ATOM 3063 C CA . THR A 1 391 ? -30.170 -0.973 9.674 1.00 85.62 391 THR A CA 1
ATOM 3064 C C . THR A 1 391 ? -28.867 -1.743 9.849 1.00 85.62 391 THR A C 1
ATOM 3066 O O . THR A 1 391 ? -27.866 -1.176 10.287 1.00 85.62 391 THR A O 1
ATOM 3069 N N . SER A 1 392 ? -28.859 -3.022 9.468 1.00 86.94 392 SER A N 1
ATOM 3070 C CA . SER A 1 392 ? -27.661 -3.862 9.516 1.00 86.94 392 SER A CA 1
ATOM 3071 C C . SER A 1 392 ? -26.582 -3.373 8.544 1.00 86.94 392 SER A C 1
ATOM 3073 O O . SER A 1 392 ? -25.407 -3.360 8.908 1.00 86.94 392 SER A O 1
ATOM 3075 N N . GLU A 1 393 ? -26.959 -2.901 7.351 1.00 85.50 393 GLU A N 1
ATOM 3076 C CA . GLU A 1 393 ? -26.021 -2.303 6.388 1.00 85.50 393 GLU A CA 1
ATOM 3077 C C . GLU A 1 393 ? -25.369 -1.024 6.942 1.00 85.50 393 GLU A C 1
ATOM 3079 O O . GLU A 1 393 ? -24.141 -0.889 6.936 1.00 85.50 393 GLU A O 1
ATOM 3084 N N . ALA A 1 394 ? -26.171 -0.106 7.493 1.00 85.69 394 ALA A N 1
ATOM 3085 C CA . ALA A 1 394 ? -25.673 1.122 8.112 1.00 85.69 394 ALA A CA 1
ATOM 3086 C C . ALA A 1 394 ? -24.767 0.838 9.323 1.00 85.69 394 ALA A C 1
ATOM 3088 O O . ALA A 1 394 ? -23.733 1.488 9.504 1.00 85.69 394 ALA A O 1
ATOM 3089 N N . ASN A 1 395 ? -25.136 -0.148 10.141 1.00 90.56 395 ASN A N 1
ATOM 3090 C CA . ASN A 1 395 ? -24.352 -0.588 11.289 1.00 90.56 395 ASN A CA 1
ATOM 3091 C C . ASN A 1 395 ? -23.015 -1.212 10.872 1.00 90.56 395 ASN A C 1
ATOM 3093 O O . ASN A 1 395 ? -21.993 -0.891 11.476 1.00 90.56 395 ASN A O 1
ATOM 3097 N N . LEU A 1 396 ? -22.991 -2.034 9.818 1.00 90.06 396 LEU A N 1
ATOM 3098 C CA . LEU A 1 396 ? -21.764 -2.639 9.294 1.00 90.06 396 LEU A CA 1
ATOM 3099 C C . LEU A 1 396 ? -20.764 -1.574 8.820 1.00 90.06 396 LEU A C 1
ATOM 3101 O O . LEU A 1 396 ? -19.576 -1.674 9.117 1.00 90.06 396 LEU A O 1
ATOM 3105 N N . ILE A 1 397 ? -21.241 -0.522 8.152 1.00 87.12 397 ILE A N 1
ATOM 3106 C CA . ILE A 1 397 ? -20.398 0.588 7.684 1.00 87.12 397 ILE A CA 1
ATOM 3107 C C . ILE A 1 397 ? -19.807 1.378 8.851 1.00 87.12 397 ILE A C 1
ATOM 3109 O O . ILE A 1 397 ? -18.603 1.641 8.873 1.00 87.12 397 ILE A O 1
ATOM 3113 N N . LYS A 1 398 ? -20.639 1.751 9.833 1.00 90.50 398 LYS A N 1
ATOM 3114 C CA . LYS A 1 398 ? -20.177 2.472 11.029 1.00 90.50 398 LYS A CA 1
ATOM 3115 C C . LYS A 1 398 ? -19.184 1.633 11.829 1.00 90.50 398 LYS A C 1
ATOM 3117 O O . LYS A 1 398 ? -18.147 2.145 12.239 1.00 90.50 398 LYS A O 1
ATOM 3122 N N . LEU A 1 399 ? -19.470 0.342 12.001 1.00 94.31 399 LEU A N 1
ATOM 3123 C CA . LEU A 1 399 ? -18.572 -0.578 12.687 1.00 94.31 399 LEU A CA 1
ATOM 3124 C C . LEU A 1 399 ? -17.256 -0.737 11.922 1.00 94.31 399 LEU A C 1
ATOM 3126 O O . LEU A 1 399 ? -16.204 -0.720 12.544 1.00 94.31 399 LEU A O 1
ATOM 3130 N N . GLY A 1 400 ? -17.295 -0.811 10.588 1.00 91.94 400 GLY A N 1
ATOM 3131 C CA . GLY A 1 400 ? -16.105 -0.852 9.738 1.00 91.94 400 GLY A CA 1
ATOM 3132 C C . GLY A 1 400 ? -15.180 0.354 9.910 1.00 91.94 400 GLY A C 1
ATOM 3133 O O . GLY A 1 400 ? -13.9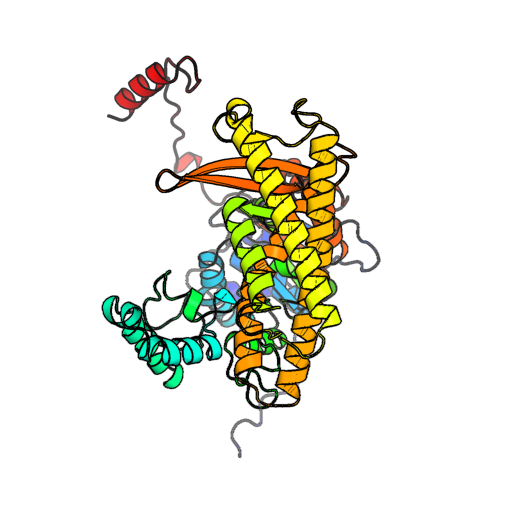64 0.187 9.979 1.00 91.94 400 GLY A O 1
ATOM 3134 N N . PHE A 1 401 ? -15.746 1.556 10.060 1.00 90.69 401 PHE A N 1
ATOM 3135 C CA . PHE A 1 401 ? -14.970 2.764 10.360 1.00 90.69 401 PHE A CA 1
ATOM 3136 C C . PHE A 1 401 ? -14.202 2.639 11.685 1.00 90.69 401 PHE A C 1
ATOM 3138 O O . PHE A 1 401 ? -12.999 2.895 11.728 1.00 90.69 401 PHE A O 1
ATOM 3145 N N . TYR A 1 402 ? -14.869 2.197 12.757 1.00 95.25 402 TYR A N 1
ATOM 3146 C CA . TYR A 1 402 ? -14.199 1.984 14.042 1.00 95.25 402 TYR A CA 1
ATOM 3147 C C . TYR A 1 402 ? -13.208 0.821 13.993 1.00 95.25 402 TYR A C 1
ATOM 3149 O O . TYR A 1 402 ? -12.119 0.914 14.558 1.00 95.25 402 TYR A O 1
ATOM 3157 N N . PHE A 1 403 ? -13.551 -0.245 13.270 1.00 95.94 403 PHE A N 1
ATOM 3158 C CA . PHE A 1 403 ? -12.712 -1.424 13.122 1.00 95.94 403 PHE A CA 1
ATOM 3159 C C . PHE A 1 403 ? -11.353 -1.083 12.510 1.00 95.94 403 PHE A C 1
ATOM 3161 O O . PHE A 1 403 ? -10.334 -1.552 13.008 1.00 95.94 403 PHE A O 1
ATOM 3168 N N . SER A 1 404 ? -11.312 -0.184 11.518 1.00 92.31 404 SER A N 1
ATOM 3169 C CA . SER A 1 404 ? -10.046 0.299 10.954 1.00 92.31 404 SER A CA 1
ATOM 3170 C C . SER A 1 404 ? -9.118 0.911 12.005 1.00 92.31 404 SER A C 1
ATOM 3172 O O . SER A 1 404 ? -7.902 0.762 11.901 1.00 92.31 404 SER A O 1
ATOM 3174 N N . SER A 1 405 ? -9.672 1.605 13.004 1.00 94.56 405 SER A N 1
ATOM 3175 C CA . SER A 1 405 ? -8.888 2.180 14.099 1.00 94.56 405 SER A CA 1
ATOM 3176 C C . SER A 1 405 ? -8.377 1.094 15.043 1.00 94.56 405 SER A C 1
ATOM 3178 O O . SER A 1 405 ? -7.204 1.108 15.402 1.00 94.56 405 SER A O 1
ATOM 3180 N N . VAL A 1 406 ? -9.235 0.141 15.425 1.00 97.44 406 VAL A N 1
ATOM 3181 C CA . VAL A 1 406 ? -8.874 -0.963 16.333 1.00 97.44 406 VAL A CA 1
ATOM 3182 C C . VAL A 1 406 ? -7.807 -1.868 15.706 1.00 97.44 406 VAL A C 1
ATOM 3184 O O . VAL A 1 406 ? -6.825 -2.205 16.364 1.00 97.44 406 VAL A O 1
ATOM 3187 N N . GLU A 1 407 ? -7.941 -2.191 14.417 1.00 95.31 407 GLU A N 1
ATOM 3188 C CA . GLU A 1 407 ? -6.943 -2.953 13.655 1.00 95.31 407 GLU A CA 1
ATOM 3189 C C . GLU A 1 407 ? -5.601 -2.201 13.583 1.00 95.31 407 GLU A C 1
ATOM 3191 O O . GLU A 1 407 ? -4.543 -2.799 13.778 1.00 95.31 407 GLU A O 1
ATOM 3196 N N . GLY A 1 408 ? -5.626 -0.877 13.378 1.00 94.75 408 GLY A N 1
ATOM 3197 C CA . GLY A 1 408 ? -4.424 -0.037 13.402 1.00 94.75 408 GLY A CA 1
ATOM 3198 C C . GLY A 1 408 ? -3.687 -0.080 14.745 1.00 94.75 408 GLY A C 1
ATOM 3199 O O . GLY A 1 408 ? -2.459 -0.201 14.774 1.00 94.75 408 GLY A O 1
ATOM 3200 N N . ILE A 1 409 ? -4.427 -0.058 15.858 1.00 97.62 409 ILE A N 1
ATOM 3201 C CA . ILE A 1 409 ? -3.867 -0.190 17.212 1.00 97.62 409 ILE A CA 1
ATOM 3202 C C . ILE A 1 409 ? -3.244 -1.576 17.394 1.00 97.62 409 ILE A C 1
ATOM 3204 O O . ILE A 1 409 ? -2.089 -1.658 17.803 1.00 97.62 409 ILE A O 1
ATOM 3208 N N . ALA A 1 410 ? -3.959 -2.650 17.040 1.00 96.44 410 ALA A N 1
ATOM 3209 C CA . ALA A 1 410 ? -3.462 -4.022 17.164 1.00 96.44 410 ALA A CA 1
ATOM 3210 C C . ALA A 1 410 ? -2.170 -4.242 16.358 1.00 96.44 410 ALA A C 1
ATOM 3212 O O . ALA A 1 410 ? -1.174 -4.737 16.891 1.00 96.44 410 ALA A O 1
ATOM 3213 N N . ASN A 1 411 ? -2.147 -3.798 15.097 1.00 92.44 411 ASN A N 1
ATOM 3214 C CA . ASN A 1 411 ? -0.971 -3.897 14.231 1.00 92.44 411 ASN A CA 1
ATOM 3215 C C . ASN A 1 411 ? 0.229 -3.137 14.807 1.00 92.44 411 ASN A C 1
ATOM 3217 O O . ASN A 1 411 ? 1.342 -3.660 14.828 1.00 92.44 411 ASN A O 1
ATOM 3221 N N . THR A 1 412 ? 0.005 -1.929 15.329 1.00 95.50 412 THR A N 1
ATOM 3222 C CA . THR A 1 412 ? 1.063 -1.120 15.953 1.00 95.50 412 THR A CA 1
ATOM 3223 C C . THR A 1 412 ? 1.561 -1.756 17.252 1.00 95.50 412 THR A C 1
ATOM 3225 O O . THR A 1 412 ? 2.766 -1.856 17.478 1.00 95.50 412 THR A O 1
ATOM 3228 N N . ALA A 1 413 ? 0.650 -2.239 18.098 1.00 95.62 413 ALA A N 1
ATOM 3229 C CA . ALA A 1 413 ? 0.971 -2.836 19.389 1.00 95.62 413 ALA A CA 1
ATOM 3230 C C . ALA A 1 413 ? 1.764 -4.146 19.256 1.00 95.62 413 ALA A C 1
ATOM 3232 O O . ALA A 1 413 ? 2.677 -4.391 20.044 1.00 95.62 413 ALA A O 1
ATOM 3233 N N . ASN A 1 414 ? 1.523 -4.932 18.202 1.00 92.12 414 ASN A N 1
ATOM 3234 C CA . ASN A 1 414 ? 2.351 -6.098 17.881 1.00 92.12 414 ASN A CA 1
ATOM 3235 C C . ASN A 1 414 ? 3.832 -5.721 17.689 1.00 92.12 414 ASN A C 1
ATOM 3237 O O . ASN A 1 414 ? 4.724 -6.434 18.151 1.00 92.12 414 ASN A O 1
ATOM 3241 N N . TYR A 1 415 ? 4.119 -4.571 17.070 1.00 91.50 415 TYR A N 1
ATOM 3242 C CA . TYR A 1 415 ? 5.492 -4.074 16.954 1.00 91.50 415 TYR A CA 1
ATOM 3243 C C . TYR A 1 415 ? 6.059 -3.545 18.275 1.00 91.50 415 TYR A C 1
ATOM 3245 O O . TYR A 1 415 ? 7.273 -3.637 18.464 1.00 91.50 415 TYR A O 1
ATOM 3253 N N . LEU A 1 416 ? 5.215 -3.048 19.189 1.00 91.88 416 LEU A N 1
ATOM 3254 C CA . LEU A 1 416 ? 5.633 -2.588 20.519 1.00 91.88 416 LEU A CA 1
ATOM 3255 C C . LEU A 1 416 ? 6.100 -3.730 21.430 1.00 91.88 416 LEU A C 1
ATOM 3257 O O . LEU A 1 416 ? 7.023 -3.525 22.218 1.00 91.88 416 LEU A O 1
ATOM 3261 N N . VAL A 1 417 ? 5.482 -4.910 21.321 1.00 90.56 417 VAL A N 1
ATOM 3262 C CA . VAL A 1 417 ? 5.732 -6.063 22.209 1.00 90.56 417 VAL A CA 1
ATOM 3263 C C . VAL A 1 417 ? 6.860 -6.971 21.716 1.00 90.56 417 VAL A C 1
ATOM 3265 O O . VAL A 1 417 ? 7.486 -7.667 22.512 1.00 90.56 417 VAL A O 1
ATOM 3268 N N . ASN A 1 418 ? 7.150 -6.969 20.414 1.00 78.94 418 ASN A N 1
ATOM 3269 C CA . ASN A 1 418 ? 8.161 -7.847 19.825 1.00 78.94 418 ASN A CA 1
ATOM 3270 C C . ASN A 1 418 ? 9.537 -7.730 20.512 1.00 78.94 418 ASN A C 1
ATOM 3272 O O . ASN A 1 418 ? 9.979 -6.648 20.897 1.00 78.94 418 ASN A O 1
ATOM 3276 N N . GLU A 1 419 ? 10.261 -8.841 20.632 1.00 70.38 419 GLU A N 1
ATOM 3277 C CA . GLU A 1 419 ? 11.639 -8.822 21.134 1.00 70.38 419 GLU A CA 1
ATOM 3278 C C . GLU A 1 419 ? 12.623 -8.432 20.026 1.00 70.38 419 GLU A C 1
ATOM 3280 O O . GLU A 1 419 ? 12.706 -9.092 18.984 1.00 70.38 419 GLU A O 1
ATOM 3285 N N . ASP A 1 420 ? 13.433 -7.403 20.277 1.00 73.12 420 ASP A N 1
ATOM 3286 C CA . ASP A 1 420 ? 14.481 -6.956 19.358 1.00 73.12 420 ASP A CA 1
ATOM 3287 C C . ASP A 1 420 ? 15.703 -7.892 19.451 1.00 73.12 420 ASP A C 1
ATOM 3289 O O . ASP A 1 420 ? 16.717 -7.594 20.079 1.00 73.12 420 ASP A O 1
ATOM 3293 N N . LYS A 1 421 ? 15.617 -9.071 18.818 1.00 62.75 421 LYS A N 1
ATOM 3294 C CA . LYS A 1 421 ? 16.670 -10.111 18.881 1.00 62.75 421 LYS A CA 1
ATOM 3295 C C . LYS A 1 421 ? 18.002 -9.701 18.238 1.00 62.75 421 LYS A C 1
ATOM 3297 O O . LYS A 1 421 ? 19.026 -10.331 18.490 1.00 62.75 421 LYS A O 1
ATOM 3302 N N . SER A 1 422 ? 18.007 -8.694 17.359 1.00 63.66 422 SER A N 1
ATOM 3303 C CA . SER A 1 422 ? 19.228 -8.118 16.778 1.00 63.66 422 SER A CA 1
ATOM 3304 C C . SER A 1 422 ? 18.976 -6.715 16.229 1.00 63.66 422 SER A C 1
ATOM 3306 O O . SER A 1 422 ? 17.851 -6.404 15.852 1.00 63.66 422 SER A O 1
ATOM 3308 N N . ARG A 1 423 ? 20.035 -5.910 16.051 1.00 57.19 423 ARG A N 1
ATOM 3309 C CA . ARG A 1 423 ? 19.947 -4.568 15.433 1.00 57.19 423 ARG A CA 1
ATOM 3310 C C . ARG A 1 423 ? 19.321 -4.545 14.031 1.00 57.19 423 ARG A C 1
ATOM 3312 O O . ARG A 1 423 ? 18.871 -3.500 13.594 1.00 57.19 423 ARG A O 1
ATOM 3319 N N . PHE A 1 424 ? 19.348 -5.671 13.315 1.00 55.66 424 PHE A N 1
ATOM 3320 C CA . PHE A 1 424 ? 18.819 -5.794 11.951 1.00 55.66 424 PHE A CA 1
ATOM 3321 C C . PHE A 1 424 ? 17.372 -6.302 11.910 1.00 55.66 424 PHE A C 1
ATOM 3323 O O . PHE A 1 424 ? 16.741 -6.251 10.861 1.00 55.66 424 PHE A O 1
ATOM 3330 N N . ASN A 1 425 ? 16.864 -6.784 13.047 1.00 64.31 425 ASN A N 1
ATOM 3331 C CA . ASN A 1 425 ? 15.479 -7.212 13.242 1.00 64.31 425 ASN A CA 1
ATOM 3332 C C . ASN A 1 425 ? 14.808 -6.402 14.365 1.00 64.31 425 ASN A C 1
ATOM 3334 O O . ASN A 1 425 ? 13.810 -6.851 14.922 1.00 64.31 425 ASN A O 1
ATOM 3338 N N . ALA A 1 426 ? 15.392 -5.261 14.742 1.00 75.75 426 ALA A N 1
ATOM 3339 C CA . ALA A 1 426 ? 14.837 -4.394 15.763 1.00 75.75 426 ALA A CA 1
ATOM 3340 C C . ALA A 1 426 ? 13.719 -3.549 15.152 1.00 75.75 426 ALA A C 1
ATOM 3342 O O . ALA A 1 426 ? 13.860 -3.011 14.046 1.00 75.75 426 ALA A O 1
ATOM 3343 N N . ASN A 1 427 ? 12.620 -3.418 15.879 1.00 86.56 427 ASN A N 1
ATOM 3344 C CA . ASN A 1 427 ? 11.562 -2.491 15.516 1.00 86.56 427 ASN A CA 1
ATOM 3345 C C . ASN A 1 427 ? 11.912 -1.101 16.040 1.00 86.56 427 ASN A C 1
ATOM 3347 O O . ASN A 1 427 ? 12.334 -0.957 17.184 1.00 86.56 427 ASN A O 1
ATOM 3351 N N . ALA A 1 428 ? 11.698 -0.069 15.233 1.00 89.44 428 ALA A N 1
ATOM 3352 C CA . ALA A 1 428 ? 11.679 1.296 15.732 1.00 89.44 428 ALA A CA 1
ATOM 3353 C C . ALA A 1 428 ? 10.341 1.527 16.431 1.00 89.44 428 ALA A C 1
ATOM 3355 O O . ALA A 1 428 ? 9.300 1.116 15.915 1.00 89.44 428 ALA A O 1
ATOM 3356 N N . ARG A 1 429 ? 10.376 2.148 17.612 1.00 93.06 429 ARG A N 1
ATOM 3357 C CA . ARG A 1 429 ? 9.186 2.444 18.417 1.00 93.06 429 ARG A CA 1
ATOM 3358 C C . ARG A 1 429 ? 9.343 3.825 19.024 1.00 93.06 429 ARG A C 1
ATOM 3360 O O . ARG A 1 429 ? 10.308 4.065 19.751 1.00 93.06 429 ARG A O 1
ATOM 3367 N N . TRP A 1 430 ? 8.412 4.726 18.753 1.00 95.62 430 TRP A N 1
ATOM 3368 C CA . TRP A 1 430 ? 8.432 6.056 19.349 1.00 95.62 430 TRP A CA 1
ATOM 3369 C C . TRP A 1 430 ? 7.033 6.650 19.473 1.00 95.62 430 TRP A C 1
ATOM 3371 O O . TRP A 1 430 ? 6.066 6.149 18.902 1.00 95.62 430 TRP A O 1
ATOM 3381 N N . VAL A 1 431 ? 6.940 7.727 20.246 1.00 97.38 431 VAL A N 1
ATOM 3382 C CA . VAL A 1 431 ? 5.771 8.600 20.307 1.00 97.38 431 VAL A CA 1
ATOM 3383 C C . VAL A 1 431 ? 6.164 9.965 19.772 1.00 97.38 431 VAL A C 1
ATOM 3385 O O . VAL A 1 431 ? 7.153 10.543 20.223 1.00 97.38 431 VAL A O 1
ATOM 3388 N N . GLU A 1 432 ? 5.387 10.490 18.833 1.00 96.81 432 GLU A N 1
ATOM 3389 C CA . GLU A 1 432 ? 5.476 11.883 18.401 1.00 96.81 432 GLU A CA 1
ATOM 3390 C C . GLU A 1 432 ? 4.470 12.726 19.172 1.00 96.81 432 GLU A C 1
ATOM 3392 O O . GLU A 1 432 ? 3.283 12.405 19.211 1.00 96.81 432 GLU A O 1
ATOM 3397 N N . HIS A 1 433 ? 4.934 13.830 19.747 1.00 95.75 433 HIS A N 1
ATOM 3398 C CA . HIS A 1 433 ? 4.095 14.863 20.335 1.00 95.75 433 HIS A CA 1
ATOM 3399 C C . HIS A 1 433 ? 3.852 15.973 19.313 1.00 95.75 433 HIS A C 1
ATOM 3401 O O . HIS A 1 433 ? 4.791 16.572 18.783 1.00 95.75 433 HIS A O 1
ATOM 3407 N N . LYS A 1 434 ? 2.578 16.247 19.032 1.00 90.38 434 LYS A N 1
ATOM 3408 C CA . LYS A 1 434 ? 2.133 17.307 18.123 1.00 90.38 434 LYS A CA 1
ATOM 3409 C C . LYS A 1 434 ? 1.200 18.254 18.865 1.00 90.38 434 LYS A C 1
ATOM 3411 O O . LYS A 1 434 ? 0.365 17.836 19.658 1.00 90.38 434 LYS A O 1
ATOM 3416 N N . LEU A 1 435 ? 1.338 19.544 18.578 1.00 86.31 435 LEU A N 1
ATOM 3417 C CA . LEU A 1 435 ? 0.426 20.585 19.043 1.00 86.31 435 LEU A CA 1
ATOM 3418 C C . LEU A 1 435 ? -0.510 20.957 17.895 1.00 86.31 435 LEU A C 1
ATOM 3420 O O . LEU A 1 435 ? -0.107 21.660 16.967 1.00 86.31 435 LEU A O 1
ATOM 3424 N N . ILE A 1 436 ? -1.760 20.494 17.957 1.00 82.06 436 ILE A N 1
ATOM 3425 C CA . ILE A 1 436 ? -2.797 20.823 16.971 1.00 82.06 436 ILE A CA 1
ATOM 3426 C C . ILE A 1 436 ? -3.895 21.623 17.662 1.00 82.06 436 ILE A C 1
ATOM 3428 O O . ILE A 1 436 ? -4.506 21.165 18.623 1.00 82.06 436 ILE A O 1
ATOM 3432 N N . ASN A 1 437 ? -4.164 22.841 17.181 1.00 82.75 437 ASN A N 1
ATOM 3433 C CA . ASN A 1 437 ? -5.181 23.735 17.755 1.00 82.75 437 ASN A CA 1
ATOM 3434 C C . ASN A 1 437 ? -5.049 23.911 19.286 1.00 82.75 437 ASN A C 1
ATOM 3436 O O . ASN A 1 437 ? -6.051 23.924 19.998 1.00 82.75 437 ASN A O 1
ATOM 3440 N N . ASN A 1 438 ? -3.812 24.029 19.788 1.00 83.00 438 ASN A N 1
ATOM 3441 C CA . ASN A 1 438 ? -3.461 24.090 21.217 1.00 83.00 438 ASN A CA 1
ATOM 3442 C C . ASN A 1 438 ? -3.816 22.842 22.047 1.00 83.00 438 ASN A C 1
ATOM 3444 O O . ASN A 1 438 ? -3.827 22.917 23.274 1.00 83.00 438 ASN A O 1
ATOM 3448 N N . ASN A 1 439 ? -4.082 21.702 21.411 1.00 85.19 439 ASN A N 1
ATOM 3449 C CA . ASN A 1 439 ? -4.226 20.420 22.088 1.00 85.19 439 ASN A CA 1
ATOM 3450 C C . ASN A 1 439 ? -2.984 19.558 21.869 1.00 85.19 439 ASN A C 1
ATOM 3452 O O . ASN A 1 439 ? -2.438 19.519 20.765 1.00 85.19 439 ASN A O 1
ATOM 3456 N N . ASP A 1 440 ? -2.579 18.855 22.927 1.00 88.81 440 ASP A N 1
ATOM 3457 C CA . ASP A 1 440 ? -1.567 17.808 22.846 1.00 88.81 440 ASP A CA 1
ATOM 3458 C C . ASP A 1 440 ? -2.141 16.583 22.127 1.00 88.81 440 ASP A C 1
ATOM 3460 O O . ASP A 1 440 ? -3.159 16.020 22.548 1.00 88.81 440 ASP A O 1
ATOM 3464 N N . GLU A 1 441 ? -1.456 16.166 21.071 1.00 92.88 441 GLU A N 1
ATOM 3465 C CA . GLU A 1 441 ? -1.678 14.918 20.350 1.00 92.88 441 GLU A CA 1
ATOM 3466 C C . GLU A 1 441 ? -0.429 14.044 20.461 1.00 92.88 441 GLU A C 1
ATOM 3468 O O . GLU A 1 441 ? 0.700 14.535 20.361 1.00 92.88 441 GLU A O 1
ATOM 3473 N N . TYR A 1 442 ? -0.637 12.748 20.692 1.00 96.44 442 TYR A N 1
ATOM 3474 C CA . TYR A 1 442 ? 0.438 11.776 20.861 1.00 96.44 442 TYR A CA 1
ATOM 3475 C C . TYR A 1 442 ? 0.218 10.626 19.894 1.00 96.44 442 TYR A C 1
ATOM 3477 O O . TYR A 1 442 ? -0.684 9.804 20.081 1.00 96.44 442 TYR A O 1
ATOM 3485 N N . VAL A 1 443 ? 1.072 10.561 18.879 1.00 96.94 443 VAL A N 1
ATOM 3486 C CA . VAL A 1 443 ? 1.015 9.531 17.846 1.00 96.94 443 VAL A CA 1
ATOM 3487 C C . VAL A 1 443 ? 2.036 8.458 18.180 1.00 96.94 443 VAL A C 1
ATOM 3489 O O . VAL A 1 443 ? 3.236 8.718 18.176 1.00 96.94 443 VAL A O 1
ATOM 3492 N N . VAL A 1 444 ? 1.559 7.255 18.481 1.00 97.31 444 VAL A N 1
ATOM 3493 C CA . VAL A 1 444 ? 2.408 6.083 18.706 1.00 97.31 444 VAL A CA 1
ATOM 3494 C C . VAL A 1 444 ? 2.737 5.478 17.354 1.00 97.31 444 VAL A C 1
ATOM 3496 O O . VAL A 1 444 ? 1.831 5.211 16.564 1.00 97.31 444 VAL A O 1
ATOM 3499 N N . ILE A 1 445 ? 4.022 5.255 17.094 1.00 95.81 445 ILE A N 1
ATOM 3500 C CA . ILE A 1 445 ? 4.526 4.720 15.833 1.00 95.81 445 ILE A CA 1
ATOM 3501 C C . ILE A 1 445 ? 5.447 3.545 16.141 1.00 95.81 445 ILE A C 1
ATOM 3503 O O . ILE A 1 445 ? 6.350 3.646 16.977 1.00 95.81 445 ILE A O 1
ATOM 3507 N N . ALA A 1 446 ? 5.216 2.418 15.471 1.00 93.69 446 ALA A N 1
ATOM 3508 C CA . ALA A 1 446 ? 6.047 1.236 15.626 1.00 93.69 446 ALA A CA 1
ATOM 3509 C C . ALA A 1 446 ? 6.117 0.406 14.339 1.00 93.69 446 ALA A C 1
ATOM 3511 O O . ALA A 1 446 ? 5.113 0.193 13.662 1.00 93.69 446 ALA A O 1
ATOM 3512 N N . GLY A 1 447 ? 7.301 -0.106 14.015 1.00 89.88 447 GLY A N 1
ATOM 3513 C CA . GLY A 1 447 ? 7.480 -1.029 12.896 1.00 89.88 447 GLY A CA 1
ATOM 3514 C C . GLY A 1 447 ? 8.935 -1.369 12.622 1.00 89.88 447 GLY A C 1
ATOM 3515 O O . GLY A 1 447 ? 9.829 -1.003 13.384 1.00 89.88 447 GLY A O 1
ATOM 3516 N N . VAL A 1 448 ? 9.183 -2.107 11.545 1.00 84.38 448 VAL A N 1
ATOM 3517 C CA . VAL A 1 448 ? 10.526 -2.601 11.218 1.00 84.38 448 VAL A CA 1
ATOM 3518 C C . VAL A 1 448 ? 11.472 -1.462 10.824 1.00 84.38 448 VAL A C 1
ATOM 3520 O O . VAL A 1 448 ? 11.125 -0.603 10.021 1.00 84.38 448 VAL A O 1
ATOM 3523 N N . THR A 1 449 ? 12.705 -1.479 11.341 1.00 82.12 449 THR A N 1
ATOM 3524 C CA . THR A 1 449 ? 13.771 -0.549 10.898 1.00 82.12 449 THR A CA 1
ATOM 3525 C C . THR A 1 449 ? 14.326 -0.895 9.520 1.00 82.12 449 THR A C 1
ATOM 3527 O O . THR A 1 449 ? 14.940 -0.059 8.859 1.00 82.12 449 THR A O 1
ATOM 3530 N N . HIS A 1 450 ? 14.147 -2.145 9.097 1.00 85.62 450 HIS A N 1
ATOM 3531 C CA . HIS A 1 450 ? 14.667 -2.666 7.848 1.00 85.62 450 HIS A CA 1
ATOM 3532 C C . HIS A 1 450 ? 13.703 -3.694 7.257 1.00 85.62 450 HIS A C 1
ATOM 3534 O O . HIS A 1 450 ? 13.256 -4.615 7.940 1.00 85.62 450 HIS A O 1
ATOM 3540 N N . VAL A 1 451 ? 13.413 -3.570 5.962 1.00 87.69 451 VAL A N 1
ATOM 3541 C CA . VAL A 1 451 ? 12.406 -4.392 5.269 1.00 87.69 451 VAL A CA 1
ATOM 3542 C C . VAL A 1 451 ? 12.989 -5.540 4.458 1.00 87.69 451 VAL A C 1
ATOM 3544 O O . VAL A 1 451 ? 12.231 -6.352 3.943 1.00 87.69 451 VAL A O 1
ATOM 3547 N N . GLY A 1 452 ? 14.315 -5.668 4.361 1.00 90.31 452 GLY A N 1
ATOM 3548 C CA . GLY A 1 452 ? 14.945 -6.651 3.474 1.00 90.31 452 GLY A CA 1
ATOM 3549 C C . GLY A 1 452 ? 14.478 -8.100 3.680 1.00 90.31 452 GLY A C 1
ATOM 3550 O O . GLY A 1 452 ? 14.138 -8.768 2.709 1.00 90.31 452 GLY A O 1
ATOM 3551 N N . ASN A 1 453 ? 14.368 -8.572 4.929 1.00 87.44 453 ASN A N 1
ATOM 3552 C CA . ASN A 1 453 ? 13.833 -9.913 5.222 1.00 87.44 453 ASN A CA 1
ATOM 3553 C C . ASN A 1 453 ? 12.344 -10.036 4.858 1.00 87.44 453 ASN A C 1
ATOM 3555 O O . ASN A 1 453 ? 11.909 -11.070 4.354 1.00 87.44 453 ASN A O 1
ATOM 3559 N N . VAL A 1 454 ? 11.562 -8.978 5.096 1.00 88.88 454 VAL A N 1
ATOM 3560 C CA . VAL A 1 454 ? 10.130 -8.942 4.766 1.00 88.88 454 VAL A CA 1
ATOM 3561 C C . VAL A 1 454 ? 9.940 -9.010 3.253 1.00 88.88 454 VAL A C 1
ATOM 3563 O O . VAL A 1 454 ? 9.174 -9.844 2.779 1.00 88.88 454 VAL A O 1
ATOM 3566 N N . LEU A 1 455 ? 10.677 -8.198 2.491 1.00 93.69 455 LEU A N 1
ATOM 3567 C CA . LEU A 1 455 ? 10.641 -8.194 1.030 1.00 93.69 455 LEU A CA 1
ATOM 3568 C C . LEU A 1 455 ? 11.149 -9.510 0.445 1.00 93.69 455 LEU A C 1
ATOM 3570 O O . LEU A 1 455 ? 10.520 -10.034 -0.469 1.00 93.69 455 LEU A O 1
ATOM 3574 N N . LYS A 1 456 ? 12.215 -10.098 1.000 1.00 93.00 456 LYS A N 1
ATOM 3575 C CA . LYS A 1 456 ? 12.675 -11.427 0.584 1.00 93.00 456 LYS A CA 1
ATOM 3576 C C . LYS A 1 456 ? 11.553 -12.459 0.703 1.00 93.00 456 LYS A C 1
ATOM 3578 O O . LYS A 1 456 ? 11.192 -13.082 -0.288 1.00 93.00 456 LYS A O 1
ATOM 3583 N N . ASN A 1 457 ? 10.948 -12.571 1.884 1.00 90.50 457 ASN A N 1
ATOM 3584 C CA . ASN A 1 457 ? 9.938 -13.593 2.158 1.00 90.50 457 ASN A CA 1
ATOM 3585 C C . ASN A 1 457 ? 8.614 -13.342 1.414 1.00 90.50 457 ASN A C 1
ATOM 3587 O O . ASN A 1 457 ? 8.002 -14.274 0.891 1.00 90.50 457 ASN A O 1
ATOM 3591 N N . LYS A 1 458 ? 8.136 -12.090 1.393 1.00 92.38 458 LYS A N 1
ATOM 3592 C CA . LYS A 1 458 ? 6.827 -11.741 0.818 1.00 92.38 458 LYS A CA 1
ATOM 3593 C C . LYS A 1 458 ? 6.873 -11.536 -0.695 1.00 92.38 458 LYS A C 1
ATOM 3595 O O . LYS A 1 458 ? 5.843 -11.750 -1.329 1.00 92.38 458 LYS A O 1
ATOM 3600 N N . LEU A 1 459 ? 8.018 -11.144 -1.260 1.00 95.06 459 LEU A N 1
ATOM 3601 C CA . LEU A 1 459 ? 8.150 -10.768 -2.669 1.00 95.06 459 LEU A CA 1
ATOM 3602 C C . LEU A 1 459 ? 9.239 -11.552 -3.408 1.00 95.06 459 LEU A C 1
ATOM 3604 O O . LEU A 1 459 ? 8.900 -12.296 -4.323 1.00 95.06 459 LEU A O 1
ATOM 3608 N N . TRP A 1 460 ? 10.517 -11.417 -3.044 1.00 95.06 460 TRP A N 1
ATOM 3609 C CA . TRP A 1 460 ? 11.620 -11.938 -3.871 1.00 95.06 460 TRP A CA 1
ATOM 3610 C C . TRP A 1 460 ? 11.640 -13.465 -3.975 1.00 95.06 460 TRP A C 1
ATOM 3612 O O . TRP A 1 460 ? 11.905 -13.992 -5.047 1.00 95.06 460 TRP A O 1
ATOM 3622 N N . ASP A 1 461 ? 11.261 -14.177 -2.913 1.00 92.06 461 ASP A N 1
ATOM 3623 C CA . ASP A 1 461 ? 11.158 -15.642 -2.919 1.00 92.06 461 ASP A CA 1
ATOM 3624 C C . ASP A 1 461 ? 9.916 -16.159 -3.666 1.00 92.06 461 ASP A C 1
ATOM 3626 O O . ASP A 1 461 ? 9.731 -17.373 -3.796 1.00 92.06 461 ASP A O 1
ATOM 3630 N N . ARG A 1 462 ? 9.016 -15.271 -4.102 1.00 93.12 462 ARG A N 1
ATOM 3631 C CA . ARG A 1 462 ? 7.703 -15.633 -4.655 1.00 93.12 462 ARG A CA 1
ATOM 3632 C C . ARG A 1 462 ? 7.474 -15.123 -6.070 1.00 93.12 462 ARG A C 1
ATOM 3634 O O . ARG A 1 462 ? 6.732 -15.760 -6.806 1.00 93.12 462 ARG A O 1
ATOM 3641 N N . VAL A 1 463 ? 8.049 -13.977 -6.422 1.00 94.75 463 VAL A N 1
ATOM 3642 C CA . VAL A 1 463 ? 7.885 -13.376 -7.745 1.00 94.75 463 VAL A CA 1
ATOM 3643 C C . VAL A 1 463 ? 8.546 -14.239 -8.816 1.00 94.75 463 VAL A C 1
ATOM 3645 O O . VAL A 1 463 ? 9.626 -14.781 -8.587 1.00 94.75 463 VAL A O 1
ATOM 3648 N N . TYR A 1 464 ? 7.921 -14.358 -9.988 1.00 94.88 464 TYR A N 1
ATOM 3649 C CA . TYR A 1 464 ? 8.477 -15.182 -11.064 1.00 94.88 464 TYR A CA 1
ATOM 3650 C C . TYR A 1 464 ? 9.799 -14.614 -11.616 1.00 94.88 464 TYR A C 1
ATOM 3652 O O . TYR A 1 464 ? 10.740 -15.366 -11.854 1.00 94.88 464 TYR A O 1
ATOM 3660 N N . ALA A 1 465 ? 9.890 -13.291 -11.787 1.00 95.88 465 ALA A N 1
ATOM 3661 C CA . ALA A 1 465 ? 11.131 -12.544 -12.031 1.00 95.88 465 ALA A CA 1
ATOM 3662 C C . ALA A 1 465 ? 10.905 -11.047 -11.772 1.00 95.88 465 ALA A C 1
ATOM 3664 O O . ALA A 1 465 ? 9.758 -10.587 -11.811 1.00 95.88 465 ALA A O 1
ATOM 3665 N N . ALA A 1 466 ? 11.967 -10.269 -11.545 1.00 97.38 466 ALA A N 1
ATOM 3666 C CA . ALA A 1 466 ? 11.828 -8.831 -11.307 1.00 97.38 466 ALA A CA 1
ATOM 3667 C C . ALA A 1 466 ? 12.959 -7.974 -11.895 1.00 97.38 466 ALA A C 1
ATOM 3669 O O . ALA A 1 466 ? 14.136 -8.276 -11.735 1.00 97.38 466 ALA A O 1
ATOM 3670 N N . CYS A 1 467 ? 12.609 -6.841 -12.502 1.00 98.00 467 CYS A N 1
ATOM 3671 C CA . CYS A 1 467 ? 13.552 -5.776 -12.825 1.00 98.00 467 CYS A CA 1
ATOM 3672 C C . CYS A 1 467 ? 13.252 -4.539 -11.974 1.00 98.00 467 CYS A C 1
ATOM 3674 O O . CYS A 1 467 ? 12.128 -4.038 -11.938 1.00 98.00 467 CYS A O 1
ATOM 3676 N N . LEU A 1 468 ? 14.263 -4.026 -11.286 1.00 98.38 468 LEU A N 1
ATOM 3677 C CA . LEU A 1 468 ? 14.170 -2.811 -10.490 1.00 98.38 468 LEU A CA 1
ATOM 3678 C C . LEU A 1 468 ? 14.981 -1.722 -11.176 1.00 98.38 468 LEU A C 1
ATOM 3680 O O . LEU A 1 468 ? 16.144 -1.940 -11.506 1.00 98.38 468 LEU A O 1
ATOM 3684 N N . THR A 1 469 ? 14.395 -0.547 -11.388 1.00 97.88 469 THR A N 1
ATOM 3685 C CA . THR A 1 469 ? 15.082 0.549 -12.071 1.00 97.88 469 THR A CA 1
ATOM 3686 C C . THR A 1 469 ? 14.761 1.911 -11.477 1.00 97.88 469 THR A C 1
ATOM 3688 O O . THR A 1 469 ? 13.703 2.140 -10.897 1.00 97.88 469 THR A O 1
ATOM 3691 N N . SER A 1 470 ? 15.727 2.819 -11.571 1.00 96.31 470 SER A N 1
ATOM 3692 C CA . SER A 1 470 ? 15.625 4.208 -11.127 1.00 96.31 470 SER A CA 1
ATOM 3693 C C . SER A 1 470 ? 16.764 5.018 -11.751 1.00 96.31 470 SER A C 1
ATOM 3695 O O . SER A 1 470 ? 17.747 4.453 -12.232 1.00 96.31 470 SER A O 1
ATOM 3697 N N . ALA A 1 471 ? 16.635 6.348 -11.760 1.00 92.81 471 ALA A N 1
ATOM 3698 C CA . ALA A 1 471 ? 17.726 7.240 -12.159 1.00 92.81 471 ALA A CA 1
ATOM 3699 C C . ALA A 1 471 ? 18.938 7.181 -11.219 1.00 92.81 471 ALA A C 1
ATOM 3701 O O . ALA A 1 471 ? 20.047 7.463 -11.658 1.00 92.81 471 ALA A O 1
ATOM 3702 N N . THR A 1 472 ? 18.716 6.824 -9.954 1.00 90.75 472 THR A N 1
ATOM 3703 C CA . THR A 1 472 ? 19.745 6.736 -8.913 1.00 90.75 472 THR A CA 1
ATOM 3704 C C . THR A 1 472 ? 19.502 5.503 -8.050 1.00 90.75 472 THR A C 1
ATOM 3706 O O . THR A 1 472 ? 18.430 5.372 -7.457 1.00 90.75 472 THR A O 1
ATOM 3709 N N . LEU A 1 473 ? 20.470 4.593 -7.994 1.00 94.25 473 LEU A N 1
ATOM 3710 C CA . LEU A 1 473 ? 20.476 3.360 -7.195 1.00 94.25 473 LEU A CA 1
ATOM 3711 C C . LEU A 1 473 ? 21.880 3.017 -6.678 1.00 94.25 473 LEU A C 1
ATOM 3713 O O . LEU A 1 473 ? 22.009 2.462 -5.588 1.00 94.25 473 LEU A O 1
ATOM 3717 N N . ALA A 1 474 ? 22.926 3.301 -7.444 1.00 94.75 474 ALA A N 1
ATOM 3718 C CA . ALA A 1 474 ? 24.306 3.071 -7.071 1.00 94.75 474 ALA A CA 1
ATOM 3719 C C . ALA A 1 474 ? 24.882 4.266 -6.297 1.00 94.75 474 ALA A C 1
ATOM 3721 O O . ALA A 1 474 ? 24.573 5.430 -6.552 1.00 94.75 474 ALA A O 1
ATOM 3722 N N . ILE A 1 475 ? 25.785 3.973 -5.364 1.00 91.56 475 ILE A N 1
ATOM 3723 C CA . ILE A 1 475 ? 26.678 4.960 -4.759 1.00 91.56 475 ILE A CA 1
ATOM 3724 C C . ILE A 1 475 ? 28.030 4.806 -5.456 1.00 91.56 475 ILE A C 1
ATOM 3726 O O . ILE A 1 475 ? 28.751 3.830 -5.239 1.00 91.56 475 ILE A O 1
ATOM 3730 N N . GLY A 1 476 ? 28.362 5.748 -6.340 1.00 88.88 476 GLY A N 1
ATOM 3731 C CA . GLY A 1 476 ? 29.466 5.559 -7.283 1.00 88.88 476 GLY A CA 1
ATOM 3732 C C . GLY A 1 476 ? 29.128 4.428 -8.256 1.00 88.88 476 GLY A C 1
ATOM 3733 O O . GLY A 1 476 ? 28.136 4.524 -8.968 1.00 88.88 476 GLY A O 1
ATOM 3734 N N . GLU A 1 477 ? 29.920 3.357 -8.259 1.00 88.44 477 GLU A N 1
ATOM 3735 C CA . GLU A 1 477 ? 29.704 2.154 -9.090 1.00 88.44 477 GLU A CA 1
ATOM 3736 C C . GLU A 1 477 ? 29.092 0.978 -8.304 1.00 88.44 477 GLU A C 1
ATOM 3738 O O . GLU A 1 477 ? 28.984 -0.140 -8.803 1.00 88.44 477 GLU A O 1
ATOM 3743 N N . ARG A 1 478 ? 28.736 1.204 -7.034 1.00 94.56 478 ARG A N 1
ATOM 3744 C CA . ARG A 1 478 ? 28.379 0.156 -6.071 1.00 94.56 478 ARG A CA 1
ATOM 3745 C C . ARG A 1 478 ? 26.891 0.153 -5.754 1.00 94.56 478 ARG A C 1
ATOM 3747 O O . ARG A 1 478 ? 26.329 1.182 -5.390 1.00 94.56 478 ARG A O 1
ATOM 3754 N N . PHE A 1 479 ? 26.266 -1.018 -5.827 1.00 96.50 479 PHE A N 1
ATOM 3755 C CA . PHE A 1 479 ? 24.836 -1.227 -5.563 1.00 96.50 479 PHE A CA 1
ATOM 3756 C C . PHE A 1 479 ? 24.552 -1.810 -4.173 1.00 96.50 479 PHE A C 1
ATOM 3758 O O . PHE A 1 479 ? 23.399 -2.050 -3.830 1.00 96.50 479 PHE A O 1
ATOM 3765 N N . GLU A 1 480 ? 25.580 -2.047 -3.363 1.00 95.19 480 GLU A N 1
ATOM 3766 C CA . GLU A 1 480 ? 25.510 -2.749 -2.081 1.00 95.19 480 GLU A CA 1
ATOM 3767 C C . GLU A 1 480 ? 24.530 -2.088 -1.113 1.00 95.19 480 GLU A C 1
ATOM 3769 O O . GLU A 1 480 ? 23.793 -2.789 -0.427 1.00 95.19 480 GLU A O 1
ATOM 3774 N N . TYR A 1 481 ? 24.470 -0.753 -1.099 1.00 92.88 481 TYR A N 1
ATOM 3775 C CA . TYR A 1 481 ? 23.511 -0.019 -0.275 1.00 92.88 481 TYR A CA 1
ATOM 3776 C C . TYR A 1 481 ? 22.065 -0.315 -0.692 1.00 92.88 481 TYR A C 1
ATOM 3778 O O . TYR A 1 481 ? 21.270 -0.759 0.132 1.00 92.88 481 TYR A O 1
ATOM 3786 N N . SER A 1 482 ? 21.734 -0.156 -1.976 1.00 94.19 482 SER A N 1
ATOM 3787 C CA . SER A 1 482 ? 20.388 -0.444 -2.489 1.00 94.19 482 SER A CA 1
ATOM 3788 C C . SER A 1 482 ? 20.029 -1.923 -2.362 1.00 94.19 482 SER A C 1
ATOM 3790 O O . SER A 1 482 ? 18.923 -2.251 -1.941 1.00 94.19 482 SER A O 1
ATOM 3792 N N . LYS A 1 483 ? 20.975 -2.831 -2.642 1.00 95.38 483 LYS A N 1
ATOM 3793 C CA . LYS A 1 483 ? 20.787 -4.272 -2.435 1.00 95.38 483 LYS A CA 1
ATOM 3794 C C . LYS A 1 483 ? 20.485 -4.597 -0.976 1.00 95.38 483 LYS A C 1
ATOM 3796 O O . LYS A 1 483 ? 19.609 -5.416 -0.725 1.00 95.38 483 LYS A O 1
ATOM 3801 N N . PHE A 1 484 ? 21.186 -3.964 -0.036 1.00 92.94 484 PHE A N 1
ATOM 3802 C CA . PHE A 1 484 ? 20.937 -4.128 1.393 1.00 92.94 484 PHE A CA 1
ATOM 3803 C C . PHE A 1 484 ? 19.530 -3.656 1.769 1.00 92.94 484 PHE A C 1
ATOM 3805 O O . PHE A 1 484 ? 18.741 -4.462 2.253 1.00 92.94 484 PHE A O 1
ATOM 3812 N N . GLN A 1 485 ? 19.187 -2.405 1.442 1.00 91.25 485 GLN A N 1
ATOM 3813 C CA . GLN A 1 485 ? 17.884 -1.801 1.753 1.00 91.25 485 GLN A CA 1
ATOM 3814 C C . GLN A 1 485 ? 16.702 -2.621 1.209 1.00 91.25 485 GLN A C 1
ATOM 3816 O O . GLN A 1 485 ? 15.703 -2.836 1.895 1.00 91.25 485 GLN A O 1
ATOM 3821 N N . LEU A 1 486 ? 16.841 -3.136 -0.014 1.00 94.00 486 LEU A N 1
ATOM 3822 C CA . LEU A 1 486 ? 15.816 -3.935 -0.683 1.00 94.00 486 LEU A CA 1
ATOM 3823 C C . LEU A 1 486 ? 15.831 -5.415 -0.261 1.00 94.00 486 LEU A C 1
ATOM 3825 O O . LEU A 1 486 ? 14.950 -6.164 -0.672 1.00 94.00 486 LEU A O 1
ATOM 3829 N N . GLY A 1 487 ? 16.810 -5.870 0.527 1.00 93.25 487 GLY A N 1
ATOM 3830 C CA . GLY A 1 487 ? 16.989 -7.285 0.887 1.00 93.25 487 GLY A CA 1
ATOM 3831 C C . GLY A 1 487 ? 17.523 -8.174 -0.239 1.00 93.25 487 GLY A C 1
ATOM 3832 O O . GLY A 1 487 ? 17.593 -9.390 -0.081 1.00 93.25 487 GLY A O 1
ATOM 3833 N N . LEU A 1 488 ? 17.925 -7.589 -1.368 1.00 95.31 488 LEU A N 1
ATOM 3834 C CA . LEU A 1 488 ? 18.521 -8.298 -2.503 1.00 95.31 488 LEU A CA 1
ATOM 3835 C C . LEU A 1 488 ? 19.934 -8.806 -2.195 1.00 95.31 488 LEU A C 1
ATOM 3837 O O . LEU A 1 488 ? 20.422 -9.703 -2.863 1.00 95.31 488 LEU A O 1
ATOM 3841 N N . ASN A 1 489 ? 20.599 -8.275 -1.167 1.00 93.88 489 ASN A N 1
ATOM 3842 C CA . ASN A 1 489 ? 21.871 -8.811 -0.673 1.00 93.88 489 ASN A CA 1
ATOM 3843 C C . ASN A 1 489 ? 21.736 -10.214 -0.048 1.00 93.88 489 ASN A C 1
ATOM 3845 O O . ASN A 1 489 ? 22.747 -10.867 0.196 1.00 93.88 489 ASN A O 1
ATOM 3849 N N . LEU A 1 490 ? 20.510 -10.651 0.257 1.00 92.75 490 LEU A N 1
ATOM 3850 C CA . LEU A 1 490 ? 20.207 -11.990 0.769 1.00 92.75 490 LEU A CA 1
ATOM 3851 C C . LEU A 1 490 ? 20.095 -13.033 -0.358 1.00 92.75 490 LEU A C 1
ATOM 3853 O O . LEU A 1 490 ? 19.863 -14.208 -0.077 1.00 92.75 490 LEU A O 1
ATOM 3857 N N . LEU A 1 491 ? 20.235 -12.594 -1.611 1.00 92.75 491 LEU A N 1
ATOM 3858 C CA . LEU A 1 491 ? 20.159 -13.388 -2.828 1.00 92.75 491 LEU A CA 1
ATOM 3859 C C . LEU A 1 491 ? 21.508 -13.263 -3.566 1.00 92.75 491 LEU A C 1
ATOM 3861 O O . LEU A 1 491 ? 21.885 -12.151 -3.949 1.00 92.75 491 LEU A O 1
ATOM 3865 N N . PRO A 1 492 ? 22.290 -14.347 -3.708 1.00 87.25 492 PRO A N 1
ATOM 3866 C CA . PRO A 1 492 ? 23.681 -14.246 -4.150 1.00 87.25 492 PRO A CA 1
ATOM 3867 C C . PRO A 1 492 ? 23.852 -13.828 -5.619 1.00 87.25 492 PRO A C 1
ATOM 3869 O O . PRO A 1 492 ? 24.847 -13.179 -5.932 1.00 87.25 492 PRO A O 1
ATOM 3872 N N . GLU A 1 493 ? 22.889 -14.118 -6.496 1.00 90.69 493 GLU A N 1
ATOM 3873 C CA . GLU A 1 493 ? 23.050 -13.989 -7.955 1.00 90.69 493 GLU A CA 1
ATOM 3874 C C . GLU A 1 493 ? 22.329 -12.766 -8.561 1.00 90.69 493 GLU A C 1
ATOM 3876 O O . GLU A 1 493 ? 22.154 -12.668 -9.774 1.00 90.69 493 GLU A O 1
ATOM 3881 N N . VAL A 1 494 ? 21.917 -11.787 -7.742 1.00 93.75 494 VAL A N 1
ATOM 3882 C CA . VAL A 1 494 ? 21.229 -10.581 -8.248 1.00 93.75 494 VAL A CA 1
ATOM 3883 C C . VAL A 1 494 ? 22.174 -9.735 -9.105 1.00 93.75 494 VAL A C 1
ATOM 3885 O O . VAL A 1 494 ? 23.107 -9.097 -8.590 1.00 93.75 494 VAL A O 1
ATOM 3888 N N . LYS A 1 495 ? 21.890 -9.648 -10.408 1.00 92.44 495 LYS A N 1
ATOM 3889 C CA . LYS A 1 495 ? 22.651 -8.826 -11.359 1.00 92.44 495 LYS A CA 1
ATOM 3890 C C . LYS A 1 495 ? 22.369 -7.343 -11.122 1.00 92.44 495 LYS A C 1
ATOM 3892 O O . LYS A 1 495 ? 21.225 -6.942 -10.915 1.00 92.44 495 LYS A O 1
ATOM 3897 N N . ALA A 1 496 ? 23.408 -6.514 -11.143 1.00 96.62 496 ALA A N 1
ATOM 3898 C CA . ALA A 1 496 ? 23.260 -5.067 -11.049 1.00 96.62 496 ALA A CA 1
ATOM 3899 C C . ALA A 1 496 ? 24.046 -4.374 -12.160 1.00 96.62 496 ALA A C 1
ATOM 3901 O O . ALA A 1 496 ? 25.211 -4.702 -12.381 1.00 96.62 496 ALA A O 1
ATOM 3902 N N . THR A 1 497 ? 23.408 -3.424 -12.836 1.00 97.06 497 THR A N 1
ATOM 3903 C CA . THR A 1 497 ? 23.970 -2.718 -13.988 1.00 97.06 497 THR A CA 1
ATOM 3904 C C . THR A 1 497 ? 23.719 -1.226 -13.841 1.00 97.06 497 THR A C 1
ATOM 3906 O O . THR A 1 497 ? 22.599 -0.796 -13.565 1.00 97.06 497 THR A O 1
ATOM 3909 N N . LYS A 1 498 ? 24.764 -0.424 -14.035 1.00 96.69 498 LYS A N 1
ATOM 3910 C CA . LYS A 1 498 ? 24.666 1.029 -14.124 1.00 96.69 498 LYS A CA 1
ATOM 3911 C C . LYS A 1 498 ? 24.891 1.433 -15.570 1.00 96.69 498 LYS A C 1
ATOM 3913 O O . LYS A 1 498 ? 25.934 1.123 -16.129 1.00 96.69 498 LYS A O 1
ATOM 3918 N N . LEU A 1 499 ? 23.898 2.085 -16.158 1.00 95.44 499 LEU A N 1
ATOM 3919 C CA . LEU A 1 499 ? 23.938 2.502 -17.550 1.00 95.44 499 LEU A CA 1
ATOM 3920 C C . LEU A 1 499 ? 24.555 3.889 -17.685 1.00 95.44 499 LEU A C 1
ATOM 3922 O O . LEU A 1 499 ? 24.325 4.773 -16.854 1.00 95.44 499 LEU A O 1
ATOM 3926 N N . ASP A 1 500 ? 25.251 4.106 -18.795 1.00 91.00 500 ASP A N 1
ATOM 3927 C CA . ASP A 1 500 ? 25.849 5.398 -19.094 1.00 91.00 500 ASP A CA 1
ATOM 3928 C C . ASP A 1 500 ? 24.800 6.489 -19.356 1.00 91.00 500 ASP A C 1
ATOM 3930 O O . ASP A 1 500 ? 23.726 6.282 -19.943 1.00 91.00 500 ASP A O 1
ATOM 3934 N N . THR A 1 501 ? 25.139 7.706 -18.927 1.00 86.94 501 THR A N 1
ATOM 3935 C CA . THR A 1 501 ? 24.354 8.900 -19.236 1.00 86.94 501 THR A CA 1
ATOM 3936 C C . THR A 1 501 ? 24.578 9.332 -20.680 1.00 86.94 501 THR A C 1
ATOM 3938 O O . THR A 1 501 ? 25.704 9.435 -21.156 1.00 86.94 501 THR A O 1
ATOM 3941 N N . ASN A 1 502 ? 23.490 9.680 -21.366 1.00 81.81 502 ASN A N 1
ATOM 3942 C CA . ASN A 1 502 ? 23.560 10.273 -22.703 1.00 81.81 502 ASN A CA 1
ATOM 3943 C C . ASN A 1 502 ? 23.805 11.795 -22.663 1.00 81.81 502 ASN A C 1
ATOM 3945 O O . ASN A 1 502 ? 23.880 12.441 -23.709 1.00 81.81 502 ASN A O 1
ATOM 3949 N N . PHE A 1 503 ? 23.878 12.397 -21.470 1.00 83.81 503 PHE A N 1
ATOM 3950 C CA . PHE A 1 503 ? 24.135 13.825 -21.311 1.00 83.81 503 PHE A CA 1
ATOM 3951 C C . PHE A 1 503 ? 25.631 14.119 -21.224 1.00 83.81 503 PHE A C 1
ATOM 3953 O O . PHE A 1 503 ? 26.350 13.551 -20.406 1.00 83.81 503 PHE A O 1
ATOM 3960 N N . ASN A 1 504 ? 26.089 15.099 -22.004 1.00 85.19 504 ASN A N 1
ATOM 3961 C CA . ASN A 1 504 ? 27.448 15.620 -21.902 1.00 85.19 504 ASN A CA 1
ATOM 3962 C C . ASN A 1 504 ? 27.528 16.697 -20.806 1.00 85.19 504 ASN A C 1
ATOM 3964 O O . ASN A 1 504 ? 27.559 17.897 -21.090 1.00 85.19 504 ASN A O 1
ATOM 3968 N N . TYR A 1 505 ? 27.525 16.264 -19.542 1.00 86.38 505 TYR A N 1
ATOM 3969 C CA . TYR A 1 505 ? 27.634 17.166 -18.392 1.00 86.38 505 TYR A CA 1
ATOM 3970 C C . TYR A 1 505 ? 28.863 18.092 -18.457 1.00 86.38 505 TYR A C 1
ATOM 3972 O O . TYR A 1 505 ? 28.677 19.283 -18.211 1.00 86.38 505 TYR A O 1
ATOM 3980 N N . PRO A 1 506 ? 30.077 17.640 -18.841 1.00 87.12 506 PRO A N 1
ATOM 3981 C CA . PRO A 1 506 ? 31.237 18.530 -18.929 1.00 87.12 506 PRO A CA 1
ATOM 3982 C C . PRO A 1 506 ? 31.055 19.733 -19.862 1.00 87.12 506 PRO A C 1
ATOM 3984 O O . PRO A 1 506 ? 31.600 20.798 -19.588 1.00 87.12 506 PRO A O 1
ATOM 3987 N N . LEU A 1 507 ? 30.300 19.583 -20.956 1.00 90.81 507 LEU A N 1
ATOM 3988 C CA . LEU A 1 507 ? 30.037 20.688 -21.881 1.00 90.81 507 LEU A CA 1
ATOM 3989 C C . LEU A 1 507 ? 28.820 21.531 -21.482 1.00 90.81 507 LEU A C 1
ATOM 3991 O O . LEU A 1 507 ? 28.755 22.704 -21.837 1.00 90.81 507 LEU A O 1
ATOM 3995 N N . HIS A 1 508 ? 27.818 20.930 -20.836 1.00 90.00 508 HIS A N 1
ATOM 3996 C CA . HIS A 1 508 ? 26.493 21.543 -20.656 1.00 90.00 508 HIS A CA 1
ATOM 3997 C C . HIS A 1 508 ? 26.165 21.888 -19.195 1.00 90.00 508 HIS A C 1
ATOM 3999 O O . HIS A 1 508 ? 25.057 22.336 -18.904 1.00 90.00 508 HIS A O 1
ATOM 4005 N N . SER A 1 509 ? 27.092 21.669 -18.262 1.00 91.06 509 SER A N 1
ATOM 4006 C CA . SER A 1 509 ? 26.893 21.964 -16.845 1.00 91.06 509 SER A CA 1
ATOM 4007 C C . SER A 1 509 ? 28.172 22.473 -16.188 1.00 91.06 509 SER A C 1
ATOM 4009 O O . SER A 1 509 ? 29.280 22.188 -16.636 1.00 91.06 509 SER A O 1
ATOM 4011 N N . GLN A 1 510 ? 28.007 23.225 -15.103 1.00 92.06 510 GLN A N 1
ATOM 4012 C CA . GLN A 1 510 ? 29.102 23.706 -14.275 1.00 92.06 510 GLN A CA 1
ATOM 4013 C C . GLN A 1 510 ? 28.767 23.414 -12.814 1.00 92.06 510 GLN A C 1
ATOM 4015 O O . GLN A 1 510 ? 27.724 23.840 -12.320 1.00 92.06 510 GLN A O 1
ATOM 4020 N N . LEU A 1 511 ? 29.660 22.712 -12.115 1.00 91.06 511 LEU A N 1
ATOM 4021 C CA . LEU A 1 511 ? 29.607 22.617 -10.661 1.00 91.06 511 LEU A CA 1
ATOM 4022 C C . LEU A 1 511 ? 30.374 23.806 -10.080 1.00 91.06 511 LEU A C 1
ATOM 4024 O O . LEU A 1 511 ? 31.598 23.873 -10.181 1.00 91.06 511 LEU A O 1
ATOM 4028 N N . VAL A 1 512 ? 29.650 24.748 -9.484 1.00 90.31 512 VAL A N 1
ATOM 4029 C CA . VAL A 1 512 ? 30.245 25.870 -8.754 1.00 90.31 512 VAL A CA 1
ATOM 4030 C C . VAL A 1 512 ? 30.197 25.534 -7.272 1.00 90.31 512 VAL A C 1
ATOM 4032 O O . VAL A 1 512 ? 29.117 25.367 -6.714 1.00 90.31 512 VAL A O 1
ATOM 4035 N N . ILE A 1 513 ? 31.367 25.429 -6.642 1.00 90.12 513 ILE A N 1
ATOM 4036 C CA . ILE A 1 513 ? 31.494 25.288 -5.189 1.00 90.12 513 ILE A CA 1
ATOM 4037 C C . ILE A 1 513 ? 32.011 26.629 -4.661 1.00 90.12 513 ILE A C 1
ATOM 4039 O O . ILE A 1 513 ? 33.202 26.918 -4.812 1.00 90.12 513 ILE A O 1
ATOM 4043 N N . PRO A 1 514 ? 31.140 27.483 -4.098 1.00 89.31 514 PRO A N 1
ATOM 4044 C CA . PRO A 1 514 ? 31.566 28.753 -3.531 1.00 89.31 514 PRO A CA 1
ATOM 4045 C C . PRO A 1 514 ? 32.514 28.514 -2.357 1.00 89.31 514 PRO A C 1
ATOM 4047 O O . PRO A 1 514 ? 32.317 27.601 -1.555 1.00 89.31 514 PRO A O 1
ATOM 4050 N N . GLN A 1 515 ? 33.538 29.354 -2.235 1.00 90.56 515 GLN A N 1
ATOM 4051 C CA . GLN A 1 515 ? 34.438 29.322 -1.085 1.00 90.56 515 GLN A CA 1
ATOM 4052 C C . GLN A 1 515 ? 33.815 30.092 0.080 1.00 90.56 515 GLN A C 1
ATOM 4054 O O . GLN A 1 515 ? 34.156 31.249 0.322 1.00 90.56 515 GLN A O 1
ATOM 4059 N N . PHE A 1 516 ? 32.885 29.447 0.781 1.00 92.12 516 PHE A N 1
ATOM 4060 C CA . PHE A 1 516 ? 32.368 29.956 2.046 1.00 92.12 516 PHE A CA 1
ATOM 4061 C C . PHE A 1 516 ? 33.431 29.845 3.146 1.00 92.12 516 PHE A C 1
ATOM 4063 O O . PHE A 1 516 ? 34.170 28.861 3.225 1.00 92.12 516 PHE A O 1
ATOM 4070 N N . ARG A 1 517 ? 33.515 30.862 4.003 1.00 91.62 517 ARG A N 1
ATOM 4071 C CA . ARG A 1 517 ? 34.372 30.898 5.196 1.00 91.62 517 ARG A CA 1
ATOM 4072 C C . ARG A 1 517 ? 33.821 30.024 6.311 1.00 91.62 517 ARG A C 1
ATOM 4074 O O . ARG A 1 517 ? 34.594 29.529 7.128 1.00 91.62 517 ARG A O 1
ATOM 4081 N N . TYR A 1 518 ? 32.503 29.863 6.361 1.00 91.00 518 TYR A N 1
ATOM 4082 C CA . TYR A 1 518 ? 31.818 29.070 7.372 1.00 91.00 518 TYR A CA 1
ATOM 4083 C C . TYR A 1 518 ? 31.213 27.807 6.754 1.00 91.00 518 TYR A C 1
ATOM 4085 O O . TYR A 1 518 ? 30.713 27.829 5.633 1.00 91.00 518 TYR A O 1
ATOM 4093 N N . ALA A 1 519 ? 31.233 26.698 7.494 1.00 87.25 519 ALA A N 1
ATOM 4094 C CA . ALA A 1 519 ? 30.513 25.483 7.121 1.00 87.25 519 ALA A CA 1
ATOM 4095 C C . ALA A 1 519 ? 29.039 25.569 7.576 1.00 87.25 519 ALA A C 1
ATOM 4097 O O . ALA A 1 519 ? 28.748 26.270 8.554 1.00 87.25 519 ALA A O 1
ATOM 4098 N N . PRO A 1 520 ? 28.104 24.836 6.942 1.00 87.56 520 PRO A N 1
ATOM 4099 C CA . PRO A 1 520 ? 26.700 24.742 7.361 1.00 87.56 520 PRO A CA 1
ATOM 4100 C C . PRO A 1 520 ? 26.505 23.872 8.622 1.00 87.56 520 PRO A C 1
ATOM 4102 O O . PRO A 1 520 ? 25.561 23.092 8.718 1.00 87.56 520 PRO A O 1
ATOM 4105 N N . GLU A 1 521 ? 27.407 23.978 9.593 1.00 90.00 521 GLU A N 1
ATOM 4106 C CA . GLU A 1 521 ? 27.373 23.235 10.851 1.00 90.00 521 GLU A CA 1
ATOM 4107 C C . GLU A 1 521 ? 26.614 24.011 11.931 1.00 90.00 521 GLU A C 1
ATOM 4109 O O . GLU A 1 521 ? 26.489 25.234 11.869 1.00 90.00 521 GLU A O 1
ATOM 4114 N N . PHE A 1 522 ? 26.135 23.311 12.964 1.00 78.19 522 PHE A N 1
ATOM 4115 C CA . PHE A 1 522 ? 25.325 23.906 14.032 1.00 78.19 522 PHE A CA 1
ATOM 4116 C C . PHE A 1 522 ? 25.994 25.133 14.679 1.00 78.19 522 PHE A C 1
ATOM 4118 O O . PHE A 1 522 ? 25.362 26.178 14.816 1.00 78.19 522 PHE A O 1
ATOM 4125 N N . ASN A 1 523 ? 27.292 25.043 14.983 1.00 88.75 523 ASN A N 1
ATOM 4126 C CA . ASN A 1 523 ? 28.047 26.098 15.668 1.00 88.75 523 ASN A CA 1
ATOM 4127 C C . ASN A 1 523 ? 28.333 27.332 14.795 1.00 88.75 523 ASN A C 1
ATOM 4129 O O . ASN A 1 523 ? 28.624 28.405 15.320 1.00 88.75 523 ASN A O 1
ATOM 4133 N N . SER A 1 524 ? 28.268 27.196 13.469 1.00 87.75 524 SER A N 1
ATOM 4134 C CA . SER A 1 524 ? 28.544 28.269 12.507 1.00 87.75 524 SER A CA 1
ATOM 4135 C C . SER A 1 524 ? 27.331 28.642 11.660 1.00 87.75 524 SER A C 1
ATOM 4137 O O . SER A 1 524 ? 27.458 29.460 10.750 1.00 87.75 524 SER A O 1
ATOM 4139 N N . ARG A 1 525 ? 26.147 28.099 11.973 1.00 87.75 525 ARG A N 1
ATOM 4140 C CA . ARG A 1 525 ? 24.940 28.199 11.144 1.00 87.75 525 ARG A CA 1
ATOM 4141 C C . ARG A 1 525 ? 24.529 29.636 10.849 1.00 87.75 525 ARG A C 1
ATOM 4143 O O . ARG A 1 525 ? 24.257 29.947 9.697 1.00 87.75 525 ARG A O 1
ATOM 4150 N N . GLU A 1 526 ? 24.515 30.516 11.849 1.00 89.38 526 GLU A N 1
ATOM 4151 C CA . GLU A 1 526 ? 24.151 31.927 11.644 1.00 89.38 526 GLU A CA 1
ATOM 4152 C C . GLU A 1 526 ? 25.161 32.669 10.761 1.00 89.38 526 GLU A C 1
ATOM 4154 O O . GLU A 1 526 ? 24.781 33.475 9.911 1.00 89.38 526 GLU A O 1
ATOM 4159 N N . MET A 1 527 ? 26.456 32.405 10.953 1.00 91.19 527 MET A N 1
ATOM 4160 C CA . MET A 1 527 ? 27.520 33.026 10.162 1.00 91.19 527 MET A CA 1
ATOM 4161 C C . MET A 1 527 ? 27.494 32.517 8.719 1.00 91.19 527 MET A C 1
ATOM 4163 O O . MET A 1 527 ? 27.550 33.324 7.793 1.00 91.19 527 MET A O 1
ATOM 4167 N N . PHE A 1 528 ? 27.301 31.209 8.534 1.00 91.88 528 PHE A N 1
ATOM 4168 C CA . PHE A 1 528 ? 27.069 30.598 7.231 1.00 91.88 528 PHE A CA 1
ATOM 4169 C C . PHE A 1 528 ? 25.818 31.164 6.555 1.00 91.88 528 PHE A C 1
ATOM 4171 O O . PHE A 1 528 ? 25.878 31.523 5.390 1.00 91.88 528 PHE A O 1
ATOM 4178 N N . GLN A 1 529 ? 24.697 31.318 7.268 1.00 90.69 529 GLN A N 1
ATOM 4179 C CA . GLN A 1 529 ? 23.474 31.897 6.701 1.00 90.69 529 GLN A CA 1
ATOM 4180 C C . GLN A 1 529 ? 23.663 33.353 6.266 1.00 90.69 529 GLN A C 1
ATOM 4182 O O . GLN A 1 529 ? 23.192 33.728 5.192 1.00 90.69 529 GLN A O 1
ATOM 4187 N N . LYS A 1 530 ? 24.370 34.174 7.054 1.00 91.25 530 LYS A N 1
ATOM 4188 C CA . LYS A 1 530 ? 24.717 35.549 6.658 1.00 91.25 530 LYS A CA 1
ATOM 4189 C C . LYS A 1 530 ? 25.596 35.567 5.410 1.00 91.25 530 LYS A C 1
ATOM 4191 O O . LYS A 1 530 ? 25.322 36.331 4.490 1.00 91.25 530 LYS A O 1
ATOM 4196 N N . GLU A 1 531 ? 26.615 34.714 5.364 1.00 93.31 531 GLU A N 1
ATOM 4197 C CA . GLU A 1 531 ? 27.519 34.603 4.218 1.00 93.31 531 GLU A CA 1
ATOM 4198 C C . GLU A 1 531 ? 26.801 34.088 2.959 1.00 93.31 531 GLU A C 1
ATOM 4200 O O . GLU A 1 531 ? 26.964 34.651 1.879 1.00 93.31 531 GLU A O 1
ATOM 4205 N N . LEU A 1 532 ? 25.939 33.079 3.106 1.00 92.06 532 LEU A N 1
ATOM 4206 C CA . LEU A 1 532 ? 25.094 32.539 2.044 1.00 92.06 532 LEU A CA 1
ATOM 4207 C C . LEU A 1 532 ? 24.133 33.601 1.500 1.00 92.06 532 LEU A C 1
ATOM 4209 O O . LEU A 1 532 ? 23.965 33.700 0.290 1.00 92.06 532 LEU A O 1
ATOM 4213 N N . THR A 1 533 ? 23.538 34.414 2.378 1.00 91.69 533 THR A N 1
ATOM 4214 C CA . THR A 1 533 ? 22.652 35.514 1.969 1.00 91.69 533 THR A CA 1
ATOM 4215 C C . THR A 1 533 ? 23.423 36.534 1.133 1.00 91.69 533 THR A C 1
ATOM 4217 O O . THR A 1 533 ? 23.000 36.848 0.030 1.00 91.69 533 THR A O 1
ATOM 4220 N N . MET A 1 534 ? 24.606 36.965 1.593 1.00 90.44 534 MET A N 1
ATOM 4221 C CA . MET A 1 534 ? 25.476 37.870 0.826 1.00 90.44 534 MET A CA 1
ATOM 4222 C C . MET A 1 534 ? 25.920 37.288 -0.525 1.00 90.44 534 MET A C 1
ATOM 4224 O O . MET A 1 534 ? 26.134 38.042 -1.470 1.00 90.44 534 MET A O 1
ATOM 4228 N N . TYR A 1 535 ? 26.095 35.967 -0.616 1.00 90.00 535 TYR A N 1
ATOM 4229 C CA . TYR A 1 535 ? 26.470 35.287 -1.857 1.00 90.00 535 TYR A CA 1
ATOM 4230 C C . TYR A 1 535 ? 25.312 35.182 -2.861 1.00 90.00 535 TYR A C 1
ATOM 4232 O O . TYR A 1 535 ? 25.544 35.294 -4.063 1.00 90.00 535 TYR A O 1
ATOM 4240 N N . LEU A 1 536 ? 24.080 34.958 -2.388 1.00 89.81 536 LEU A N 1
ATOM 4241 C CA . LEU A 1 536 ? 22.896 34.803 -3.242 1.00 89.81 536 LEU A CA 1
ATOM 4242 C C . LEU A 1 536 ? 22.289 36.136 -3.714 1.00 89.81 536 LEU A C 1
ATOM 4244 O O . LEU A 1 536 ? 21.558 36.124 -4.705 1.00 89.81 536 LEU A O 1
ATOM 4248 N N . GLY A 1 537 ? 22.626 37.255 -3.062 1.00 76.06 537 GLY A N 1
ATOM 4249 C CA . GLY A 1 537 ? 22.150 38.602 -3.396 1.00 76.06 537 GLY A CA 1
ATOM 4250 C C . GLY A 1 537 ? 21.116 39.100 -2.406 1.00 76.06 537 GLY A C 1
ATOM 4251 O O . GLY A 1 537 ? 19.922 39.116 -2.781 1.00 76.06 537 GLY A O 1
#

Secondary structure (DSSP, 8-state):
--S--S----PPP----HHHHHHHHHHTSTT----HHHHHHHHHHHHHHHS--TT--SSTTEEEEE--TTS-HHHHHHHHHHHHHHHHT-EEEEEES-HHHHHHIIIIIHHHHHHHH-----EEE---GGGB--HHHHHHHHHHHTT-HHHHHTTHHHHHHHHHHHHHTTSS-SBGGG-SS---TTTGGGS---TTT--GGGSTTB-SS-B--HHHHHHHHHHH-SEEEEEHHHHHHHHHTTSSSSSSS-GGGEEEEETTGGGHHHHHHHHT-EEEEHHHHHHHHHHHHHHHEETTTTEESSS-HHHHHHHHHHHHHHHHHHHHHHHHHHHTGGG-BTTEEE--TTT-TT--HHHHHHHHHHHHHHHHHHHHHHHHHHHHHHHHHHS--HHHHHHHHHHHHHHHHHHHHHHHHHHHHS---STTSPEEEEEEEEEETTEEEEEEEEEES--HHHHIIIIITT-SEEEEEES---BTTB-HHHHHHTTGGGSTT-EEEEPPPSS-HHHH--------SS-SSGGGHHHHHHHHHHHH-

Radius of gyration: 27.35 Å; chains: 1; bounding box: 67×63×79 Å